Protein AF-A0A2V8QA07-F1 (afdb_monomer_lite)

Structure (mmCIF, N/CA/C/O backbone):
data_AF-A0A2V8QA07-F1
#
_entry.id   AF-A0A2V8QA07-F1
#
loop_
_atom_site.group_PDB
_atom_site.id
_atom_site.type_symbol
_atom_site.label_atom_id
_atom_site.label_alt_id
_atom_site.label_comp_id
_atom_site.label_asym_id
_atom_site.label_entity_id
_atom_site.label_seq_id
_atom_site.pdbx_PDB_ins_code
_atom_site.Cartn_x
_atom_site.Cartn_y
_atom_site.Cartn_z
_atom_site.occupancy
_atom_site.B_iso_or_equiv
_atom_site.auth_seq_id
_atom_site.auth_comp_id
_atom_site.auth_asym_id
_atom_site.auth_atom_id
_atom_site.pdbx_PDB_model_num
ATOM 1 N N . MET A 1 1 ? 29.253 -5.021 -25.239 1.00 79.81 1 MET A N 1
ATOM 2 C CA . MET A 1 1 ? 29.521 -3.608 -24.862 1.00 79.81 1 MET A CA 1
ATOM 3 C C . MET A 1 1 ? 29.525 -3.496 -23.344 1.00 79.81 1 MET A C 1
ATOM 5 O O . MET A 1 1 ? 28.748 -4.206 -22.724 1.00 79.81 1 MET A O 1
ATOM 9 N N . TRP A 1 2 ? 30.379 -2.651 -22.758 1.00 80.12 2 TRP A N 1
ATOM 10 C CA . TRP A 1 2 ? 30.469 -2.444 -21.305 1.00 80.12 2 TRP A CA 1
ATOM 11 C C . TRP A 1 2 ? 30.126 -0.999 -20.955 1.00 80.12 2 TRP A C 1
ATOM 13 O O . TRP A 1 2 ? 30.831 -0.081 -21.373 1.00 80.12 2 TRP A O 1
ATOM 23 N N . VAL A 1 3 ? 29.053 -0.810 -20.196 1.00 80.75 3 VAL A N 1
ATOM 24 C CA . VAL A 1 3 ? 28.635 0.478 -19.643 1.00 80.75 3 VAL A CA 1
ATOM 25 C C . VAL A 1 3 ? 28.860 0.419 -18.139 1.00 80.75 3 VAL A C 1
ATOM 27 O O . VAL A 1 3 ? 28.316 -0.462 -17.479 1.00 80.75 3 VAL A O 1
ATOM 30 N N . SER A 1 4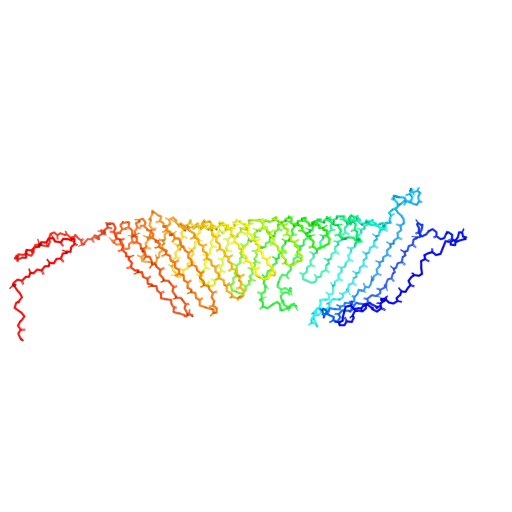 ? 29.671 1.323 -17.595 1.00 78.25 4 SER A N 1
ATOM 31 C CA . SER A 1 4 ? 29.986 1.325 -16.165 1.00 78.25 4 SER A CA 1
ATOM 32 C C . SER A 1 4 ? 29.942 2.724 -15.568 1.00 78.25 4 SER A C 1
ATOM 34 O O . SER A 1 4 ? 30.502 3.653 -16.156 1.00 78.25 4 SER A O 1
ATOM 36 N N . PHE A 1 5 ? 29.357 2.850 -14.380 1.00 80.94 5 PHE A N 1
ATOM 37 C CA . PHE A 1 5 ? 29.337 4.065 -13.573 1.00 80.94 5 PHE A CA 1
ATOM 38 C C . PHE A 1 5 ? 30.155 3.867 -12.296 1.00 80.94 5 PHE A C 1
ATOM 40 O O . PHE A 1 5 ? 30.017 2.851 -11.609 1.00 80.94 5 PHE A O 1
ATOM 47 N N . ASP A 1 6 ? 31.037 4.826 -12.004 1.00 79.75 6 ASP A N 1
ATOM 48 C CA . ASP A 1 6 ? 31.831 4.821 -10.774 1.00 79.75 6 ASP A CA 1
ATOM 49 C C . ASP A 1 6 ? 31.001 5.223 -9.539 1.00 79.75 6 ASP A C 1
ATOM 51 O O . ASP A 1 6 ? 29.825 5.573 -9.633 1.00 79.75 6 ASP A O 1
ATOM 55 N N . ALA A 1 7 ? 31.625 5.200 -8.359 1.00 81.31 7 ALA A N 1
ATOM 56 C CA . ALA A 1 7 ? 30.983 5.567 -7.093 1.00 81.31 7 ALA A CA 1
ATOM 57 C C . ALA A 1 7 ? 30.543 7.046 -7.013 1.00 81.31 7 ALA A C 1
ATOM 59 O O . ALA A 1 7 ? 29.921 7.451 -6.036 1.00 81.31 7 ALA A O 1
ATOM 60 N N . GLN A 1 8 ? 30.881 7.872 -8.007 1.00 82.38 8 GLN A N 1
ATOM 61 C CA . GLN A 1 8 ? 30.406 9.247 -8.147 1.00 82.38 8 GLN A CA 1
ATOM 62 C C . GLN A 1 8 ? 29.384 9.386 -9.290 1.00 82.38 8 GLN A C 1
ATOM 64 O O . GLN A 1 8 ? 29.082 10.507 -9.701 1.00 82.38 8 GLN A O 1
ATOM 69 N N . GLY A 1 9 ? 28.874 8.271 -9.826 1.00 78.94 9 GLY A N 1
ATOM 70 C CA . GLY A 1 9 ? 27.896 8.244 -10.913 1.00 78.94 9 GLY A CA 1
ATOM 71 C C . GLY A 1 9 ? 28.473 8.647 -12.271 1.00 78.94 9 GLY A C 1
ATOM 72 O O . GLY A 1 9 ? 27.735 9.054 -13.167 1.00 78.94 9 GLY A O 1
ATOM 73 N N . ARG A 1 10 ? 29.795 8.589 -12.459 1.00 83.00 10 ARG A N 1
ATOM 74 C CA . ARG A 1 10 ? 30.436 9.003 -13.713 1.00 83.00 10 ARG A CA 1
ATOM 75 C C . ARG A 1 10 ? 30.564 7.808 -14.650 1.00 83.00 10 ARG A C 1
ATOM 77 O O . ARG A 1 10 ? 31.194 6.811 -14.309 1.00 83.00 10 ARG A O 1
ATOM 84 N N . SER A 1 11 ? 30.016 7.938 -15.857 1.00 82.88 11 SER A N 1
ATOM 85 C CA . SER A 1 11 ? 30.114 6.905 -16.894 1.00 82.88 11 SER A CA 1
ATOM 86 C C . SER A 1 11 ? 31.538 6.772 -17.450 1.00 82.88 11 SER A C 1
ATOM 88 O O . SER A 1 11 ? 32.218 7.776 -17.685 1.00 82.88 11 SER A O 1
ATOM 90 N N . ASN A 1 12 ? 31.950 5.548 -17.784 1.00 78.44 12 ASN A N 1
ATOM 91 C CA . ASN A 1 12 ? 33.137 5.264 -18.599 1.00 78.44 12 ASN A CA 1
ATOM 92 C C . ASN A 1 12 ? 33.095 5.905 -20.001 1.00 78.44 12 ASN A C 1
ATOM 94 O O . ASN A 1 12 ? 34.140 6.045 -20.634 1.00 78.44 12 ASN A O 1
ATOM 98 N N . PHE A 1 13 ? 31.924 6.353 -20.464 1.00 79.38 13 PHE A N 1
ATOM 99 C CA . PHE A 1 13 ? 31.755 7.061 -21.735 1.00 79.38 13 PHE A CA 1
ATOM 100 C C . PHE A 1 13 ? 31.760 8.586 -21.626 1.00 79.38 13 PHE A C 1
ATOM 102 O O . PHE A 1 13 ? 31.712 9.260 -22.650 1.00 79.38 13 PHE A O 1
ATOM 109 N N . ARG A 1 14 ? 31.864 9.166 -20.423 1.00 73.69 14 ARG A N 1
ATOM 110 C CA . ARG A 1 14 ? 31.764 10.629 -20.226 1.00 73.69 14 ARG A CA 1
ATOM 111 C C . ARG A 1 14 ? 32.799 11.460 -20.995 1.00 73.69 14 ARG A C 1
ATOM 113 O O . ARG A 1 14 ? 32.602 12.652 -21.183 1.00 73.69 14 ARG A O 1
ATOM 120 N N . ASN A 1 15 ? 33.907 10.833 -21.395 1.00 74.19 15 ASN A N 1
ATOM 121 C CA . ASN A 1 15 ? 34.996 11.463 -22.141 1.00 74.19 15 ASN A CA 1
ATOM 122 C C . ASN A 1 15 ? 34.921 11.180 -23.649 1.00 74.19 15 ASN A C 1
ATOM 124 O O . ASN A 1 15 ? 35.829 11.572 -24.381 1.00 74.19 15 ASN A O 1
ATOM 128 N N . ILE A 1 16 ? 33.878 10.490 -24.129 1.00 69.56 16 ILE A N 1
ATOM 129 C CA . ILE A 1 16 ? 33.641 10.369 -25.565 1.00 69.56 16 ILE A CA 1
ATOM 130 C C . ILE A 1 16 ? 33.210 11.740 -26.073 1.00 69.56 16 ILE A C 1
ATOM 132 O O . ILE A 1 16 ? 32.081 12.184 -25.875 1.00 69.56 16 ILE A O 1
ATOM 136 N N . HIS A 1 17 ? 34.139 12.409 -26.743 1.00 58.94 17 HIS A N 1
ATOM 137 C CA . HIS A 1 17 ? 33.851 13.599 -27.515 1.00 58.94 17 HIS A CA 1
ATOM 138 C C . HIS A 1 17 ? 33.341 13.157 -28.886 1.00 58.94 17 HIS A C 1
ATOM 140 O O . HIS A 1 17 ? 34.116 12.682 -29.715 1.00 58.94 17 HIS A O 1
ATOM 146 N N . ILE A 1 18 ? 32.034 13.271 -29.114 1.00 54.66 18 ILE A N 1
ATOM 147 C CA . ILE A 1 18 ? 31.490 13.177 -30.468 1.00 54.66 18 ILE A CA 1
ATOM 148 C C . ILE A 1 18 ? 31.758 14.546 -31.097 1.00 54.66 18 ILE A C 1
ATOM 150 O O . ILE A 1 18 ? 31.169 15.526 -30.630 1.00 54.66 18 ILE A O 1
ATOM 154 N N . PRO A 1 19 ? 32.672 14.656 -32.079 1.00 44.75 19 PRO A N 1
ATOM 155 C CA . PRO A 1 19 ? 32.927 15.934 -32.719 1.00 44.75 19 PRO A CA 1
ATOM 156 C C . PRO A 1 19 ? 31.605 16.473 -33.282 1.00 44.75 19 PRO A C 1
ATOM 158 O O . PRO A 1 19 ? 30.782 15.680 -33.760 1.00 44.75 19 PRO A O 1
ATOM 161 N N . PRO A 1 20 ? 31.363 17.795 -33.214 1.00 50.25 20 PRO A N 1
ATOM 162 C CA . PRO A 1 20 ? 30.205 18.379 -33.872 1.00 50.25 20 PRO A CA 1
ATOM 163 C C . PRO A 1 20 ? 30.213 17.922 -35.335 1.00 50.25 20 PRO A C 1
ATOM 165 O O . PRO A 1 20 ? 31.299 17.820 -35.912 1.00 50.25 20 PRO A O 1
ATOM 168 N N . PRO A 1 21 ? 29.052 17.600 -35.930 1.00 50.78 21 PRO A N 1
ATOM 169 C CA . PRO A 1 21 ? 29.011 17.179 -37.319 1.00 50.78 21 PRO A CA 1
ATOM 170 C C . PRO A 1 21 ? 29.626 18.295 -38.164 1.00 50.78 21 PRO A C 1
ATOM 172 O O . PRO A 1 21 ? 29.013 19.344 -38.361 1.00 50.78 21 PRO A O 1
ATOM 175 N N . GLU A 1 22 ? 30.865 18.099 -38.620 1.00 46.50 22 GLU A N 1
ATOM 176 C CA . GLU A 1 22 ? 31.455 18.998 -39.595 1.00 46.50 22 GLU A CA 1
ATOM 177 C C . GLU A 1 22 ? 30.550 18.948 -40.828 1.00 46.50 22 GLU A C 1
ATOM 179 O O . GLU A 1 22 ? 30.173 17.851 -41.260 1.00 46.50 22 GLU A O 1
ATOM 184 N N . PRO A 1 23 ? 30.160 20.098 -41.403 1.00 44.25 23 PRO A N 1
ATOM 185 C CA . PRO A 1 23 ? 29.325 20.143 -42.590 1.00 44.25 23 PRO A CA 1
ATOM 186 C C . PRO A 1 23 ? 30.165 19.731 -43.803 1.00 44.25 23 PRO A C 1
ATOM 188 O O . PRO A 1 23 ? 30.455 20.527 -44.692 1.00 44.25 23 PRO A O 1
ATOM 191 N N . ASN A 1 24 ? 30.578 18.468 -43.857 1.00 42.19 24 ASN A N 1
ATOM 192 C CA . ASN A 1 24 ? 31.176 17.882 -45.036 1.00 42.19 24 ASN A CA 1
ATOM 193 C C . ASN A 1 24 ? 30.045 17.650 -46.046 1.00 42.19 24 ASN A C 1
ATOM 195 O O . ASN A 1 24 ? 29.445 16.580 -46.119 1.00 42.19 24 ASN A O 1
ATOM 199 N N . GLN A 1 25 ? 29.763 18.679 -46.852 1.00 46.09 25 GLN A N 1
ATOM 200 C CA . GLN A 1 25 ? 28.774 18.700 -47.943 1.00 46.09 25 GLN A CA 1
ATOM 201 C C . GLN A 1 25 ? 29.011 17.640 -49.045 1.00 46.09 25 GLN A C 1
ATOM 203 O O . GLN A 1 25 ? 28.343 17.664 -50.075 1.00 46.09 25 GLN A O 1
ATOM 208 N N . ARG A 1 26 ? 29.968 16.716 -48.877 1.00 42.59 26 ARG A N 1
ATOM 209 C CA . ARG A 1 26 ? 30.358 15.718 -49.885 1.00 42.59 26 ARG A CA 1
ATOM 210 C C . ARG A 1 26 ? 30.155 14.264 -49.477 1.00 42.59 26 ARG A C 1
ATOM 212 O O . ARG A 1 26 ? 30.351 13.391 -50.314 1.00 42.59 26 ARG A O 1
ATOM 219 N N . ILE A 1 27 ? 29.712 13.989 -48.251 1.00 43.94 27 ILE A N 1
ATOM 220 C CA . ILE A 1 27 ? 29.296 12.641 -47.856 1.00 43.94 27 ILE A CA 1
ATOM 221 C C . ILE A 1 27 ? 27.930 12.740 -47.178 1.00 43.94 27 ILE A C 1
ATOM 223 O O . ILE A 1 27 ? 27.812 12.796 -45.958 1.00 43.94 27 ILE A O 1
ATOM 227 N N . LEU A 1 28 ? 26.877 12.766 -47.995 1.00 42.91 28 LEU A N 1
ATOM 228 C CA . LEU A 1 28 ? 25.505 12.556 -47.541 1.00 42.91 28 LEU A CA 1
ATOM 229 C C . LEU A 1 28 ? 25.311 11.055 -47.274 1.00 42.91 28 LEU A C 1
ATOM 231 O O . LEU A 1 28 ? 24.580 10.384 -47.998 1.00 42.91 28 LEU A O 1
ATOM 235 N N . PHE A 1 29 ? 25.962 10.499 -46.245 1.00 42.59 29 PHE A N 1
ATOM 236 C CA . PHE A 1 29 ? 25.395 9.302 -45.623 1.00 42.59 29 PHE A CA 1
ATOM 237 C C . PHE A 1 29 ? 24.107 9.761 -44.953 1.00 42.59 29 PHE A C 1
ATOM 239 O O . PHE A 1 29 ? 24.093 10.250 -43.824 1.00 42.59 29 PHE A O 1
ATOM 246 N N . ALA A 1 30 ? 23.015 9.680 -45.705 1.00 45.69 30 ALA A N 1
ATOM 247 C CA . ALA A 1 30 ? 21.688 9.885 -45.184 1.00 45.69 30 ALA A CA 1
ATOM 248 C C . ALA A 1 30 ? 21.393 8.698 -44.258 1.00 45.69 30 ALA A C 1
ATOM 250 O O . ALA A 1 30 ? 20.813 7.695 -44.672 1.00 45.69 30 ALA A O 1
ATOM 251 N N . TYR A 1 31 ? 21.811 8.804 -42.989 1.00 50.28 31 TYR A N 1
ATOM 252 C CA . TYR A 1 31 ? 21.433 7.864 -41.926 1.00 50.28 31 TYR A CA 1
ATOM 253 C C . TYR A 1 31 ? 19.904 7.695 -41.844 1.00 50.28 31 TYR A C 1
ATOM 255 O O . TYR A 1 31 ? 19.427 6.701 -41.313 1.00 50.28 31 TYR A O 1
ATOM 263 N N . SER A 1 32 ? 19.140 8.618 -42.440 1.00 54.69 32 SER A N 1
ATOM 264 C CA . SER A 1 32 ? 17.695 8.534 -42.662 1.00 54.69 32 SER A CA 1
ATOM 265 C C . SER A 1 32 ? 17.232 7.397 -43.583 1.00 54.69 32 SER A C 1
ATOM 267 O O . SER A 1 32 ? 16.031 7.199 -43.708 1.00 54.69 32 SER A O 1
ATOM 269 N N . THR A 1 33 ? 18.145 6.659 -44.226 1.00 60.00 33 THR A N 1
ATOM 270 C CA . THR A 1 33 ? 17.843 5.456 -45.033 1.00 60.00 33 THR A CA 1
ATOM 271 C C . THR A 1 33 ? 18.530 4.191 -44.515 1.00 60.00 33 THR A C 1
ATOM 273 O O . THR A 1 33 ? 18.391 3.118 -45.101 1.00 60.00 33 THR A O 1
ATOM 276 N N . ALA A 1 34 ? 19.291 4.300 -43.423 1.00 68.62 34 ALA A N 1
ATOM 277 C CA . ALA A 1 34 ? 20.093 3.198 -42.920 1.00 68.62 34 ALA A CA 1
ATOM 278 C C . ALA A 1 34 ? 19.204 2.135 -42.261 1.00 68.62 34 ALA A C 1
ATOM 280 O O . ALA A 1 34 ? 18.466 2.419 -41.320 1.00 68.62 34 ALA A O 1
ATOM 281 N N . HIS A 1 35 ? 19.320 0.897 -42.738 1.00 84.19 35 HIS A N 1
ATOM 282 C CA . HIS A 1 35 ? 18.843 -0.276 -42.020 1.00 84.19 35 HIS A CA 1
ATOM 283 C C . HIS A 1 35 ? 19.956 -0.737 -41.077 1.00 84.19 35 HIS A C 1
ATOM 285 O O . HIS A 1 35 ? 21.028 -1.151 -41.525 1.00 84.19 35 HIS A O 1
ATOM 291 N N . VAL A 1 36 ? 19.718 -0.631 -39.775 1.00 85.50 36 VAL A N 1
ATOM 292 C CA . VAL A 1 36 ? 20.652 -1.085 -38.745 1.00 85.50 36 VAL A CA 1
ATOM 293 C C . VAL A 1 36 ? 20.115 -2.374 -38.158 1.00 85.50 36 VAL A C 1
ATOM 295 O O . VAL A 1 36 ? 19.000 -2.407 -37.642 1.00 85.50 36 VAL A O 1
ATOM 298 N N . GLU A 1 37 ? 20.932 -3.419 -38.199 1.00 89.88 37 GLU A N 1
ATOM 299 C CA . GLU A 1 37 ? 20.621 -4.705 -37.594 1.00 89.88 37 GLU A CA 1
ATOM 300 C C . GLU A 1 37 ? 21.722 -5.101 -36.608 1.00 89.88 37 GLU A C 1
ATOM 302 O O . GLU A 1 37 ? 22.910 -5.114 -36.928 1.00 89.88 37 GLU A O 1
ATOM 307 N N . LEU A 1 38 ? 21.303 -5.440 -35.395 1.00 88.19 38 LEU A N 1
ATOM 308 C CA . LEU A 1 38 ? 22.132 -5.960 -34.322 1.00 88.19 38 LEU A CA 1
ATOM 309 C C . LEU A 1 38 ? 21.624 -7.362 -33.986 1.00 88.19 38 LEU A C 1
ATOM 311 O O . LEU A 1 38 ? 20.432 -7.545 -33.745 1.00 88.19 38 LEU A O 1
ATOM 315 N N . LYS A 1 39 ? 22.514 -8.358 -33.974 1.00 89.81 39 LYS A N 1
ATOM 316 C CA . LYS A 1 39 ? 22.182 -9.761 -33.685 1.00 89.81 39 LYS A CA 1
ATOM 317 C C . LYS A 1 39 ? 23.125 -10.335 -32.638 1.00 89.81 39 LYS A C 1
ATOM 319 O O . LYS A 1 39 ? 24.317 -10.036 -32.654 1.00 89.81 39 LYS A O 1
ATOM 324 N N . ASN A 1 40 ? 22.581 -11.193 -31.772 1.00 86.38 40 ASN A N 1
ATOM 325 C CA . ASN A 1 40 ? 23.308 -11.990 -30.775 1.00 86.38 40 ASN A CA 1
ATOM 326 C C . ASN A 1 40 ? 24.319 -11.169 -29.963 1.00 86.38 40 ASN A C 1
ATOM 328 O O . ASN A 1 40 ? 25.440 -11.603 -29.708 1.00 86.38 40 ASN A O 1
ATOM 332 N N . SER A 1 41 ? 23.933 -9.946 -29.611 1.00 85.69 41 SER A N 1
ATOM 333 C CA . SER A 1 41 ? 24.807 -9.032 -28.891 1.00 85.69 41 SER A CA 1
ATOM 334 C C . SER A 1 41 ? 24.636 -9.166 -27.384 1.00 85.69 41 SER A C 1
ATOM 336 O O . SER A 1 41 ? 23.633 -9.681 -26.888 1.00 85.69 41 SER A O 1
ATOM 338 N N . GLN A 1 42 ? 25.642 -8.679 -26.667 1.00 88.56 42 GLN A N 1
ATOM 339 C CA . GLN A 1 42 ? 25.728 -8.733 -25.215 1.00 88.56 42 GLN A CA 1
ATOM 340 C C . GLN A 1 42 ? 26.093 -7.350 -24.678 1.00 88.56 42 GLN A C 1
ATOM 342 O O . GLN A 1 42 ? 27.024 -6.692 -25.172 1.00 88.56 42 GLN A O 1
ATOM 347 N N . VAL A 1 43 ? 25.358 -6.899 -23.670 1.00 87.00 43 VAL A N 1
ATOM 348 C CA . VAL A 1 43 ? 25.603 -5.632 -22.980 1.00 87.00 43 VAL A CA 1
ATOM 349 C C . VAL A 1 43 ? 25.794 -5.916 -21.504 1.00 87.00 43 VAL A C 1
ATOM 351 O O . VAL A 1 43 ? 24.935 -6.520 -20.877 1.00 87.00 43 VAL A O 1
ATOM 354 N N . HIS A 1 44 ? 26.909 -5.449 -20.957 1.00 87.69 44 HIS A N 1
ATOM 355 C CA . HIS A 1 44 ? 27.165 -5.436 -19.526 1.00 87.69 44 HIS A CA 1
ATOM 356 C C . HIS A 1 44 ? 26.896 -4.033 -19.006 1.00 87.69 44 HIS A C 1
ATOM 358 O O . HIS A 1 44 ? 27.418 -3.056 -19.553 1.00 87.69 44 HIS A O 1
ATOM 364 N N . TYR A 1 45 ? 26.093 -3.952 -17.958 1.00 87.31 45 TYR A N 1
ATOM 365 C CA . TYR A 1 45 ? 25.818 -2.737 -17.216 1.00 87.31 45 TYR A CA 1
ATOM 366 C C . TYR A 1 45 ? 26.345 -2.897 -15.792 1.00 87.31 45 TYR A C 1
ATOM 368 O O . TYR A 1 45 ? 26.121 -3.926 -15.155 1.00 87.31 45 TYR A O 1
ATOM 376 N N . GLY A 1 46 ? 27.016 -1.874 -15.279 1.00 82.62 46 GLY A N 1
ATOM 377 C CA . GLY A 1 46 ? 27.422 -1.803 -13.883 1.00 82.62 46 GLY A CA 1
ATOM 378 C C . GLY A 1 46 ? 27.296 -0.386 -13.349 1.00 82.62 46 GLY A C 1
ATOM 379 O O . GLY A 1 46 ? 27.762 0.564 -13.967 1.00 82.62 46 GLY A O 1
ATOM 380 N N . ASP A 1 47 ? 26.698 -0.246 -12.182 1.00 85.00 47 ASP A N 1
ATOM 381 C CA . ASP A 1 47 ? 26.542 0.998 -11.453 1.00 85.00 47 ASP A CA 1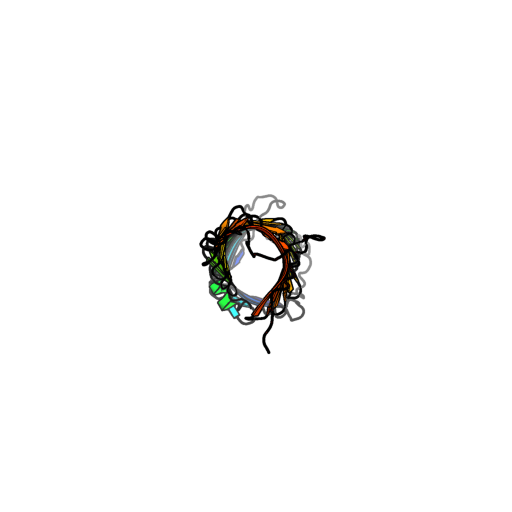
ATOM 382 C C . ASP A 1 47 ? 26.898 0.751 -9.991 1.00 85.00 47 ASP A C 1
ATOM 384 O O . ASP A 1 47 ? 26.144 0.148 -9.222 1.00 85.00 47 ASP A O 1
ATOM 388 N N . VAL A 1 48 ? 28.103 1.194 -9.635 1.00 79.69 48 VAL A N 1
ATOM 389 C CA . VAL A 1 48 ? 28.655 1.015 -8.291 1.00 79.69 48 VAL A CA 1
ATOM 390 C C . VAL A 1 48 ? 27.922 1.889 -7.277 1.00 79.69 48 VAL A C 1
ATOM 392 O O . VAL A 1 48 ? 27.791 1.487 -6.125 1.00 79.69 48 VAL A O 1
ATOM 395 N N . LEU A 1 49 ? 27.428 3.061 -7.687 1.00 82.31 49 LEU A N 1
ATOM 396 C CA . LEU A 1 49 ? 26.738 3.988 -6.792 1.00 82.31 49 LEU A CA 1
ATOM 397 C C . LEU A 1 49 ? 25.441 3.376 -6.246 1.00 82.31 49 LEU A C 1
ATOM 399 O O . LEU A 1 49 ? 25.111 3.581 -5.080 1.00 82.31 49 LEU A O 1
ATOM 403 N N . HIS A 1 50 ? 24.735 2.607 -7.074 1.00 81.62 50 HIS A N 1
ATOM 404 C CA . HIS A 1 50 ? 23.449 2.002 -6.720 1.00 81.62 50 HIS A CA 1
ATOM 405 C C . HIS A 1 50 ? 23.518 0.485 -6.485 1.00 81.62 50 HIS A C 1
ATOM 407 O O . HIS A 1 50 ? 22.474 -0.160 -6.407 1.00 81.62 50 HIS A O 1
ATOM 413 N N . SER A 1 51 ? 24.723 -0.095 -6.386 1.00 85.94 51 SER A N 1
ATOM 414 C CA . SER A 1 51 ? 24.936 -1.548 -6.245 1.00 85.94 51 SER A CA 1
ATOM 415 C C . SER A 1 51 ? 24.143 -2.370 -7.268 1.00 85.94 51 SER A C 1
ATOM 417 O O . SER A 1 51 ? 23.546 -3.402 -6.947 1.00 85.94 51 SER A O 1
ATOM 419 N N . LEU A 1 52 ? 24.115 -1.880 -8.505 1.00 86.31 52 LEU A N 1
ATOM 420 C CA . LEU A 1 52 ? 23.253 -2.376 -9.565 1.00 86.31 52 LEU A CA 1
ATOM 421 C C . LEU A 1 52 ? 24.118 -2.838 -10.728 1.00 86.31 52 LEU A C 1
ATOM 423 O O . LEU A 1 52 ? 24.995 -2.123 -11.200 1.00 86.31 52 LEU A O 1
ATOM 427 N N . SER A 1 53 ? 23.904 -4.052 -11.210 1.00 89.38 53 SER A N 1
ATOM 428 C CA . SER A 1 53 ? 24.578 -4.533 -12.415 1.00 89.38 53 SER A CA 1
ATOM 429 C C . SER A 1 53 ? 23.652 -5.422 -13.218 1.00 89.38 53 SER A C 1
ATOM 431 O O . SER A 1 53 ? 22.604 -5.841 -12.740 1.00 89.38 53 SER A O 1
ATOM 433 N N . GLY A 1 54 ? 23.996 -5.681 -14.467 1.00 90.56 54 GLY A N 1
ATOM 434 C CA . GLY A 1 54 ? 23.175 -6.523 -15.308 1.00 90.56 54 GLY A CA 1
ATOM 435 C C . GLY A 1 54 ? 23.872 -6.918 -16.586 1.00 90.56 54 GLY A C 1
ATOM 436 O O . GLY A 1 54 ? 24.876 -6.337 -17.004 1.00 90.56 54 GLY A O 1
ATOM 437 N N . GLU A 1 55 ? 23.306 -7.930 -17.211 1.00 92.88 55 GLU A N 1
ATOM 438 C CA . GLU A 1 55 ? 23.778 -8.484 -18.455 1.00 92.88 55 GLU A CA 1
ATOM 439 C C . GLU A 1 55 ? 22.588 -8.682 -19.389 1.00 92.88 55 GLU A C 1
ATOM 441 O O . GLU A 1 55 ? 21.773 -9.579 -19.187 1.00 92.88 55 GLU A O 1
ATOM 446 N N . GLY A 1 56 ? 22.492 -7.830 -20.408 1.00 91.44 56 GLY A N 1
ATOM 447 C CA . GLY A 1 56 ? 21.553 -7.993 -21.510 1.00 91.44 56 GLY A CA 1
ATOM 448 C C . GLY A 1 56 ? 22.115 -9.006 -22.495 1.00 91.44 56 GLY A C 1
ATOM 449 O O . GLY A 1 56 ? 23.155 -8.751 -23.113 1.00 91.44 56 GLY A O 1
ATOM 450 N N . ARG A 1 57 ? 21.450 -10.152 -22.632 1.00 93.31 57 ARG A N 1
ATOM 451 C CA . ARG A 1 57 ? 21.879 -11.254 -23.501 1.00 93.31 57 ARG A CA 1
ATOM 452 C C . ARG A 1 57 ? 20.967 -11.414 -24.705 1.00 93.31 57 ARG A C 1
ATOM 454 O O . ARG A 1 57 ? 19.829 -10.939 -24.731 1.00 93.31 57 ARG A O 1
ATOM 461 N N . ASN A 1 58 ? 21.506 -12.099 -25.717 1.00 92.56 58 ASN A N 1
ATOM 462 C CA . ASN A 1 58 ? 20.804 -12.443 -26.952 1.00 92.56 58 ASN A CA 1
ATOM 463 C C . ASN A 1 58 ? 20.117 -11.233 -27.597 1.00 92.56 58 ASN A C 1
ATOM 465 O O . ASN A 1 58 ? 19.036 -11.353 -28.172 1.00 92.56 58 ASN A O 1
ATOM 469 N N . LEU A 1 59 ? 20.750 -10.063 -27.483 1.00 91.94 59 LEU A N 1
ATOM 470 C CA . LEU A 1 59 ? 20.170 -8.810 -27.930 1.00 91.94 59 LEU A CA 1
ATOM 471 C C . LEU A 1 59 ? 20.017 -8.841 -29.444 1.00 91.94 59 LEU A C 1
ATOM 473 O O . LEU A 1 59 ? 20.972 -9.128 -30.181 1.00 91.94 59 LEU A O 1
ATOM 477 N N . ARG A 1 60 ? 18.809 -8.519 -29.891 1.00 94.56 60 ARG A N 1
ATOM 478 C CA . ARG A 1 60 ? 18.475 -8.287 -31.288 1.00 94.56 60 ARG A CA 1
ATOM 479 C C . ARG A 1 60 ? 17.789 -6.944 -31.392 1.00 94.56 60 ARG A C 1
ATOM 481 O O . ARG A 1 60 ? 16.874 -6.659 -30.627 1.00 94.56 60 ARG A O 1
ATOM 488 N N . ALA A 1 61 ? 18.240 -6.124 -32.324 1.00 93.00 61 ALA A N 1
ATOM 489 C CA . ALA A 1 61 ? 17.601 -4.854 -32.607 1.00 93.00 61 ALA A CA 1
ATOM 490 C C . ALA A 1 61 ? 17.612 -4.603 -34.109 1.00 93.00 61 ALA A C 1
ATOM 492 O O . ALA A 1 61 ? 18.640 -4.784 -34.758 1.00 93.00 61 ALA A O 1
ATOM 493 N N . THR A 1 62 ? 16.484 -4.165 -34.649 1.00 94.25 62 THR A N 1
ATOM 494 C CA . THR A 1 62 ? 16.388 -3.663 -36.018 1.00 94.25 62 THR A CA 1
ATOM 495 C C . THR A 1 62 ? 15.851 -2.248 -35.974 1.00 94.25 62 THR A C 1
ATOM 497 O O . THR A 1 62 ? 14.803 -2.011 -35.371 1.00 94.25 62 THR A O 1
ATOM 500 N N . ILE A 1 63 ? 16.551 -1.325 -36.622 1.00 90.81 63 ILE A N 1
ATOM 501 C CA . ILE A 1 63 ? 16.122 0.060 -36.796 1.00 90.81 63 ILE A CA 1
ATOM 502 C C . ILE A 1 63 ? 16.080 0.322 -38.291 1.00 90.81 63 ILE A C 1
ATOM 504 O O . ILE A 1 63 ? 17.078 0.127 -38.983 1.00 90.81 63 ILE A O 1
ATOM 508 N N . GLN A 1 64 ? 14.928 0.750 -38.789 1.00 90.81 64 GLN A N 1
ATOM 509 C CA . GLN A 1 64 ? 14.762 1.062 -40.203 1.00 90.81 64 GLN A CA 1
ATOM 510 C C . GLN A 1 64 ? 13.795 2.227 -40.404 1.00 90.81 64 GLN A C 1
ATOM 512 O O . GLN A 1 64 ? 12.871 2.377 -39.600 1.00 90.81 64 GLN A O 1
ATOM 517 N N . PRO A 1 65 ? 13.955 3.025 -41.469 1.00 87.81 65 PRO A N 1
ATOM 518 C CA . PRO A 1 65 ? 13.010 4.085 -41.797 1.00 87.81 65 PRO A CA 1
ATOM 519 C C . PRO A 1 65 ? 11.608 3.509 -42.008 1.00 87.81 65 PRO A C 1
ATOM 521 O O . PRO A 1 65 ? 11.454 2.459 -42.629 1.00 87.81 65 PRO A O 1
ATOM 524 N N . ASP A 1 66 ? 10.595 4.194 -41.485 1.00 83.12 66 ASP A N 1
ATOM 525 C CA . ASP A 1 66 ? 9.192 3.792 -41.628 1.00 83.12 66 ASP A CA 1
ATOM 526 C C . ASP A 1 66 ? 8.668 4.072 -43.048 1.00 83.12 66 ASP A C 1
ATOM 528 O O . ASP A 1 66 ? 8.117 3.194 -43.704 1.00 83.12 66 ASP A O 1
ATOM 532 N N . ASP A 1 67 ? 8.941 5.278 -43.559 1.00 81.62 67 ASP A N 1
ATOM 533 C CA . ASP A 1 67 ? 8.762 5.655 -44.963 1.00 81.62 67 ASP A CA 1
ATOM 534 C C . ASP A 1 67 ? 10.018 6.401 -45.452 1.00 81.62 67 ASP A C 1
ATOM 536 O O . ASP A 1 67 ? 10.252 7.546 -45.044 1.00 81.62 67 ASP A O 1
ATOM 540 N N . PRO A 1 68 ? 10.835 5.786 -46.327 1.00 71.38 68 PRO A N 1
ATOM 541 C CA . PRO A 1 68 ? 12.035 6.411 -46.884 1.00 71.38 68 PRO A CA 1
ATOM 542 C C . PRO A 1 68 ? 11.761 7.689 -47.692 1.00 71.38 68 PRO A C 1
ATOM 544 O O . PRO A 1 68 ? 12.682 8.478 -47.900 1.00 71.38 68 PRO A O 1
ATOM 547 N N . ASN A 1 69 ? 10.521 7.897 -48.153 1.00 76.94 69 ASN A N 1
ATOM 548 C CA . ASN A 1 69 ? 10.127 9.028 -48.995 1.00 76.94 69 ASN A CA 1
ATOM 549 C C . ASN A 1 69 ? 9.438 10.158 -48.215 1.00 76.94 69 ASN A C 1
ATOM 551 O O . ASN A 1 69 ? 9.150 11.210 -48.793 1.00 76.94 69 ASN A O 1
ATOM 555 N N . ALA A 1 70 ? 9.165 9.969 -46.920 1.00 74.50 70 ALA A N 1
ATOM 556 C CA . ALA A 1 70 ? 8.544 10.996 -46.093 1.00 74.50 70 ALA A CA 1
ATOM 557 C C . ALA A 1 70 ? 9.457 12.235 -45.954 1.00 74.50 70 ALA A C 1
ATOM 559 O O . ALA A 1 70 ? 10.684 12.115 -46.009 1.00 74.50 70 ALA A O 1
ATOM 560 N N . PRO A 1 71 ? 8.904 13.448 -45.768 1.00 73.19 71 PRO A N 1
ATOM 561 C CA . PRO A 1 71 ? 9.711 14.639 -45.531 1.00 73.19 71 PRO A CA 1
ATOM 562 C C . PRO A 1 71 ? 10.468 14.538 -44.202 1.00 73.19 71 PRO A C 1
ATOM 564 O O . PRO A 1 71 ? 9.953 14.006 -43.214 1.00 73.19 71 PRO A O 1
ATOM 567 N N . SER A 1 72 ? 11.674 15.111 -44.163 1.00 70.75 72 SER A N 1
ATOM 568 C CA . SER A 1 72 ? 12.622 14.970 -43.047 1.00 70.75 72 SER A CA 1
ATOM 569 C C . SER A 1 72 ? 12.082 15.404 -41.684 1.00 70.75 72 SER A C 1
ATOM 571 O O . SER A 1 72 ? 12.460 14.838 -40.661 1.00 70.75 72 SER A O 1
ATOM 573 N N . SER A 1 73 ? 11.155 16.362 -41.664 1.00 68.75 73 SER A N 1
ATOM 574 C CA . SER A 1 73 ? 10.458 16.831 -40.461 1.00 68.75 73 SER A CA 1
ATOM 575 C C . SER A 1 73 ? 9.508 15.797 -39.843 1.00 68.75 73 SER A C 1
ATOM 577 O O . SER A 1 73 ? 9.124 15.944 -38.685 1.00 68.75 73 SER A O 1
ATOM 579 N N . SER A 1 74 ? 9.132 14.759 -40.592 1.00 72.00 74 SER A N 1
ATOM 580 C CA . SER A 1 74 ? 8.194 13.704 -40.182 1.00 72.00 74 SER A CA 1
ATOM 581 C C . SER A 1 74 ? 8.829 12.315 -40.093 1.00 72.00 74 SER A C 1
ATOM 583 O O . SER A 1 74 ? 8.134 11.348 -39.784 1.00 72.00 74 SER A O 1
ATOM 585 N N . TRP A 1 75 ? 10.138 12.199 -40.344 1.00 82.94 75 TRP A N 1
ATOM 586 C CA . TRP A 1 75 ? 10.823 10.911 -40.327 1.00 82.94 75 TRP A CA 1
ATOM 587 C C . TRP A 1 75 ? 10.700 10.220 -38.974 1.00 82.94 75 TRP A C 1
ATOM 589 O O . TRP A 1 75 ? 11.042 10.774 -37.927 1.00 82.94 75 TRP A O 1
ATOM 599 N N . MET A 1 76 ? 10.258 8.969 -39.028 1.00 87.75 76 MET A N 1
ATOM 600 C CA . MET A 1 76 ? 10.284 8.029 -37.922 1.00 87.75 76 MET A CA 1
ATOM 601 C C . MET A 1 76 ? 10.968 6.751 -38.386 1.00 87.75 76 MET A C 1
ATOM 603 O O . MET A 1 76 ? 10.914 6.388 -39.560 1.00 87.75 76 MET A O 1
ATOM 607 N N . ASN A 1 77 ? 11.610 6.071 -37.449 1.00 90.19 77 ASN A N 1
ATOM 608 C CA . ASN A 1 77 ? 12.216 4.773 -37.671 1.00 90.19 77 ASN A CA 1
ATOM 609 C C . ASN A 1 77 ? 11.427 3.738 -36.892 1.00 90.19 77 ASN A C 1
ATOM 611 O O . ASN A 1 77 ? 11.203 3.918 -35.695 1.00 90.19 77 ASN A O 1
ATOM 615 N N . THR A 1 78 ? 11.041 2.654 -37.551 1.00 93.50 78 THR A N 1
ATOM 616 C CA . THR A 1 78 ? 10.552 1.472 -36.853 1.00 93.50 78 THR A CA 1
ATOM 617 C C . THR A 1 78 ? 11.710 0.836 -36.105 1.00 93.50 78 THR A C 1
ATOM 619 O O . THR A 1 78 ? 12.779 0.607 -36.674 1.00 93.50 78 THR A O 1
ATOM 622 N N . VAL A 1 79 ? 11.474 0.544 -34.832 1.00 94.00 79 VAL A N 1
ATOM 623 C CA . VAL A 1 79 ? 12.397 -0.159 -33.951 1.00 94.00 79 VAL A CA 1
ATOM 624 C C . VAL A 1 79 ? 11.727 -1.441 -33.493 1.00 94.00 79 VAL A C 1
ATOM 626 O O . VAL A 1 79 ? 10.612 -1.415 -32.971 1.00 94.00 79 VAL A O 1
ATOM 629 N N . VAL A 1 80 ? 12.424 -2.556 -33.675 1.00 96.31 80 VAL A N 1
ATOM 630 C CA . VAL A 1 80 ? 12.107 -3.826 -33.018 1.00 96.31 80 VAL A CA 1
ATOM 631 C C . VAL A 1 80 ? 13.309 -4.190 -32.173 1.00 96.31 80 VAL A C 1
ATOM 633 O O . VAL A 1 80 ? 14.437 -4.153 -32.660 1.00 96.31 80 VAL A O 1
ATOM 636 N N . PHE A 1 81 ? 13.070 -4.510 -30.912 1.00 95.50 81 PHE A N 1
ATOM 637 C CA . PHE A 1 81 ? 14.090 -4.864 -29.944 1.00 95.50 81 PHE A CA 1
ATOM 638 C C . PHE A 1 81 ? 13.658 -6.117 -29.191 1.00 95.50 81 PHE A C 1
ATOM 640 O O . PHE A 1 81 ? 12.504 -6.241 -28.789 1.00 95.50 81 PHE A O 1
ATOM 647 N N . SER A 1 82 ? 14.596 -7.029 -28.972 1.00 96.81 82 SER A N 1
ATOM 648 C CA . SER A 1 82 ? 14.404 -8.154 -28.069 1.00 96.81 82 SER A CA 1
ATOM 649 C C . SER A 1 82 ? 15.696 -8.480 -27.330 1.00 96.81 82 SER A C 1
ATOM 651 O O . SER A 1 82 ? 16.771 -8.482 -27.933 1.00 96.81 82 SER A O 1
ATOM 653 N N . SER A 1 83 ? 15.584 -8.842 -26.062 1.00 96.44 83 SER A N 1
ATOM 654 C CA . SER A 1 83 ? 16.647 -9.426 -25.249 1.00 96.44 83 SER A CA 1
ATOM 655 C C . SER A 1 83 ? 16.070 -10.625 -24.523 1.00 96.44 83 SER A C 1
ATOM 657 O O . SER A 1 83 ? 14.940 -10.549 -24.051 1.00 96.44 83 SER A O 1
ATOM 659 N N . THR A 1 84 ? 16.828 -11.713 -24.420 1.00 96.75 84 THR A N 1
ATOM 660 C CA . THR A 1 84 ? 16.368 -12.908 -23.701 1.00 96.75 84 THR A CA 1
ATOM 661 C C . THR A 1 84 ? 17.453 -13.486 -22.821 1.00 96.75 84 THR A C 1
ATOM 663 O O . THR A 1 84 ? 18.642 -13.347 -23.133 1.00 96.75 84 THR A O 1
ATOM 666 N N . ASN A 1 85 ? 17.039 -14.181 -21.761 1.00 94.56 85 ASN A N 1
ATOM 667 C CA . ASN A 1 85 ? 17.939 -14.800 -20.788 1.00 94.56 85 ASN A CA 1
ATOM 668 C C . ASN A 1 85 ? 18.924 -13.774 -20.198 1.00 94.56 85 ASN A C 1
ATOM 670 O O . ASN A 1 85 ? 20.133 -14.005 -20.127 1.00 94.56 85 ASN A O 1
ATOM 674 N N . SER A 1 86 ? 18.411 -12.588 -19.872 1.00 95.44 86 SER A N 1
ATOM 675 C CA . SER A 1 86 ? 19.197 -11.517 -19.264 1.00 95.44 86 SER A CA 1
ATOM 676 C C . SER A 1 86 ? 19.210 -11.652 -17.746 1.00 95.44 86 SER A C 1
ATOM 678 O O . SER A 1 86 ? 18.314 -12.250 -17.149 1.00 95.44 86 SER A O 1
ATOM 680 N N . THR A 1 87 ? 20.223 -11.062 -17.121 1.00 94.31 87 THR A N 1
ATOM 681 C CA . THR A 1 87 ? 20.370 -11.048 -15.664 1.00 94.31 87 THR A CA 1
ATOM 682 C C . THR A 1 87 ? 20.420 -9.615 -15.165 1.00 94.31 87 THR A C 1
ATOM 684 O O . THR A 1 87 ? 21.058 -8.754 -15.768 1.00 94.31 87 THR A O 1
ATOM 687 N N . PHE A 1 88 ? 19.794 -9.371 -14.025 1.00 92.75 88 PHE A N 1
ATOM 688 C CA . PHE A 1 88 ? 19.896 -8.133 -13.269 1.00 92.75 88 PHE A CA 1
ATOM 689 C C . PHE A 1 88 ? 20.322 -8.463 -11.844 1.00 92.75 88 PHE A C 1
ATOM 691 O O . PHE A 1 88 ? 19.798 -9.392 -11.251 1.00 92.75 88 PHE A O 1
ATOM 698 N N . VAL A 1 89 ? 21.273 -7.730 -11.286 1.00 89.94 89 VAL A N 1
ATOM 699 C CA . VAL A 1 89 ? 21.783 -7.930 -9.932 1.00 89.94 89 VAL A CA 1
ATOM 700 C C . VAL A 1 89 ? 21.552 -6.654 -9.146 1.00 89.94 89 VAL A C 1
ATOM 702 O O . VAL A 1 89 ? 22.072 -5.599 -9.512 1.00 89.94 89 VAL A O 1
ATOM 705 N N . TYR A 1 90 ? 20.812 -6.770 -8.050 1.00 86.19 90 TYR A N 1
ATOM 706 C CA . TYR A 1 90 ? 20.572 -5.686 -7.105 1.00 86.19 90 TYR A CA 1
ATOM 707 C C . TYR A 1 90 ? 21.072 -6.099 -5.730 1.00 86.19 90 TYR A C 1
ATOM 709 O O . TYR A 1 90 ? 20.696 -7.160 -5.235 1.00 86.19 90 TYR A O 1
ATOM 717 N N . ASP A 1 91 ? 21.951 -5.293 -5.138 1.00 85.31 91 ASP A N 1
ATOM 718 C CA . ASP A 1 91 ? 22.532 -5.563 -3.816 1.00 85.31 91 ASP A CA 1
ATOM 719 C C . ASP A 1 91 ? 23.164 -6.971 -3.712 1.00 85.31 91 ASP A C 1
ATOM 721 O O . ASP A 1 91 ? 22.994 -7.714 -2.747 1.00 85.31 91 ASP A O 1
ATOM 725 N N . GLY A 1 92 ? 23.847 -7.385 -4.788 1.00 85.38 92 GLY A N 1
ATOM 726 C CA . GLY A 1 92 ? 24.477 -8.705 -4.909 1.00 85.38 92 GLY A CA 1
ATOM 727 C C . GLY A 1 92 ? 23.523 -9.858 -5.241 1.00 85.38 92 GLY A C 1
ATOM 728 O O . GLY A 1 92 ? 23.956 -11.010 -5.279 1.00 85.38 92 GLY A O 1
ATOM 729 N N . ARG A 1 93 ? 22.242 -9.579 -5.507 1.00 88.62 93 ARG A N 1
ATOM 730 C CA . ARG A 1 93 ? 21.203 -10.602 -5.682 1.00 88.62 93 ARG A CA 1
ATOM 731 C C . ARG A 1 93 ? 20.723 -10.664 -7.121 1.00 88.62 93 ARG A C 1
ATOM 733 O O . ARG A 1 93 ? 20.158 -9.682 -7.606 1.00 88.62 93 ARG A O 1
ATOM 740 N N . PRO A 1 94 ? 20.952 -11.787 -7.816 1.00 91.94 94 PRO A N 1
ATOM 741 C CA . PRO A 1 94 ? 20.573 -11.914 -9.209 1.00 91.94 94 PRO A CA 1
ATOM 742 C C . PRO A 1 94 ? 19.083 -12.240 -9.365 1.00 91.94 94 PRO A C 1
ATOM 744 O O . PRO A 1 94 ? 18.556 -13.151 -8.733 1.00 91.94 94 PRO A O 1
ATOM 747 N N . ILE A 1 95 ? 18.441 -11.538 -10.288 1.00 93.44 95 ILE A N 1
ATOM 748 C CA . ILE A 1 95 ? 17.209 -11.912 -10.972 1.00 93.44 95 ILE A CA 1
ATOM 749 C C . ILE A 1 95 ? 17.639 -12.368 -12.366 1.00 93.44 95 ILE A C 1
ATOM 751 O O . ILE A 1 95 ? 18.175 -11.580 -13.147 1.00 93.44 95 ILE A O 1
ATOM 755 N N . ASN A 1 96 ? 17.458 -13.653 -12.650 1.00 94.94 96 ASN A N 1
ATOM 756 C CA . ASN A 1 96 ? 17.797 -14.257 -13.938 1.00 94.94 96 ASN A CA 1
ATOM 757 C C . ASN A 1 96 ? 16.554 -14.380 -14.819 1.00 94.94 96 ASN A C 1
ATOM 759 O O . ASN A 1 96 ? 15.453 -14.053 -14.378 1.00 94.94 96 ASN A O 1
ATOM 763 N N . ASP A 1 97 ? 16.749 -14.871 -16.043 1.00 95.69 97 ASP A N 1
ATOM 764 C CA . ASP A 1 97 ? 15.669 -15.188 -16.979 1.00 95.69 97 ASP A CA 1
ATOM 765 C C . ASP A 1 97 ? 14.775 -13.972 -17.273 1.00 95.69 97 ASP A C 1
ATOM 767 O O . ASP A 1 97 ? 13.547 -14.051 -17.290 1.00 95.69 97 ASP A O 1
ATOM 771 N N . ILE A 1 98 ? 15.420 -12.815 -17.464 1.00 96.56 98 ILE A N 1
ATOM 772 C CA . ILE A 1 98 ? 14.748 -11.576 -17.846 1.00 96.56 98 ILE A CA 1
ATOM 773 C C . ILE A 1 98 ? 14.689 -11.492 -19.368 1.00 96.56 98 ILE A C 1
ATOM 775 O O . ILE A 1 98 ? 15.724 -11.449 -20.046 1.00 96.56 98 ILE A O 1
ATOM 779 N N . ASP A 1 99 ? 13.469 -11.384 -19.876 1.00 97.81 99 ASP A N 1
ATOM 780 C CA . ASP A 1 99 ? 13.183 -11.181 -21.285 1.00 97.81 99 ASP A CA 1
ATOM 781 C C . ASP A 1 99 ? 12.538 -9.808 -21.486 1.00 97.81 99 ASP A C 1
ATOM 783 O O . ASP A 1 99 ? 11.687 -9.366 -20.710 1.00 97.81 99 ASP A O 1
ATOM 787 N N . ILE A 1 100 ? 12.959 -9.115 -22.538 1.00 97.00 100 ILE A N 1
ATOM 788 C CA . ILE A 1 100 ? 12.403 -7.827 -22.942 1.00 97.00 100 ILE A CA 1
ATOM 789 C C . ILE A 1 100 ? 12.092 -7.916 -24.423 1.00 97.00 100 ILE A C 1
ATOM 791 O O . ILE A 1 100 ? 12.973 -8.230 -25.219 1.00 97.00 100 ILE A O 1
ATOM 795 N N . GLU A 1 101 ? 10.872 -7.576 -24.797 1.00 98.00 101 GLU A N 1
ATOM 796 C CA . GLU A 1 101 ? 10.439 -7.416 -26.178 1.00 98.00 101 GLU A CA 1
ATOM 797 C C . GLU A 1 101 ? 9.869 -6.013 -26.322 1.00 98.00 101 GLU A C 1
ATOM 799 O O . GLU A 1 101 ? 9.121 -5.552 -25.466 1.00 98.00 101 GLU A O 1
ATOM 804 N N . ALA A 1 102 ? 10.259 -5.291 -27.366 1.00 97.44 102 ALA A N 1
ATOM 805 C CA . ALA A 1 102 ? 9.748 -3.955 -27.614 1.00 97.44 102 ALA A CA 1
ATOM 806 C C . ALA A 1 102 ? 9.604 -3.691 -29.108 1.00 97.44 102 ALA A C 1
ATOM 808 O O . ALA A 1 102 ? 10.469 -4.025 -29.923 1.00 97.44 102 ALA A O 1
ATOM 809 N N . ARG A 1 103 ? 8.516 -3.017 -29.458 1.00 97.88 103 ARG A N 1
ATOM 810 C CA . ARG A 1 103 ? 8.230 -2.538 -30.800 1.00 97.88 103 ARG A CA 1
ATOM 811 C C . ARG A 1 103 ? 7.748 -1.100 -30.730 1.00 97.88 103 ARG A C 1
ATOM 813 O O . ARG A 1 103 ? 6.877 -0.744 -29.936 1.00 97.88 103 ARG A O 1
ATOM 820 N N . GLY A 1 104 ? 8.286 -0.262 -31.602 1.00 96.00 104 GLY A N 1
ATOM 821 C CA . GLY A 1 104 ? 7.909 1.139 -31.619 1.00 96.00 104 GLY A CA 1
ATOM 822 C C . GLY A 1 104 ? 8.385 1.896 -32.840 1.00 96.00 104 GLY A C 1
ATOM 823 O O . GLY A 1 104 ? 8.983 1.339 -33.761 1.00 96.00 104 GLY A O 1
ATOM 824 N N . ARG A 1 105 ? 8.109 3.196 -32.826 1.00 94.19 105 ARG A N 1
ATOM 825 C CA . ARG A 1 105 ? 8.574 4.155 -33.825 1.00 94.19 105 ARG A CA 1
ATOM 826 C C . ARG A 1 105 ? 9.298 5.279 -33.109 1.00 94.19 105 ARG A C 1
ATOM 828 O O . ARG A 1 105 ? 8.753 5.852 -32.173 1.00 94.19 105 ARG A O 1
ATOM 835 N N . VAL A 1 106 ? 10.505 5.623 -33.535 1.00 91.56 106 VAL A N 1
ATOM 836 C CA . VAL A 1 106 ? 11.308 6.662 -32.875 1.00 91.56 106 VAL A CA 1
ATOM 837 C C . VAL A 1 106 ? 11.818 7.690 -33.868 1.00 91.56 106 VAL A C 1
ATOM 839 O O . VAL A 1 106 ? 12.115 7.380 -35.022 1.00 91.56 106 VAL A O 1
ATOM 842 N N . ASN A 1 107 ? 11.962 8.924 -33.410 1.00 88.06 107 ASN A N 1
ATOM 843 C CA . ASN A 1 107 ? 12.697 9.961 -34.114 1.00 88.06 107 ASN A CA 1
ATOM 844 C C . ASN A 1 107 ? 13.616 10.712 -33.140 1.00 88.06 107 ASN A C 1
ATOM 846 O O . ASN A 1 107 ? 13.870 10.269 -32.019 1.00 88.06 107 ASN A O 1
ATOM 850 N N . GLN A 1 108 ? 14.138 11.857 -33.573 1.00 83.75 108 GLN A N 1
ATOM 851 C CA . GLN A 1 108 ? 15.108 12.627 -32.798 1.00 83.75 108 GLN A CA 1
ATOM 852 C C . GLN A 1 108 ? 14.613 13.077 -31.414 1.00 83.75 108 GLN A C 1
ATOM 854 O O . GLN A 1 108 ? 15.456 13.340 -30.558 1.00 83.75 108 GLN A O 1
ATOM 859 N N . ILE A 1 109 ? 13.299 13.196 -31.206 1.00 86.94 109 ILE A N 1
ATOM 860 C CA . ILE A 1 109 ? 12.701 13.750 -29.979 1.00 86.94 109 ILE A CA 1
ATOM 861 C C . ILE A 1 109 ? 11.594 12.873 -29.389 1.00 86.94 109 ILE A C 1
ATOM 863 O O . ILE A 1 109 ? 11.370 12.908 -28.189 1.00 86.94 109 ILE A O 1
ATOM 867 N N . ARG A 1 110 ? 10.922 12.051 -30.194 1.00 91.06 110 ARG A N 1
ATOM 868 C CA . ARG A 1 110 ? 9.720 11.307 -29.813 1.00 91.06 110 ARG A CA 1
ATOM 869 C C . ARG A 1 110 ? 9.922 9.810 -29.998 1.00 91.06 110 ARG A C 1
ATOM 871 O O . ARG A 1 110 ? 10.536 9.382 -30.975 1.00 91.06 110 ARG A O 1
ATOM 878 N N . ALA A 1 111 ? 9.343 9.028 -29.096 1.00 92.94 111 ALA A N 1
ATOM 879 C CA . ALA A 1 111 ? 9.199 7.586 -29.232 1.00 92.94 111 ALA A CA 1
ATOM 880 C C . ALA A 1 111 ? 7.731 7.185 -29.041 1.00 92.94 111 ALA A C 1
ATOM 882 O O . ALA A 1 111 ? 7.089 7.568 -28.069 1.00 92.94 111 ALA A O 1
ATOM 883 N N . GLU A 1 112 ? 7.198 6.411 -29.975 1.00 95.88 112 GLU A N 1
ATOM 884 C CA . GLU A 1 112 ? 5.899 5.754 -29.888 1.00 95.88 112 GLU A CA 1
ATOM 885 C C . GLU A 1 112 ? 6.144 4.288 -29.560 1.00 95.88 112 GLU A C 1
ATOM 887 O O . GLU A 1 112 ? 6.728 3.556 -30.359 1.00 95.88 112 GLU A O 1
ATOM 892 N N . ILE A 1 113 ? 5.720 3.873 -28.374 1.00 96.81 113 ILE A N 1
ATOM 893 C CA . ILE A 1 113 ? 5.811 2.498 -27.898 1.00 96.81 113 ILE A CA 1
ATOM 894 C C . ILE A 1 113 ? 4.514 1.818 -28.314 1.00 96.81 113 ILE A C 1
ATOM 896 O O . ILE A 1 113 ? 3.456 2.081 -27.740 1.00 96.81 113 ILE A O 1
ATOM 900 N N . GLN A 1 114 ? 4.597 0.987 -29.349 1.00 97.62 114 GLN A N 1
ATOM 901 C CA . GLN A 1 114 ? 3.460 0.188 -29.800 1.00 97.62 114 GLN A CA 1
ATOM 902 C C . GLN A 1 114 ? 3.219 -0.961 -28.828 1.00 97.62 114 GLN A C 1
ATOM 904 O O . GLN A 1 114 ? 2.076 -1.243 -28.493 1.00 97.62 114 GLN A O 1
ATOM 909 N N . ASP A 1 115 ? 4.308 -1.582 -28.381 1.00 97.75 115 ASP A N 1
ATOM 910 C CA . ASP A 1 115 ? 4.304 -2.647 -27.394 1.00 97.75 115 ASP A CA 1
ATOM 911 C C . ASP A 1 115 ? 5.679 -2.718 -26.721 1.00 97.75 115 ASP A C 1
ATOM 913 O O . ASP A 1 115 ? 6.711 -2.557 -27.379 1.00 97.75 115 ASP A O 1
ATOM 917 N N . LEU A 1 116 ? 5.700 -2.927 -25.413 1.00 98.06 116 LEU A N 1
ATOM 918 C CA . LEU A 1 116 ? 6.896 -3.291 -24.669 1.00 98.06 116 LEU A CA 1
ATOM 919 C C . LEU A 1 116 ? 6.481 -4.268 -23.579 1.00 98.06 116 LEU A C 1
ATOM 921 O O . LEU A 1 116 ? 5.754 -3.906 -22.654 1.00 98.06 116 LEU A O 1
ATOM 925 N N . THR A 1 117 ? 6.983 -5.490 -23.680 1.00 98.44 117 THR A N 1
ATOM 926 C CA . THR A 1 117 ? 6.803 -6.542 -22.693 1.00 98.44 117 THR A CA 1
ATOM 927 C C . THR A 1 117 ? 8.116 -6.786 -21.961 1.00 98.44 117 THR A C 1
ATOM 929 O O . THR A 1 117 ? 9.152 -7.034 -22.574 1.00 98.44 117 THR A O 1
ATOM 932 N N . LEU A 1 118 ? 8.067 -6.759 -20.635 1.00 97.81 118 LEU A N 1
ATOM 933 C CA . LEU A 1 118 ? 9.130 -7.220 -19.751 1.00 97.81 118 LEU A CA 1
ATOM 934 C C . LEU A 1 118 ? 8.629 -8.456 -19.012 1.00 97.81 118 LEU A C 1
ATOM 936 O O . LEU A 1 118 ? 7.591 -8.395 -18.355 1.00 97.81 118 LEU A O 1
ATOM 940 N N . ARG A 1 119 ? 9.368 -9.561 -19.092 1.00 98.19 119 ARG A N 1
ATOM 941 C CA . ARG A 1 119 ? 9.111 -10.793 -18.338 1.00 98.19 119 ARG A CA 1
ATOM 942 C C . ARG A 1 119 ? 10.304 -11.084 -17.444 1.00 98.19 119 ARG A C 1
ATOM 944 O O . ARG A 1 119 ? 11.450 -10.955 -17.857 1.00 98.19 119 ARG A O 1
ATOM 951 N N . SER A 1 120 ? 10.023 -11.462 -16.211 1.00 96.75 120 SER A N 1
ATOM 952 C CA . SER A 1 120 ? 11.003 -11.887 -15.219 1.00 96.75 120 SER A CA 1
ATOM 953 C C . SER A 1 120 ? 10.334 -12.875 -14.262 1.00 96.75 120 SER A C 1
ATOM 955 O O . SER A 1 120 ? 9.101 -12.914 -14.209 1.00 96.75 120 SER A O 1
ATOM 957 N N . PRO A 1 121 ? 11.097 -13.619 -13.446 1.00 94.56 121 PRO A N 1
ATOM 958 C CA . PRO A 1 121 ? 10.521 -14.508 -12.439 1.00 94.56 121 PRO A CA 1
ATOM 959 C C . PRO A 1 121 ? 9.547 -13.799 -11.483 1.00 94.56 121 PRO A C 1
ATOM 961 O O . PRO A 1 121 ? 8.537 -14.369 -11.085 1.00 94.56 121 PRO A O 1
ATOM 964 N N . ILE A 1 122 ? 9.811 -12.528 -11.161 1.00 94.50 122 ILE A N 1
ATOM 965 C CA . ILE A 1 122 ? 9.024 -11.769 -10.180 1.00 94.50 122 ILE A CA 1
ATOM 966 C C . ILE A 1 122 ? 7.880 -10.960 -10.792 1.00 94.50 122 ILE A C 1
ATOM 968 O O . ILE A 1 122 ? 6.990 -10.529 -10.060 1.00 94.50 122 ILE A O 1
ATOM 972 N N . ALA A 1 123 ? 7.911 -10.689 -12.098 1.00 96.50 123 ALA A N 1
ATOM 973 C CA . ALA A 1 123 ? 6.947 -9.797 -12.727 1.00 96.50 123 ALA A CA 1
ATOM 974 C C . ALA A 1 123 ? 6.851 -9.962 -14.246 1.00 96.50 123 ALA A C 1
ATOM 976 O O . ALA A 1 123 ? 7.858 -10.156 -14.931 1.00 96.50 123 ALA A O 1
ATOM 977 N N . GLU A 1 124 ? 5.645 -9.742 -14.765 1.00 98.25 124 GLU A N 1
ATOM 978 C CA . GLU A 1 124 ? 5.362 -9.519 -16.180 1.00 98.25 124 GLU A CA 1
ATOM 979 C C . GLU A 1 124 ? 4.706 -8.148 -16.347 1.00 98.25 124 GLU A C 1
ATOM 981 O O . GLU A 1 124 ? 3.723 -7.839 -15.678 1.00 98.25 124 GLU A O 1
ATOM 986 N N . THR A 1 125 ? 5.256 -7.302 -17.214 1.00 98.31 125 THR A N 1
ATOM 987 C CA . THR A 1 125 ? 4.774 -5.935 -17.438 1.00 98.31 125 THR A CA 1
ATOM 988 C C . THR A 1 125 ? 4.642 -5.646 -18.922 1.00 98.31 125 THR A C 1
ATOM 990 O O . THR A 1 125 ? 5.565 -5.896 -19.687 1.00 98.31 125 THR A O 1
ATOM 993 N N . HIS A 1 126 ? 3.509 -5.069 -19.301 1.00 98.50 126 HIS A N 1
ATOM 994 C CA . HIS A 1 126 ? 3.170 -4.612 -20.642 1.00 98.50 126 HIS A CA 1
ATOM 995 C C . HIS A 1 126 ? 2.991 -3.098 -20.630 1.00 98.50 126 HIS A C 1
ATOM 997 O O . HIS A 1 126 ? 2.267 -2.556 -19.788 1.00 98.50 126 HIS A O 1
ATOM 1003 N N . LEU A 1 127 ? 3.648 -2.417 -21.562 1.00 98.00 127 LEU A N 1
ATOM 1004 C CA . LEU A 1 127 ? 3.650 -0.967 -21.707 1.00 98.00 127 LEU A CA 1
ATOM 1005 C C . LEU A 1 127 ? 3.287 -0.587 -23.143 1.00 98.00 127 LEU A C 1
ATOM 1007 O O . LEU A 1 127 ? 3.823 -1.134 -24.101 1.00 98.00 127 LEU A O 1
ATOM 1011 N N . GLN A 1 128 ? 2.430 0.417 -23.292 1.00 98.44 128 GLN A N 1
ATOM 1012 C CA . GLN A 1 128 ? 2.117 1.032 -24.584 1.00 98.44 128 GLN A CA 1
ATOM 1013 C C . GLN A 1 128 ? 1.914 2.532 -24.396 1.00 98.44 128 GLN A C 1
ATOM 1015 O O . GLN A 1 128 ? 1.351 2.960 -23.388 1.00 98.44 128 GLN A O 1
ATOM 1020 N N . GLY A 1 129 ? 2.326 3.359 -25.351 1.00 97.75 129 GLY A N 1
ATOM 1021 C CA . GLY A 1 129 ? 2.134 4.802 -25.233 1.00 97.75 129 GLY A CA 1
ATOM 1022 C C . GLY A 1 129 ? 3.158 5.630 -25.987 1.00 97.75 129 GLY A C 1
ATOM 1023 O O . GLY A 1 129 ? 3.693 5.215 -27.011 1.00 97.75 129 GLY A O 1
ATOM 1024 N N . VAL A 1 130 ? 3.406 6.842 -25.503 1.00 97.56 130 VAL A N 1
ATOM 1025 C CA . VAL A 1 130 ? 4.247 7.825 -26.189 1.00 97.56 130 VAL A CA 1
ATOM 1026 C C . VAL A 1 130 ? 5.188 8.491 -25.194 1.00 97.56 130 VAL A C 1
ATOM 1028 O O . VAL A 1 130 ? 4.752 9.003 -24.166 1.00 97.56 130 VAL A O 1
ATOM 1031 N N . MET A 1 131 ? 6.471 8.548 -25.537 1.00 95.44 131 MET A N 1
ATOM 1032 C CA . MET A 1 131 ? 7.410 9.533 -25.009 1.00 95.44 131 MET A CA 1
ATOM 1033 C C . MET A 1 131 ? 7.437 10.704 -25.991 1.00 95.44 131 MET A C 1
ATOM 1035 O O . MET A 1 131 ? 8.012 10.602 -27.075 1.00 95.44 131 MET A O 1
ATOM 1039 N N . GLY A 1 132 ? 6.738 11.787 -25.657 1.00 92.12 132 GLY A N 1
ATOM 1040 C CA . GLY A 1 132 ? 6.585 12.952 -26.532 1.00 92.12 132 GLY A CA 1
ATOM 1041 C C . GLY A 1 132 ? 7.885 13.734 -26.701 1.00 92.12 132 GLY A C 1
ATOM 1042 O O . GLY A 1 132 ? 8.133 14.271 -27.779 1.00 92.12 132 GLY A O 1
ATOM 1043 N N . ASP A 1 133 ? 8.702 13.743 -25.650 1.00 89.88 133 ASP A N 1
ATOM 1044 C CA . ASP A 1 133 ? 10.057 14.277 -25.649 1.00 89.88 133 ASP A CA 1
ATOM 1045 C C . ASP A 1 133 ? 10.934 13.403 -24.747 1.00 89.88 133 ASP A C 1
ATOM 1047 O O . ASP A 1 133 ? 10.892 13.534 -23.527 1.00 89.88 133 ASP A O 1
ATOM 1051 N N . TRP A 1 134 ? 11.706 12.476 -25.317 1.00 83.88 134 TRP A N 1
ATOM 1052 C CA . TRP A 1 134 ? 12.564 11.590 -24.519 1.00 83.88 134 TRP A CA 1
ATOM 1053 C C . TRP A 1 134 ? 13.801 12.300 -23.950 1.00 83.88 134 TRP A C 1
ATOM 1055 O O . TRP A 1 134 ? 14.458 11.749 -23.072 1.00 83.88 134 TRP A O 1
ATOM 1065 N N . ARG A 1 135 ? 14.116 13.524 -24.400 1.00 82.19 135 ARG A N 1
ATOM 1066 C CA . ARG A 1 135 ? 15.219 14.329 -23.845 1.00 82.19 135 ARG A CA 1
ATOM 1067 C C . ARG A 1 135 ? 14.799 15.028 -22.559 1.00 82.19 135 ARG A C 1
ATOM 1069 O O . ARG A 1 135 ? 15.597 15.119 -21.636 1.00 82.19 135 ARG A O 1
ATOM 1076 N N . ASN A 1 136 ? 13.546 15.476 -22.513 1.00 87.38 136 ASN A N 1
ATOM 1077 C CA . ASN A 1 136 ? 12.916 16.046 -21.320 1.00 87.38 136 ASN A CA 1
ATOM 1078 C C . ASN A 1 136 ? 12.121 15.002 -20.512 1.00 87.38 136 ASN A C 1
ATOM 1080 O O . ASN A 1 136 ? 11.507 15.335 -19.509 1.00 87.38 136 ASN A O 1
ATOM 1084 N N . LEU A 1 137 ? 12.133 13.730 -20.933 1.00 90.81 137 LEU A N 1
ATOM 1085 C CA . LEU A 1 137 ? 11.371 12.636 -20.321 1.00 90.81 137 LEU A CA 1
ATOM 1086 C C . LEU A 1 137 ? 9.884 12.977 -20.138 1.00 90.81 137 LEU A C 1
ATOM 1088 O O . LEU A 1 137 ? 9.309 12.753 -19.078 1.00 90.81 137 LEU A O 1
ATOM 1092 N N . ARG A 1 138 ? 9.242 13.491 -21.190 1.00 96.62 138 ARG A N 1
ATOM 1093 C CA . ARG A 1 138 ? 7.793 13.701 -21.221 1.00 96.62 138 ARG A CA 1
ATOM 1094 C C . ARG A 1 138 ? 7.090 12.475 -21.786 1.00 96.62 138 ARG A C 1
ATOM 1096 O O . ARG A 1 138 ? 7.304 12.135 -22.952 1.00 96.62 138 ARG A O 1
ATOM 1103 N N . TYR A 1 139 ? 6.219 11.838 -21.009 1.00 96.81 139 TYR A N 1
ATOM 1104 C CA . TYR A 1 139 ? 5.617 10.553 -21.372 1.00 96.81 139 TYR A CA 1
ATOM 1105 C C . TYR A 1 139 ? 4.141 10.410 -20.989 1.00 96.81 139 TYR A C 1
ATOM 1107 O O . TYR A 1 139 ? 3.585 11.119 -20.150 1.00 96.81 139 TYR A O 1
ATOM 1115 N N . THR A 1 140 ? 3.482 9.468 -21.656 1.00 98.19 140 THR A N 1
ATOM 1116 C CA . THR A 1 140 ? 2.132 8.981 -21.364 1.00 98.19 140 THR A CA 1
ATOM 1117 C C . THR A 1 140 ? 2.082 7.508 -21.734 1.00 98.19 140 THR A C 1
ATOM 1119 O O . THR A 1 140 ? 2.188 7.165 -22.911 1.00 98.19 140 THR A O 1
ATOM 1122 N N . LEU A 1 141 ? 1.960 6.645 -20.731 1.00 98.31 141 LEU A N 1
ATOM 1123 C CA . LEU A 1 141 ? 2.080 5.197 -20.851 1.00 98.31 141 LEU A CA 1
ATOM 1124 C C . LEU A 1 141 ? 0.863 4.526 -20.223 1.00 98.31 141 LEU A C 1
ATOM 1126 O O . LEU A 1 141 ? 0.523 4.803 -19.077 1.00 98.31 141 LEU A O 1
ATOM 1130 N N . ASN A 1 142 ? 0.234 3.611 -20.947 1.00 98.56 142 ASN A N 1
ATOM 1131 C CA . ASN A 1 142 ? -0.654 2.624 -20.354 1.00 98.56 142 ASN A CA 1
ATOM 1132 C C . ASN A 1 142 ? 0.193 1.442 -19.896 1.00 98.56 142 ASN A C 1
ATOM 1134 O O . ASN A 1 142 ? 1.053 0.966 -20.639 1.00 98.56 142 ASN A O 1
ATOM 1138 N N . VAL A 1 143 ? -0.076 0.970 -18.687 1.00 98.38 143 VAL A N 1
ATOM 1139 C CA . VAL A 1 143 ? 0.697 -0.064 -18.011 1.00 98.38 143 VAL A CA 1
ATOM 1140 C C . VAL A 1 143 ? -0.251 -1.158 -17.554 1.00 98.38 143 VAL A C 1
ATOM 1142 O O . VAL A 1 143 ? -1.275 -0.883 -16.927 1.00 98.38 143 VAL A O 1
ATOM 1145 N N . THR A 1 144 ? 0.103 -2.402 -17.845 1.00 98.56 144 THR A N 1
ATOM 1146 C CA . THR A 1 144 ? -0.490 -3.588 -17.224 1.00 98.56 144 THR A CA 1
ATOM 1147 C C . THR A 1 144 ? 0.641 -4.413 -16.646 1.00 98.56 144 THR A C 1
ATOM 1149 O O . THR A 1 144 ? 1.573 -4.748 -17.365 1.00 98.56 144 THR A O 1
ATOM 1152 N N . SER A 1 145 ? 0.602 -4.709 -15.354 1.00 98.19 145 SER A N 1
ATOM 1153 C CA . SER A 1 145 ? 1.682 -5.421 -14.678 1.00 98.19 145 SER A CA 1
ATOM 1154 C C . SER A 1 145 ? 1.124 -6.444 -13.705 1.00 98.19 145 SER A C 1
ATOM 1156 O O . SER A 1 145 ? 0.178 -6.157 -12.975 1.00 98.19 145 SER A O 1
ATOM 1158 N N . THR A 1 146 ? 1.726 -7.623 -13.678 1.00 98.06 146 THR A N 1
ATOM 1159 C CA . THR A 1 146 ? 1.492 -8.657 -12.674 1.00 98.06 146 THR A CA 1
ATOM 1160 C C . THR A 1 146 ? 2.801 -8.896 -11.944 1.00 98.06 146 THR A C 1
ATOM 1162 O O . THR A 1 146 ? 3.828 -9.118 -12.579 1.00 98.06 146 THR A O 1
ATOM 1165 N N . VAL A 1 147 ? 2.765 -8.855 -10.615 1.00 96.81 147 VAL A N 1
ATOM 1166 C CA . VAL A 1 147 ? 3.936 -9.012 -9.749 1.00 96.81 147 VAL A CA 1
ATOM 1167 C C . VAL A 1 147 ? 3.676 -10.132 -8.750 1.00 96.81 147 VAL A C 1
ATOM 1169 O O . VAL A 1 147 ? 2.686 -10.094 -8.015 1.00 96.81 147 VAL A O 1
ATOM 1172 N N . ASP A 1 148 ? 4.580 -11.105 -8.692 1.00 96.44 148 ASP A N 1
ATOM 1173 C CA . ASP A 1 148 ? 4.646 -12.093 -7.619 1.00 96.44 148 ASP A CA 1
ATOM 1174 C C . ASP A 1 148 ? 5.426 -11.487 -6.447 1.00 96.44 148 ASP A C 1
ATOM 1176 O O . ASP A 1 148 ? 6.657 -11.426 -6.431 1.00 96.44 148 ASP A O 1
ATOM 1180 N N . LEU A 1 149 ? 4.684 -11.006 -5.451 1.00 93.94 149 LEU A N 1
ATOM 1181 C CA . LEU A 1 149 ? 5.252 -10.358 -4.273 1.00 93.94 149 LEU A CA 1
ATOM 1182 C C . LEU A 1 149 ? 5.977 -11.357 -3.372 1.00 93.94 149 LEU A C 1
ATOM 1184 O O . LEU A 1 149 ? 6.867 -10.956 -2.628 1.00 93.94 149 LEU A O 1
ATOM 1188 N N . THR A 1 150 ? 5.624 -12.642 -3.458 1.00 94.12 150 THR A N 1
ATOM 1189 C CA . THR A 1 150 ? 6.316 -13.710 -2.732 1.00 94.12 150 THR A CA 1
ATOM 1190 C C . THR A 1 150 ? 7.725 -13.871 -3.275 1.00 94.12 150 THR A C 1
ATOM 1192 O O . THR A 1 150 ? 8.690 -13.760 -2.526 1.00 94.12 150 THR A O 1
ATOM 1195 N N . GLN A 1 151 ? 7.851 -14.047 -4.591 1.00 92.88 151 GLN A N 1
ATOM 1196 C CA . GLN A 1 151 ? 9.159 -14.180 -5.227 1.00 92.88 151 GLN A CA 1
ATOM 1197 C C . GLN A 1 151 ? 9.973 -12.890 -5.128 1.00 92.88 151 GLN A C 1
ATOM 1199 O O . GLN A 1 151 ? 11.168 -12.943 -4.840 1.00 92.88 151 GLN A O 1
ATOM 1204 N N . ALA A 1 152 ? 9.337 -11.727 -5.305 1.00 91.25 152 ALA A N 1
ATOM 1205 C CA . ALA A 1 152 ? 10.004 -10.443 -5.116 1.00 91.25 152 ALA A CA 1
ATOM 1206 C C . ALA A 1 152 ? 10.554 -10.304 -3.688 1.00 91.25 152 ALA A C 1
ATOM 1208 O O . ALA A 1 152 ? 11.707 -9.916 -3.520 1.00 91.25 152 ALA A O 1
ATOM 1209 N N . SER A 1 153 ? 9.773 -10.670 -2.667 1.00 90.62 153 SER A N 1
ATOM 1210 C CA . SER A 1 153 ? 10.216 -10.653 -1.271 1.00 90.62 153 SER A CA 1
ATOM 1211 C C . SER A 1 153 ? 11.360 -11.633 -1.013 1.00 90.62 153 SER A C 1
ATOM 1213 O O . SER A 1 153 ? 12.302 -11.277 -0.311 1.00 90.62 153 SER A O 1
ATOM 1215 N N . ASP A 1 154 ? 11.299 -12.846 -1.561 1.00 88.81 154 ASP A N 1
ATOM 1216 C CA . ASP A 1 154 ? 12.317 -13.877 -1.333 1.00 88.81 154 ASP A CA 1
ATOM 1217 C C . ASP A 1 154 ? 13.654 -13.508 -2.005 1.00 88.81 154 ASP A C 1
ATOM 1219 O O . ASP A 1 154 ? 14.721 -13.681 -1.411 1.00 88.81 154 ASP A O 1
ATOM 1223 N N . ILE A 1 155 ? 13.612 -12.931 -3.212 1.00 86.62 155 ILE A N 1
ATOM 1224 C CA . ILE A 1 155 ? 14.816 -12.518 -3.948 1.00 86.62 155 ILE A CA 1
ATOM 1225 C C . ILE A 1 155 ? 15.381 -11.205 -3.391 1.00 86.62 155 ILE A C 1
ATOM 1227 O O . ILE A 1 155 ? 16.581 -11.099 -3.127 1.00 86.62 155 ILE A O 1
ATOM 1231 N N . LEU A 1 156 ? 14.535 -10.197 -3.168 1.00 85.00 156 LEU A N 1
ATOM 1232 C CA . LEU A 1 156 ? 14.982 -8.867 -2.746 1.00 85.00 156 LEU A CA 1
ATOM 1233 C C . LEU A 1 156 ? 15.188 -8.751 -1.225 1.00 85.00 156 LEU A C 1
ATOM 1235 O O . LEU A 1 156 ? 15.821 -7.795 -0.794 1.00 85.00 156 LEU A O 1
ATOM 1239 N N . GLN A 1 157 ? 14.731 -9.722 -0.411 1.00 82.44 157 GLN A N 1
ATOM 1240 C CA . GLN A 1 157 ? 14.596 -9.634 1.063 1.00 82.44 157 GLN A CA 1
ATOM 1241 C C . GLN A 1 157 ? 14.182 -8.233 1.494 1.00 82.44 157 GLN A C 1
ATOM 1243 O O . GLN A 1 157 ? 14.898 -7.525 2.205 1.00 82.44 157 GLN A O 1
ATOM 1248 N N . THR A 1 158 ? 13.010 -7.825 1.021 1.00 71.06 158 THR A N 1
ATOM 1249 C CA . THR A 1 158 ? 12.341 -6.647 1.555 1.00 71.06 158 THR A CA 1
ATOM 1250 C C . THR A 1 158 ? 12.273 -6.797 3.078 1.00 71.06 158 THR A C 1
ATOM 1252 O O . THR A 1 158 ? 11.957 -7.879 3.570 1.00 71.06 158 THR A O 1
ATOM 1255 N N . GLY A 1 159 ? 12.614 -5.751 3.843 1.00 76.75 159 GLY A N 1
ATOM 1256 C CA . GLY A 1 159 ? 12.678 -5.838 5.315 1.00 76.75 159 GLY A CA 1
ATOM 1257 C C . GLY A 1 159 ? 11.394 -6.384 5.964 1.00 76.75 159 GLY A C 1
ATOM 1258 O O . GLY A 1 159 ? 11.449 -6.982 7.033 1.00 76.75 159 GLY A O 1
ATOM 1259 N N . THR A 1 160 ? 10.270 -6.241 5.261 1.00 83.88 160 THR A N 1
ATOM 1260 C CA . THR A 1 160 ? 8.980 -6.890 5.505 1.00 83.88 160 THR A CA 1
ATOM 1261 C C . THR A 1 160 ? 8.780 -8.025 4.503 1.00 83.88 160 THR A C 1
ATOM 1263 O O . THR A 1 160 ? 8.882 -7.801 3.294 1.00 83.88 160 THR A O 1
ATOM 1266 N N . THR A 1 161 ? 8.440 -9.229 4.976 1.00 88.50 161 THR A N 1
ATOM 1267 C CA . THR A 1 161 ? 8.124 -10.346 4.070 1.00 88.50 161 THR A CA 1
ATOM 1268 C C . THR A 1 161 ? 6.760 -10.126 3.426 1.00 88.50 161 THR A C 1
ATOM 1270 O O . THR A 1 161 ? 5.750 -10.072 4.129 1.00 88.50 161 THR A O 1
ATOM 1273 N N . LEU A 1 162 ? 6.720 -10.051 2.095 1.00 93.00 162 LEU A N 1
ATOM 1274 C CA . LEU A 1 162 ? 5.482 -9.950 1.323 1.00 93.00 162 LEU A CA 1
ATOM 1275 C C . LEU A 1 162 ? 5.089 -11.319 0.759 1.00 93.00 162 LEU A C 1
ATOM 1277 O O . LEU A 1 162 ? 5.936 -12.121 0.372 1.00 93.00 162 LEU A O 1
ATOM 1281 N N . ARG A 1 163 ? 3.786 -11.606 0.720 1.00 94.62 163 ARG A N 1
ATOM 1282 C CA . ARG A 1 163 ? 3.227 -12.841 0.149 1.00 94.62 163 ARG A CA 1
ATOM 1283 C C . ARG A 1 163 ? 2.018 -12.530 -0.719 1.00 94.62 163 ARG A C 1
ATOM 1285 O O . ARG A 1 163 ? 1.199 -11.687 -0.353 1.00 94.62 163 ARG A O 1
ATOM 1292 N N . GLY A 1 164 ? 1.872 -13.279 -1.807 1.00 95.25 164 GLY A N 1
ATOM 1293 C CA . GLY A 1 164 ? 0.768 -13.168 -2.759 1.00 95.25 164 GLY A CA 1
ATOM 1294 C C . GLY A 1 164 ? 1.191 -12.608 -4.113 1.00 95.25 164 GLY A C 1
ATOM 1295 O O . GLY A 1 164 ? 2.376 -12.563 -4.437 1.00 95.25 164 GLY A O 1
ATOM 1296 N N . ALA A 1 165 ? 0.205 -12.176 -4.895 1.00 96.19 165 ALA A N 1
ATOM 1297 C CA . ALA A 1 165 ? 0.409 -11.559 -6.201 1.00 96.19 165 ALA A CA 1
ATOM 1298 C C . ALA A 1 165 ? -0.437 -10.290 -6.336 1.00 96.19 165 ALA A C 1
ATOM 1300 O O . ALA A 1 165 ? -1.550 -10.212 -5.805 1.00 96.19 165 ALA A O 1
ATOM 1301 N N . GLY A 1 166 ? 0.094 -9.296 -7.041 1.00 96.94 166 GLY A N 1
ATOM 1302 C CA . GLY A 1 166 ? -0.574 -8.031 -7.326 1.00 96.94 166 GLY A CA 1
ATOM 1303 C C . GLY A 1 166 ? -0.680 -7.793 -8.825 1.00 96.94 166 GLY A C 1
ATOM 1304 O O . GLY A 1 166 ? 0.269 -8.032 -9.561 1.00 96.94 166 GLY A O 1
ATOM 1305 N N . ASN A 1 167 ? -1.831 -7.301 -9.272 1.00 98.12 167 ASN A N 1
ATOM 1306 C CA . ASN A 1 167 ? -2.068 -6.900 -10.653 1.00 98.12 167 ASN A CA 1
ATOM 1307 C C . ASN A 1 167 ? -2.344 -5.403 -10.696 1.00 98.12 167 ASN A C 1
ATOM 1309 O O . ASN A 1 167 ? -3.286 -4.946 -10.053 1.00 98.12 167 ASN A O 1
ATOM 1313 N N . PHE A 1 168 ? -1.562 -4.655 -11.460 1.00 98.31 168 PHE A N 1
ATOM 1314 C CA . PHE A 1 168 ? -1.745 -3.236 -11.715 1.00 98.31 168 PHE A CA 1
ATOM 1315 C C . PHE A 1 168 ? -2.224 -3.009 -13.148 1.00 98.31 168 PHE A C 1
ATOM 1317 O O . PHE A 1 168 ? -1.684 -3.588 -14.088 1.00 98.31 168 PHE A O 1
ATOM 1324 N N . VAL A 1 169 ? -3.214 -2.136 -13.316 1.00 98.69 169 VAL A N 1
ATOM 1325 C CA . VAL A 1 169 ? -3.645 -1.618 -14.618 1.00 98.69 169 VAL A CA 1
ATOM 1326 C C . VAL A 1 169 ? -3.874 -0.123 -14.478 1.00 98.69 169 VAL A C 1
ATOM 1328 O O . VAL A 1 169 ? -4.657 0.295 -13.624 1.00 98.69 169 VAL A O 1
ATOM 1331 N N . GLY A 1 170 ? -3.232 0.688 -15.311 1.00 98.38 170 GLY A N 1
ATOM 1332 C CA . GLY A 1 170 ? -3.401 2.134 -15.234 1.00 98.38 170 GLY A CA 1
ATOM 1333 C C . GLY A 1 170 ? -2.691 2.913 -16.327 1.00 98.38 170 GLY A C 1
ATOM 1334 O O . GLY A 1 170 ? -2.046 2.353 -17.210 1.00 98.38 170 GLY A O 1
ATOM 1335 N N . THR A 1 171 ? -2.825 4.231 -16.249 1.00 98.56 171 THR A N 1
ATOM 1336 C CA . THR A 1 171 ? -2.081 5.199 -17.054 1.00 98.56 171 THR A CA 1
ATOM 1337 C C . THR A 1 171 ? -1.093 5.940 -16.163 1.00 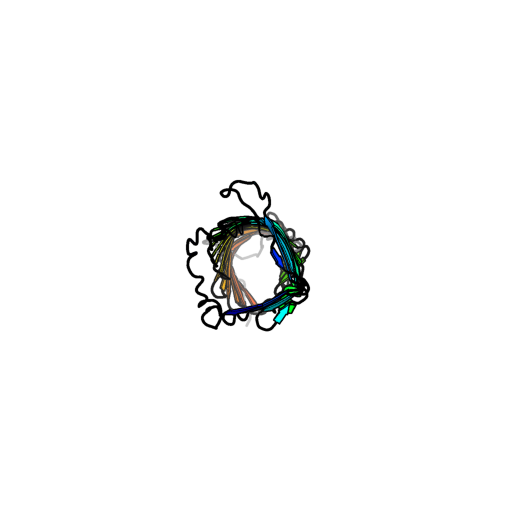98.56 171 THR A C 1
ATOM 1339 O O . THR A 1 171 ? -1.448 6.369 -15.065 1.00 98.56 171 THR A O 1
ATOM 1342 N N . VAL A 1 172 ? 0.131 6.115 -16.652 1.00 97.81 172 VAL A N 1
ATOM 1343 C CA . VAL A 1 172 ? 1.172 6.936 -16.037 1.00 97.81 172 VAL A CA 1
ATOM 1344 C C . VAL A 1 172 ? 1.552 8.038 -17.017 1.00 97.81 172 VAL A C 1
ATOM 1346 O O . VAL A 1 172 ? 1.932 7.764 -18.157 1.00 97.81 172 VAL A O 1
ATOM 1349 N N . THR A 1 173 ? 1.450 9.288 -16.592 1.00 98.19 173 THR A N 1
ATOM 1350 C CA . THR A 1 173 ? 1.920 10.453 -17.349 1.00 98.19 173 THR A CA 1
ATOM 1351 C C . THR A 1 173 ? 3.000 11.168 -16.560 1.00 98.19 173 THR A C 1
ATOM 1353 O O . THR A 1 173 ? 3.005 11.104 -15.335 1.00 98.19 173 THR A O 1
ATOM 1356 N N . GLY A 1 174 ? 3.919 11.848 -17.232 1.00 97.00 174 GLY A N 1
ATOM 1357 C CA . GLY A 1 174 ? 4.953 12.593 -16.525 1.00 97.00 174 GLY A CA 1
ATOM 1358 C C . GLY A 1 174 ? 5.807 13.473 -17.417 1.00 97.00 174 GLY A C 1
ATOM 1359 O O . GLY A 1 174 ? 5.713 13.412 -18.647 1.00 97.00 174 GLY A O 1
ATOM 1360 N N . ASP A 1 175 ? 6.599 14.307 -16.757 1.00 96.31 175 ASP A N 1
ATOM 1361 C CA . ASP A 1 175 ? 7.593 15.216 -17.324 1.00 96.31 175 ASP A CA 1
ATOM 1362 C C . ASP A 1 175 ? 8.764 15.288 -16.333 1.00 96.31 175 ASP A C 1
ATOM 1364 O O . ASP A 1 175 ? 8.608 15.779 -15.212 1.00 96.31 175 ASP A O 1
ATOM 1368 N N . GLY A 1 176 ? 9.903 14.694 -16.695 1.00 93.12 176 GLY A N 1
ATOM 1369 C CA . GLY A 1 176 ? 11.036 14.541 -15.784 1.00 93.12 176 GLY A CA 1
ATOM 1370 C C . GLY A 1 176 ? 10.697 13.697 -14.549 1.00 93.12 176 GLY A C 1
ATOM 1371 O O . GLY A 1 176 ? 10.350 12.519 -14.655 1.00 93.12 176 GLY A O 1
ATOM 1372 N N . ASP A 1 177 ? 10.843 14.300 -13.373 1.00 92.81 177 ASP A N 1
ATOM 1373 C CA . ASP A 1 177 ? 10.574 13.712 -12.056 1.00 92.81 177 ASP A CA 1
ATOM 1374 C C . ASP A 1 177 ? 9.125 13.884 -11.579 1.00 92.81 177 ASP A C 1
ATOM 1376 O O . ASP A 1 177 ? 8.733 13.250 -10.593 1.00 92.81 177 ASP A O 1
ATOM 1380 N N . HIS A 1 178 ? 8.329 14.691 -12.283 1.00 97.12 178 HIS A N 1
ATOM 1381 C CA . HIS A 1 178 ? 6.909 14.868 -12.024 1.00 97.12 178 HIS A CA 1
ATOM 1382 C C . HIS A 1 178 ? 6.108 13.780 -12.732 1.00 97.12 178 HIS A C 1
ATOM 1384 O O . HIS A 1 178 ? 6.280 13.533 -13.929 1.00 97.12 178 HIS A O 1
ATOM 1390 N N . TYR A 1 179 ? 5.175 13.164 -12.014 1.00 97.06 179 TYR A N 1
ATOM 1391 C CA . TYR A 1 179 ? 4.335 12.107 -12.560 1.00 97.06 179 TYR A CA 1
ATOM 1392 C C . TYR A 1 179 ? 2.895 12.184 -12.055 1.00 97.06 179 TYR A C 1
ATOM 1394 O O . TYR A 1 179 ? 2.608 12.706 -10.979 1.00 97.06 179 TYR A O 1
ATOM 1402 N N . GLN A 1 180 ? 1.976 11.627 -12.837 1.00 98.25 180 GLN A N 1
ATOM 1403 C CA . GLN A 1 180 ? 0.600 11.347 -12.457 1.00 98.25 180 GLN A CA 1
ATOM 1404 C C . GLN A 1 180 ? 0.280 9.892 -12.767 1.00 98.25 180 GLN A C 1
ATOM 1406 O O . GLN A 1 180 ? 0.714 9.345 -13.781 1.00 98.25 180 GLN A O 1
ATOM 1411 N N . VAL A 1 181 ? -0.502 9.271 -11.895 1.00 98.19 181 VAL A N 1
ATOM 1412 C CA . VAL A 1 181 ? -0.935 7.882 -12.028 1.00 98.19 181 VAL A CA 1
ATOM 1413 C C . VAL A 1 181 ? -2.443 7.833 -11.847 1.00 98.19 181 VAL A C 1
ATOM 1415 O O . VAL A 1 181 ? -2.982 8.409 -10.903 1.00 98.19 181 VAL A O 1
ATOM 1418 N N . ASP A 1 182 ? -3.116 7.125 -12.743 1.00 98.56 182 ASP A N 1
ATOM 1419 C CA . ASP A 1 182 ? -4.541 6.806 -12.669 1.00 98.56 182 ASP A CA 1
ATOM 1420 C C . ASP A 1 182 ? -4.689 5.305 -12.913 1.00 98.56 182 ASP A C 1
ATOM 1422 O O . ASP A 1 182 ? -4.393 4.820 -14.008 1.00 98.56 182 ASP A O 1
ATOM 1426 N N . GLY A 1 183 ? -5.040 4.537 -11.883 1.00 98.31 183 GLY A N 1
ATOM 1427 C CA . GLY A 1 183 ? -4.960 3.088 -11.992 1.00 98.31 183 GLY A CA 1
ATOM 1428 C C . GLY A 1 183 ? -5.658 2.300 -10.900 1.00 98.31 183 GLY A C 1
ATOM 1429 O O . GLY A 1 183 ? -6.199 2.823 -9.924 1.00 98.31 183 GLY A O 1
ATOM 1430 N N . THR A 1 184 ? -5.652 0.988 -11.107 1.00 98.50 184 THR A N 1
ATOM 1431 C CA . THR A 1 184 ? -6.247 -0.006 -10.222 1.00 98.50 184 THR A CA 1
ATOM 1432 C C . THR A 1 184 ? -5.229 -1.089 -9.885 1.00 98.50 184 THR A C 1
ATOM 1434 O O . THR A 1 184 ? -4.542 -1.590 -10.771 1.00 98.50 184 THR A O 1
ATOM 1437 N N . ILE A 1 185 ? -5.175 -1.483 -8.614 1.00 97.75 185 ILE A N 1
ATOM 1438 C CA . ILE A 1 185 ? -4.423 -2.634 -8.114 1.00 97.75 185 ILE A CA 1
ATOM 1439 C C . ILE A 1 185 ? -5.416 -3.689 -7.630 1.00 97.75 185 ILE A C 1
ATOM 1441 O O . ILE A 1 185 ? -6.333 -3.377 -6.871 1.00 97.75 185 ILE A O 1
ATOM 1445 N N . LYS A 1 186 ? -5.23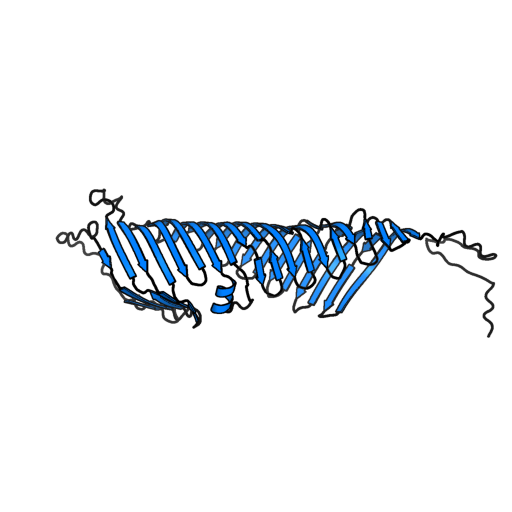4 -4.946 -8.032 1.00 98.25 186 LYS A N 1
ATOM 1446 C CA . LYS A 1 186 ? -6.022 -6.092 -7.560 1.00 98.25 186 LYS A CA 1
ATOM 1447 C C . LYS A 1 186 ? -5.121 -7.184 -7.008 1.00 98.25 186 LYS A C 1
ATOM 1449 O O . LYS A 1 186 ? -4.076 -7.470 -7.584 1.00 98.25 186 LYS A O 1
ATOM 1454 N N . SER A 1 187 ? -5.553 -7.825 -5.932 1.00 97.88 187 SER A N 1
ATOM 1455 C CA . SER A 1 187 ? -4.881 -8.988 -5.358 1.00 97.88 187 SER A CA 1
ATOM 1456 C C . SER A 1 187 ? -5.903 -9.926 -4.723 1.00 97.88 187 SER A C 1
ATOM 1458 O O . SER A 1 187 ? -6.744 -9.491 -3.937 1.00 97.88 187 SER A O 1
ATOM 1460 N N . ASP A 1 188 ? -5.832 -11.216 -5.040 1.00 97.19 188 ASP A N 1
ATOM 1461 C CA . ASP A 1 188 ? -6.728 -12.218 -4.450 1.00 97.19 188 ASP A CA 1
ATOM 1462 C C . ASP A 1 188 ? -6.390 -12.476 -2.980 1.00 97.19 188 ASP A C 1
ATOM 1464 O O . ASP A 1 188 ? -7.279 -12.631 -2.138 1.00 97.19 188 ASP A O 1
ATOM 1468 N N . ALA A 1 189 ? -5.098 -12.472 -2.661 1.00 95.62 189 ALA A N 1
ATOM 1469 C CA . ALA A 1 189 ? -4.582 -12.552 -1.310 1.00 95.62 189 ALA A CA 1
ATOM 1470 C C . ALA A 1 189 ? -3.231 -11.839 -1.235 1.00 95.62 189 ALA A C 1
ATOM 1472 O O . ALA A 1 189 ? -2.342 -12.097 -2.046 1.00 95.62 189 ALA A O 1
ATOM 1473 N N . LEU A 1 190 ? -3.085 -10.988 -0.226 1.00 95.56 190 LEU A N 1
ATOM 1474 C CA . LEU A 1 190 ? -1.853 -10.281 0.100 1.00 95.56 190 LEU A CA 1
ATOM 1475 C C . LEU A 1 190 ? -1.562 -10.486 1.583 1.00 95.56 190 LEU A C 1
ATOM 1477 O O . LEU A 1 190 ? -2.477 -10.393 2.401 1.00 95.56 190 LEU A O 1
ATOM 1481 N N . ALA A 1 191 ? -0.310 -10.730 1.952 1.00 94.81 191 ALA A N 1
ATOM 1482 C CA . ALA A 1 191 ? 0.102 -10.681 3.349 1.00 94.81 191 ALA A CA 1
ATOM 1483 C C . ALA A 1 191 ? 1.445 -9.970 3.521 1.00 94.81 191 ALA A C 1
ATOM 1485 O O . ALA A 1 191 ? 2.320 -10.081 2.664 1.00 94.81 191 ALA A O 1
ATOM 1486 N N . ALA A 1 192 ? 1.574 -9.248 4.632 1.00 92.44 192 ALA A N 1
ATOM 1487 C CA . ALA A 1 192 ? 2.760 -8.503 5.036 1.00 92.44 192 ALA A CA 1
ATOM 1488 C C . ALA A 1 192 ? 2.778 -8.383 6.567 1.00 92.44 192 ALA A C 1
ATOM 1490 O O . ALA A 1 192 ? 1.782 -7.950 7.141 1.00 92.44 192 ALA A O 1
ATOM 1491 N N . ASP A 1 193 ? 3.868 -8.783 7.229 1.00 85.62 193 ASP A N 1
ATOM 1492 C CA . ASP A 1 193 ? 4.093 -8.602 8.678 1.00 85.62 193 ASP A CA 1
ATOM 1493 C C . ASP A 1 193 ? 2.876 -8.909 9.578 1.00 85.62 193 ASP A C 1
ATOM 1495 O O . ASP A 1 193 ? 2.446 -8.107 10.404 1.00 85.62 193 ASP A O 1
ATOM 1499 N N . GLY A 1 194 ? 2.274 -10.090 9.403 1.00 86.19 194 GLY A N 1
ATOM 1500 C CA . GLY A 1 194 ? 1.129 -10.531 10.214 1.00 86.19 194 GLY A CA 1
ATOM 1501 C C . GLY A 1 194 ? -0.215 -9.893 9.841 1.00 86.19 194 GLY A C 1
ATOM 1502 O O . GLY A 1 194 ? -1.244 -10.278 10.399 1.00 86.19 194 GLY A O 1
ATOM 1503 N N . VAL A 1 195 ? -0.232 -8.983 8.865 1.00 94.12 195 VAL A N 1
ATOM 1504 C CA . VAL A 1 195 ? -1.443 -8.484 8.211 1.00 94.12 195 VAL A CA 1
ATOM 1505 C C . VAL A 1 195 ? -1.727 -9.327 6.974 1.00 94.12 195 VAL A C 1
ATOM 1507 O O . VAL A 1 195 ? -0.835 -9.604 6.175 1.00 94.12 195 VAL A O 1
ATOM 1510 N N . ARG A 1 196 ? -2.986 -9.719 6.781 1.00 96.38 196 ARG A N 1
ATOM 1511 C CA . ARG A 1 196 ? -3.461 -10.403 5.575 1.00 96.38 196 ARG A CA 1
ATOM 1512 C C . ARG A 1 196 ? -4.713 -9.726 5.041 1.00 96.38 196 ARG A C 1
ATOM 1514 O O . ARG A 1 196 ? -5.640 -9.437 5.792 1.00 96.38 196 ARG A O 1
ATOM 1521 N N . LEU A 1 197 ? -4.745 -9.523 3.734 1.00 97.06 197 LEU A N 1
ATOM 1522 C CA . LEU A 1 197 ? -5.862 -8.992 2.968 1.00 97.06 197 LEU A CA 1
ATOM 1523 C C . LEU A 1 197 ? -6.346 -10.053 1.980 1.00 97.06 197 LEU A C 1
ATOM 1525 O O . LEU A 1 197 ? -5.538 -10.736 1.354 1.00 97.06 197 LEU A O 1
ATOM 1529 N N . GLN A 1 198 ? -7.661 -10.177 1.826 1.00 98.00 198 GLN A N 1
ATOM 1530 C CA . GLN A 1 198 ? -8.294 -11.058 0.843 1.00 98.00 198 GLN A CA 1
ATOM 1531 C C . GLN A 1 198 ? -9.155 -10.246 -0.120 1.00 98.00 198 GLN A C 1
ATOM 1533 O O . GLN A 1 198 ? -9.934 -9.391 0.315 1.00 98.00 198 GLN A O 1
ATOM 1538 N N . ALA A 1 199 ? -9.052 -10.569 -1.411 1.00 97.75 199 ALA A N 1
ATOM 1539 C CA . ALA A 1 199 ? -9.760 -9.918 -2.508 1.00 97.75 199 ALA A CA 1
ATOM 1540 C C . ALA A 1 199 ? -9.635 -8.386 -2.438 1.00 97.75 199 ALA A C 1
ATOM 1542 O O . ALA A 1 199 ? -10.631 -7.659 -2.399 1.00 97.75 199 ALA A O 1
ATOM 1543 N N . LEU A 1 200 ? -8.390 -7.915 -2.359 1.00 98.31 200 LEU A N 1
ATOM 1544 C CA . LEU A 1 200 ? -8.041 -6.504 -2.362 1.00 98.31 200 LEU A CA 1
ATOM 1545 C C . LEU A 1 200 ? -8.269 -5.918 -3.758 1.00 98.31 200 LEU A C 1
ATOM 1547 O O . LEU A 1 200 ? -7.794 -6.449 -4.762 1.00 98.31 200 LEU A O 1
ATOM 1551 N N . ASN A 1 201 ? -8.947 -4.780 -3.810 1.00 98.31 201 ASN A N 1
ATOM 1552 C CA . ASN A 1 201 ? -9.075 -3.955 -5.000 1.00 98.31 201 ASN A CA 1
ATOM 1553 C C . ASN A 1 201 ? -8.918 -2.486 -4.597 1.00 98.31 201 ASN A C 1
ATOM 1555 O O . ASN A 1 201 ? -9.685 -1.972 -3.782 1.00 98.31 201 ASN A O 1
ATOM 1559 N N . VAL A 1 202 ? -7.907 -1.827 -5.148 1.00 98.19 202 VAL A N 1
ATOM 1560 C CA . VAL A 1 202 ? -7.580 -0.425 -4.904 1.00 98.19 202 VAL A CA 1
ATOM 1561 C C . VAL A 1 202 ? -7.707 0.325 -6.214 1.00 98.19 202 VAL A C 1
ATOM 1563 O O . VAL A 1 202 ? -7.047 -0.039 -7.174 1.00 98.19 202 VAL A O 1
ATOM 1566 N N . SER A 1 203 ? -8.496 1.389 -6.253 1.00 98.31 203 SER A N 1
ATOM 1567 C CA . SER A 1 203 ? -8.531 2.349 -7.358 1.00 98.31 203 SER A CA 1
ATOM 1568 C C . SER A 1 203 ? -8.034 3.693 -6.850 1.00 98.31 203 SER A C 1
ATOM 1570 O O . SER A 1 203 ? -8.591 4.204 -5.873 1.00 98.31 203 SER A O 1
ATOM 1572 N N . ALA A 1 204 ? -7.022 4.270 -7.484 1.00 98.06 204 ALA A N 1
ATOM 1573 C CA . ALA A 1 204 ? -6.441 5.530 -7.044 1.00 98.06 204 ALA A CA 1
ATOM 1574 C C . ALA A 1 204 ? -6.011 6.398 -8.224 1.00 98.06 204 ALA A C 1
ATOM 1576 O O . ALA A 1 204 ? -5.593 5.900 -9.270 1.00 98.06 204 ALA A O 1
ATOM 1577 N N . LYS A 1 205 ? -6.084 7.709 -8.004 1.00 98.50 205 LYS A N 1
ATOM 1578 C CA . LYS A 1 205 ? -5.558 8.733 -8.893 1.00 98.50 205 LYS A CA 1
ATOM 1579 C C . LYS A 1 205 ? -4.738 9.719 -8.083 1.00 98.50 205 LYS A C 1
ATOM 1581 O O . LYS A 1 205 ? -5.189 10.180 -7.036 1.00 98.50 205 LYS A O 1
ATOM 1586 N N . GLY A 1 206 ? -3.556 10.054 -8.566 1.00 98.00 206 GLY A N 1
ATOM 1587 C CA . GLY A 1 206 ? -2.665 10.952 -7.854 1.00 98.00 206 GLY A CA 1
ATOM 1588 C C . GLY A 1 206 ? -1.498 11.418 -8.690 1.00 98.00 206 GLY A C 1
ATOM 1589 O O . GLY A 1 206 ? -1.400 11.122 -9.882 1.00 98.00 206 GLY A O 1
ATOM 1590 N N . SER A 1 207 ? -0.619 12.155 -8.037 1.00 98.25 207 SER A N 1
ATOM 1591 C CA . SER A 1 207 ? 0.599 12.694 -8.615 1.00 98.25 207 SER A CA 1
ATOM 1592 C C . SER A 1 207 ? 1.734 12.679 -7.608 1.00 98.25 207 SER A C 1
ATOM 1594 O O . SER A 1 207 ? 1.506 12.613 -6.401 1.00 98.25 207 SER A O 1
ATOM 1596 N N . GLY A 1 208 ? 2.957 12.788 -8.101 1.00 97.69 208 GLY A N 1
ATOM 1597 C CA . GLY A 1 208 ? 4.131 12.936 -7.264 1.00 97.69 208 GLY A CA 1
ATOM 1598 C C . GLY A 1 208 ? 5.282 13.608 -7.992 1.00 97.69 208 GLY A C 1
ATOM 1599 O O . GLY A 1 208 ? 5.230 13.836 -9.200 1.00 97.69 208 GLY A O 1
ATOM 1600 N N . GLU A 1 209 ? 6.307 13.922 -7.214 1.00 97.19 209 GLU A N 1
ATOM 1601 C CA . GLU A 1 209 ? 7.570 14.500 -7.661 1.00 97.19 209 GLU A CA 1
ATOM 1602 C C . GLU A 1 209 ? 8.690 13.828 -6.863 1.00 97.19 209 GLU A C 1
ATOM 1604 O O . GLU A 1 209 ? 8.732 13.890 -5.627 1.00 97.19 209 GLU A O 1
ATOM 1609 N N . GLY A 1 210 ? 9.562 13.096 -7.557 1.00 94.06 210 GLY A N 1
ATOM 1610 C CA . GLY A 1 210 ? 10.598 12.290 -6.913 1.00 94.06 210 GLY A CA 1
ATOM 1611 C C . GLY A 1 210 ? 10.018 11.313 -5.879 1.00 94.06 210 GLY A C 1
ATOM 1612 O O . GLY A 1 210 ? 9.332 10.353 -6.226 1.00 94.06 210 GLY A O 1
ATOM 1613 N N . LYS A 1 211 ? 10.313 11.541 -4.591 1.00 94.38 211 LYS A N 1
ATOM 1614 C CA . LYS A 1 211 ? 9.842 10.694 -3.474 1.00 94.38 211 LYS A CA 1
ATOM 1615 C C . LYS A 1 211 ? 8.522 11.155 -2.858 1.00 94.38 211 LYS A C 1
ATOM 1617 O O . LYS A 1 211 ? 7.977 10.419 -2.034 1.00 94.38 211 LYS A O 1
ATOM 1622 N N . SER A 1 212 ? 8.057 12.355 -3.190 1.00 97.56 212 SER A N 1
ATOM 1623 C CA . SER A 1 212 ? 6.835 12.933 -2.639 1.00 97.56 212 SER A CA 1
ATOM 1624 C C . SER A 1 212 ? 5.632 12.564 -3.493 1.00 97.56 212 SER A C 1
ATOM 1626 O O . SER A 1 212 ? 5.736 12.471 -4.715 1.00 97.56 212 SER A O 1
ATOM 1628 N N . TYR A 1 213 ? 4.492 12.339 -2.848 1.00 97.81 213 TYR A N 1
ATOM 1629 C CA . TYR A 1 213 ? 3.278 11.882 -3.513 1.00 97.81 213 TYR A CA 1
ATOM 1630 C C . TYR A 1 213 ? 2.005 12.384 -2.829 1.00 97.81 213 TYR A C 1
ATOM 1632 O O . TYR A 1 213 ? 1.984 12.621 -1.620 1.00 97.81 213 TYR A O 1
ATOM 1640 N N . ASP A 1 214 ? 0.935 12.494 -3.615 1.00 98.31 214 ASP A N 1
ATOM 1641 C CA . ASP A 1 214 ? -0.435 12.786 -3.196 1.00 98.31 214 ASP A CA 1
ATOM 1642 C C . ASP A 1 214 ? -1.408 11.990 -4.078 1.00 98.31 214 ASP A C 1
ATOM 1644 O O . ASP A 1 214 ? -1.440 12.137 -5.301 1.00 98.31 214 ASP A O 1
ATOM 1648 N N . PHE A 1 215 ? -2.180 11.110 -3.453 1.00 98.12 215 PHE A N 1
ATOM 1649 C CA . PHE A 1 215 ? -3.103 10.191 -4.097 1.00 98.12 215 PHE A CA 1
ATOM 1650 C C . PHE A 1 215 ? -4.459 10.239 -3.425 1.00 98.12 215 PHE A C 1
ATOM 1652 O O . PHE A 1 215 ? -4.551 10.184 -2.208 1.00 98.12 215 PHE A O 1
ATOM 1659 N N . ASN A 1 216 ? -5.529 10.216 -4.207 1.00 98.31 216 ASN A N 1
ATOM 1660 C CA . ASN A 1 216 ? -6.878 9.999 -3.708 1.00 98.31 216 ASN A CA 1
ATOM 1661 C C . ASN A 1 216 ? -7.435 8.705 -4.294 1.00 98.31 216 ASN A C 1
ATOM 1663 O O . ASN A 1 216 ? -7.291 8.432 -5.489 1.00 98.31 216 ASN A O 1
ATOM 1667 N N . GLY A 1 217 ? -8.073 7.893 -3.461 1.00 97.94 217 GLY A N 1
ATOM 1668 C CA . GLY A 1 217 ? -8.551 6.603 -3.913 1.00 97.94 217 GLY A CA 1
ATOM 1669 C C . GLY A 1 217 ? -9.517 5.907 -2.978 1.00 97.94 217 GLY A C 1
ATOM 1670 O O . GLY A 1 217 ? -9.952 6.414 -1.942 1.00 97.94 217 GLY A O 1
ATOM 1671 N N . ARG A 1 218 ? -9.853 4.692 -3.394 1.00 98.44 218 ARG A N 1
ATOM 1672 C CA . ARG A 1 218 ? -10.730 3.764 -2.700 1.00 98.44 218 ARG A CA 1
ATOM 1673 C C . ARG A 1 218 ? -10.074 2.394 -2.688 1.00 98.44 218 ARG A C 1
ATOM 1675 O O . ARG A 1 218 ? -9.737 1.870 -3.742 1.00 98.44 218 ARG A O 1
ATOM 1682 N N . ALA A 1 219 ? -9.961 1.803 -1.508 1.00 98.12 219 ALA A N 1
ATOM 1683 C CA . ALA A 1 219 ? -9.552 0.421 -1.320 1.00 98.12 219 ALA A CA 1
ATOM 1684 C C . ALA A 1 219 ? -10.727 -0.384 -0.766 1.00 98.12 219 ALA A C 1
ATOM 1686 O O . ALA A 1 219 ? -11.409 0.059 0.158 1.00 98.12 219 ALA A O 1
ATOM 1687 N N . VAL A 1 220 ? -10.973 -1.563 -1.326 1.00 98.38 220 VAL A N 1
ATOM 1688 C CA . VAL A 1 220 ? -11.932 -2.535 -0.803 1.00 98.38 220 VAL A CA 1
ATOM 1689 C C . VAL A 1 220 ? -11.252 -3.880 -0.616 1.00 98.38 220 VAL A C 1
ATOM 1691 O O . VAL A 1 220 ? -10.426 -4.275 -1.434 1.00 98.38 220 VAL A O 1
ATOM 1694 N N . ALA A 1 221 ? -11.604 -4.583 0.453 1.00 98.38 221 ALA A N 1
ATOM 1695 C CA . ALA A 1 221 ? -11.156 -5.946 0.706 1.00 98.38 221 ALA A CA 1
ATOM 1696 C C . ALA A 1 221 ? -12.298 -6.751 1.328 1.00 98.38 221 ALA A C 1
ATOM 1698 O O . ALA A 1 221 ? -13.070 -6.233 2.137 1.00 98.38 221 ALA A O 1
ATOM 1699 N N . GLN A 1 222 ? -12.408 -8.032 0.982 1.00 98.25 222 GLN A N 1
ATOM 1700 C CA . GLN A 1 222 ? -13.387 -8.917 1.622 1.00 98.25 222 GLN A CA 1
ATOM 1701 C C . GLN A 1 222 ? -13.033 -9.176 3.085 1.00 98.25 222 GLN A C 1
ATOM 1703 O O . GLN A 1 222 ? -13.924 -9.283 3.928 1.00 98.25 222 GLN A O 1
ATOM 1708 N N . LEU A 1 223 ? -11.737 -9.258 3.377 1.00 97.81 223 LEU A N 1
ATOM 1709 C CA . LEU A 1 223 ? -11.214 -9.574 4.693 1.00 97.81 223 LEU A CA 1
ATOM 1710 C C . LEU A 1 223 ? -9.886 -8.851 4.910 1.00 97.81 223 LEU A C 1
ATOM 1712 O O . LEU A 1 223 ? -9.018 -8.888 4.039 1.00 97.81 223 LEU A O 1
ATOM 1716 N N . LEU A 1 224 ? -9.726 -8.255 6.086 1.00 97.69 224 LEU A N 1
ATOM 1717 C CA . LEU A 1 224 ? -8.449 -7.816 6.640 1.00 97.69 224 LEU A CA 1
ATOM 1718 C C . LEU A 1 224 ? -8.268 -8.529 7.976 1.00 97.69 224 LEU A C 1
ATOM 1720 O O . LEU A 1 224 ? -9.158 -8.468 8.817 1.00 97.69 224 LEU A O 1
ATOM 1724 N N . THR A 1 225 ? -7.139 -9.194 8.182 1.00 96.62 225 THR A N 1
ATOM 1725 C CA . THR A 1 225 ? -6.772 -9.792 9.474 1.00 96.62 225 THR A CA 1
ATOM 1726 C C . THR A 1 225 ? -5.409 -9.294 9.916 1.00 96.62 225 THR A C 1
ATOM 1728 O O . THR A 1 225 ? -4.504 -9.240 9.090 1.00 96.62 225 THR A O 1
ATOM 1731 N N . ALA A 1 226 ? -5.260 -8.967 11.195 1.00 93.38 226 ALA A N 1
ATOM 1732 C CA . ALA A 1 226 ? -4.005 -8.569 11.821 1.00 93.38 226 ALA A CA 1
ATOM 1733 C C . ALA A 1 226 ? -3.966 -9.125 13.253 1.00 93.38 226 ALA A C 1
ATOM 1735 O O . ALA A 1 226 ? -4.625 -8.596 14.147 1.00 93.38 226 ALA A O 1
ATOM 1736 N N . GLY A 1 227 ? -3.243 -10.228 13.468 1.00 89.25 227 GLY A N 1
ATOM 1737 C CA . GLY A 1 227 ? -3.318 -10.973 14.733 1.00 89.25 227 GLY A CA 1
ATOM 1738 C C . GLY A 1 227 ? -4.754 -11.418 15.045 1.00 89.25 227 GLY A C 1
ATOM 1739 O O . GLY A 1 227 ? -5.416 -12.010 14.194 1.00 89.25 227 GLY A O 1
ATOM 1740 N N . ASP A 1 228 ? -5.245 -11.086 16.241 1.00 88.31 228 ASP A N 1
ATOM 1741 C CA . ASP A 1 228 ? -6.616 -11.392 16.688 1.00 88.31 228 ASP A CA 1
ATOM 1742 C C . ASP A 1 228 ? -7.683 -10.439 16.124 1.00 88.31 228 ASP A C 1
ATOM 1744 O O . ASP A 1 228 ? -8.875 -10.613 16.387 1.00 88.31 228 ASP A O 1
ATOM 1748 N N . PHE A 1 229 ? -7.273 -9.412 15.378 1.00 93.25 229 PHE A N 1
ATOM 1749 C CA . PHE A 1 229 ? -8.169 -8.429 14.787 1.00 93.25 229 PHE A CA 1
ATOM 1750 C C . PHE A 1 229 ? -8.587 -8.847 13.378 1.00 93.25 229 PHE A C 1
ATOM 1752 O O . PHE A 1 229 ? -7.754 -9.186 12.536 1.00 93.25 229 PHE A O 1
ATOM 1759 N N . GLN A 1 230 ? -9.884 -8.772 13.096 1.00 97.25 230 GLN A N 1
ATOM 1760 C CA . GLN A 1 230 ? -10.463 -9.097 11.801 1.00 97.25 230 GLN A CA 1
ATOM 1761 C C . GLN A 1 230 ? -11.506 -8.054 11.394 1.00 97.25 230 GLN A C 1
ATOM 1763 O O . GLN A 1 230 ? -12.465 -7.813 12.118 1.00 97.25 230 GLN A O 1
ATOM 1768 N N . LEU A 1 231 ? -11.393 -7.518 10.181 1.00 97.75 231 LEU A N 1
ATOM 1769 C CA . LEU A 1 231 ? -12.424 -6.706 9.545 1.00 97.75 231 LEU A CA 1
ATOM 1770 C C . LEU A 1 231 ? -12.993 -7.410 8.314 1.00 97.75 231 LEU A C 1
ATOM 1772 O O . LEU A 1 231 ? -12.252 -7.870 7.447 1.00 97.75 231 LEU A O 1
ATOM 1776 N N . ASN A 1 232 ? -14.318 -7.436 8.209 1.00 98.06 232 ASN A N 1
ATOM 1777 C CA . ASN A 1 232 ? -15.051 -8.010 7.085 1.00 98.06 232 ASN A CA 1
ATOM 1778 C C . ASN A 1 232 ? -15.608 -6.913 6.179 1.00 98.06 232 ASN A C 1
ATOM 1780 O O . ASN A 1 232 ? -16.171 -5.935 6.675 1.00 98.06 232 ASN A O 1
ATOM 1784 N N . ALA A 1 233 ? -15.524 -7.128 4.863 1.00 97.88 233 ALA A N 1
ATOM 1785 C CA . ALA A 1 233 ? -15.976 -6.198 3.826 1.00 97.88 233 ALA A CA 1
ATOM 1786 C C . ALA A 1 233 ? -15.494 -4.764 4.106 1.00 97.88 233 ALA A C 1
ATOM 1788 O O . ALA A 1 233 ? -16.285 -3.843 4.319 1.00 97.88 233 ALA A O 1
ATOM 1789 N N . VAL A 1 234 ? -14.172 -4.616 4.172 1.00 97.75 234 VAL A N 1
ATOM 1790 C CA . VAL A 1 234 ? -13.503 -3.346 4.435 1.00 97.75 234 VAL A CA 1
ATOM 1791 C C . VAL A 1 234 ? -13.617 -2.456 3.213 1.00 97.75 234 VAL A C 1
ATOM 1793 O O . VAL A 1 234 ? -13.374 -2.889 2.087 1.00 97.75 234 VAL A O 1
ATOM 1796 N N . GLN A 1 235 ? -13.929 -1.193 3.453 1.00 98.31 235 GLN A N 1
ATOM 1797 C CA . GLN A 1 235 ? -13.819 -0.124 2.483 1.00 98.31 235 GLN A CA 1
ATOM 1798 C C . GLN A 1 235 ? -13.082 1.044 3.131 1.00 98.31 235 GLN A C 1
ATOM 1800 O O . GLN A 1 235 ? -13.486 1.538 4.179 1.00 98.31 235 GLN A O 1
ATOM 1805 N N . ILE A 1 236 ? -12.034 1.515 2.472 1.00 97.69 236 ILE A N 1
ATOM 1806 C CA . ILE A 1 236 ? -11.292 2.719 2.832 1.00 97.69 236 ILE A CA 1
ATOM 1807 C C . ILE A 1 236 ? -11.416 3.680 1.655 1.00 97.69 236 ILE A C 1
ATOM 1809 O O . ILE A 1 236 ? -11.345 3.274 0.495 1.00 97.69 236 ILE A O 1
ATOM 1813 N N . THR A 1 237 ? -11.672 4.953 1.916 1.00 98.31 237 THR A N 1
ATOM 1814 C CA . THR A 1 237 ? -11.740 5.988 0.875 1.00 98.31 237 THR A CA 1
ATOM 1815 C C . THR A 1 237 ? -11.098 7.252 1.402 1.00 98.31 237 THR A C 1
ATOM 1817 O O . THR A 1 237 ? -11.375 7.625 2.536 1.00 98.31 237 THR A O 1
ATOM 1820 N N . GLY A 1 238 ? -10.245 7.903 0.618 1.00 98.06 238 GLY A N 1
ATOM 1821 C CA . GLY A 1 238 ? -9.595 9.137 1.043 1.00 98.06 238 GLY A CA 1
ATOM 1822 C C . GLY A 1 238 ? -8.279 9.423 0.337 1.00 98.06 238 GLY A C 1
ATOM 1823 O O . GLY A 1 238 ? -7.867 8.696 -0.568 1.00 98.06 238 GLY A O 1
ATOM 1824 N N . GLY A 1 239 ? -7.633 10.491 0.798 1.00 98.00 239 GLY A N 1
ATOM 1825 C CA . GLY A 1 239 ? -6.332 10.938 0.322 1.00 98.00 239 GLY A CA 1
ATOM 1826 C C . GLY A 1 239 ? -5.188 10.330 1.129 1.00 98.00 239 GLY A C 1
ATOM 1827 O O . GLY A 1 239 ? -5.289 10.224 2.349 1.00 98.00 239 GLY A O 1
ATOM 1828 N N . VAL A 1 240 ? -4.100 9.958 0.465 1.00 97.81 240 VAL A N 1
ATOM 1829 C CA . VAL A 1 240 ? -2.808 9.592 1.047 1.00 97.81 240 VAL A CA 1
ATOM 1830 C C . VAL A 1 240 ? -1.761 10.523 0.455 1.00 97.81 240 VAL A C 1
ATOM 1832 O O . VAL A 1 240 ? -1.633 10.614 -0.759 1.00 97.81 240 VAL A O 1
ATOM 1835 N N . MET A 1 241 ? -0.982 11.178 1.304 1.00 98.25 241 MET A N 1
ATOM 1836 C CA . MET A 1 241 ? 0.142 12.011 0.887 1.00 98.25 241 MET A CA 1
ATOM 1837 C C . MET A 1 241 ? 1.355 11.755 1.763 1.00 98.25 241 MET A C 1
ATOM 1839 O O . MET A 1 241 ? 1.203 11.432 2.941 1.00 98.25 241 MET A O 1
ATOM 1843 N N . GLY A 1 242 ? 2.552 11.901 1.215 1.00 97.50 242 GLY A N 1
ATOM 1844 C CA . GLY A 1 242 ? 3.758 11.529 1.938 1.00 97.50 242 GLY A CA 1
ATOM 1845 C C . GLY A 1 242 ? 5.040 11.731 1.152 1.00 97.50 242 GLY A C 1
ATOM 1846 O O . GLY A 1 242 ? 5.025 12.229 0.027 1.00 97.50 242 GLY A O 1
ATOM 1847 N N . THR A 1 243 ? 6.144 11.319 1.770 1.00 96.19 243 THR A N 1
ATOM 1848 C CA . THR A 1 243 ? 7.473 11.281 1.158 1.00 96.19 243 THR A CA 1
ATOM 1849 C C . THR A 1 243 ? 8.170 9.995 1.582 1.00 96.19 243 THR A C 1
ATOM 1851 O O . THR A 1 243 ? 8.411 9.773 2.767 1.00 96.19 243 THR A O 1
ATOM 1854 N N . GLY A 1 244 ? 8.529 9.142 0.622 1.00 92.56 244 GLY A N 1
ATOM 1855 C CA . GLY A 1 244 ? 9.108 7.831 0.933 1.00 92.56 244 GLY A CA 1
ATOM 1856 C C . GLY A 1 244 ? 8.162 6.975 1.787 1.00 92.56 244 GLY A C 1
ATOM 1857 O O . GLY A 1 244 ? 7.017 6.751 1.400 1.00 92.56 244 GLY A O 1
ATOM 1858 N N . SER A 1 245 ? 8.642 6.490 2.937 1.00 90.31 245 SER A N 1
ATOM 1859 C CA . SER A 1 245 ? 7.850 5.679 3.876 1.00 90.31 245 SER A CA 1
ATOM 1860 C C . SER A 1 245 ? 6.933 6.493 4.788 1.00 90.31 245 SER A C 1
ATOM 1862 O O . SER A 1 245 ? 6.010 5.926 5.368 1.00 90.31 245 SER A O 1
ATOM 1864 N N . ASP A 1 246 ? 7.185 7.794 4.935 1.00 95.75 246 ASP A N 1
ATOM 1865 C CA . ASP A 1 246 ? 6.358 8.661 5.766 1.00 95.75 246 ASP A CA 1
ATOM 1866 C C . ASP A 1 246 ? 5.093 9.026 5.005 1.00 95.75 246 ASP A C 1
ATOM 1868 O O . ASP A 1 246 ? 5.155 9.493 3.863 1.00 95.75 246 ASP A O 1
ATOM 1872 N N . PHE A 1 247 ? 3.941 8.844 5.642 1.00 97.62 247 PHE A N 1
ATOM 1873 C CA . PHE A 1 247 ? 2.654 9.085 5.007 1.00 97.62 247 PHE A CA 1
ATOM 1874 C C . PHE A 1 247 ? 1.636 9.666 5.976 1.00 97.62 247 PHE A C 1
ATOM 1876 O O . PHE A 1 247 ? 1.682 9.458 7.187 1.00 97.62 247 PHE A O 1
ATOM 1883 N N . ARG A 1 248 ? 0.645 10.340 5.401 1.00 98.25 248 ARG A N 1
ATOM 1884 C CA . ARG A 1 248 ? -0.586 10.762 6.048 1.00 98.25 248 ARG A CA 1
ATOM 1885 C C . ARG A 1 248 ? -1.763 10.384 5.166 1.00 98.25 248 ARG A C 1
ATOM 1887 O O . ARG A 1 248 ? -1.886 10.862 4.042 1.00 98.25 248 ARG A O 1
ATOM 1894 N N . TRP A 1 249 ? -2.648 9.568 5.710 1.00 98.31 249 TRP A N 1
ATOM 1895 C CA . TRP A 1 249 ? -3.954 9.254 5.160 1.00 98.31 249 TRP A CA 1
ATOM 1896 C C . TRP A 1 249 ? -5.044 10.063 5.868 1.00 98.31 249 TRP A C 1
ATOM 1898 O O . TRP A 1 249 ? -5.014 10.218 7.092 1.00 98.31 249 TRP A O 1
ATOM 1908 N N . VAL A 1 250 ? -6.018 10.557 5.104 1.00 98.19 250 VAL A N 1
ATOM 1909 C CA . VAL A 1 250 ? -7.228 11.221 5.601 1.00 98.19 250 VAL A CA 1
ATOM 1910 C C . VAL A 1 250 ? -8.428 10.727 4.803 1.00 98.19 250 VAL A C 1
ATOM 1912 O O . VAL A 1 250 ? -8.435 10.820 3.574 1.00 98.19 250 VAL A O 1
ATOM 1915 N N . GLY A 1 251 ? -9.460 10.234 5.484 1.00 98.12 251 GLY A N 1
ATOM 1916 C CA . GLY A 1 251 ? -10.623 9.689 4.803 1.00 98.12 251 GLY A CA 1
ATOM 1917 C C . GLY A 1 251 ? -11.661 9.033 5.702 1.00 98.12 251 GLY A C 1
ATOM 1918 O O . GLY A 1 251 ? -11.861 9.402 6.854 1.00 98.12 251 GLY A O 1
ATOM 1919 N N . GLU A 1 252 ? -12.352 8.049 5.146 1.00 98.25 252 GLU A N 1
ATOM 1920 C CA . GLU A 1 252 ? -13.379 7.262 5.816 1.00 98.25 252 GLU A CA 1
ATOM 1921 C C . GLU A 1 252 ? -13.017 5.775 5.749 1.00 98.25 252 GLU A C 1
ATOM 1923 O O . GLU A 1 252 ? -12.560 5.280 4.713 1.00 98.25 252 GLU A O 1
ATOM 1928 N N . LEU A 1 253 ? -13.253 5.060 6.849 1.00 98.12 253 LEU A N 1
ATOM 1929 C CA . LEU A 1 253 ? -13.170 3.603 6.917 1.00 98.12 253 LEU A CA 1
ATOM 1930 C C . LEU A 1 253 ? -14.552 3.038 7.237 1.00 98.12 253 LEU A C 1
ATOM 1932 O O . LEU A 1 253 ? -15.218 3.482 8.171 1.00 98.12 253 LEU A O 1
ATOM 1936 N N . ARG A 1 254 ? -14.967 2.017 6.491 1.00 98.38 254 ARG A N 1
ATOM 1937 C CA . ARG A 1 254 ? -16.161 1.216 6.761 1.00 98.38 254 ARG A CA 1
ATOM 1938 C C . ARG A 1 254 ? -15.798 -0.257 6.808 1.00 98.38 254 ARG A C 1
ATOM 1940 O O . ARG A 1 254 ? -14.977 -0.717 6.020 1.00 98.38 254 ARG A O 1
ATOM 1947 N N . ALA A 1 255 ? -16.457 -1.002 7.682 1.00 98.31 255 ALA A N 1
ATOM 1948 C CA . ALA A 1 255 ? -16.426 -2.456 7.675 1.00 98.31 255 ALA A CA 1
ATOM 1949 C C . ALA A 1 255 ? -17.808 -3.004 8.042 1.00 98.31 255 ALA A C 1
ATOM 1951 O O . ALA A 1 255 ? -18.495 -2.474 8.918 1.00 98.31 255 ALA A O 1
ATOM 1952 N N . ALA A 1 256 ? -18.224 -4.089 7.391 1.00 97.88 256 ALA A N 1
ATOM 1953 C CA . ALA A 1 256 ? -19.482 -4.755 7.724 1.00 97.88 256 ALA A CA 1
ATOM 1954 C C . ALA A 1 256 ? -19.450 -5.330 9.145 1.00 97.88 256 ALA A C 1
ATOM 1956 O O . ALA A 1 256 ? -20.453 -5.286 9.860 1.00 97.88 256 ALA A O 1
ATOM 1957 N N . ALA A 1 257 ? -18.291 -5.841 9.557 1.00 97.44 257 ALA A N 1
ATOM 1958 C CA . ALA A 1 257 ? -18.044 -6.241 10.927 1.00 97.44 257 ALA A CA 1
ATOM 1959 C C . ALA A 1 257 ? -16.562 -6.139 11.272 1.00 97.44 257 ALA A C 1
ATOM 1961 O O . ALA A 1 257 ? -15.702 -6.369 10.424 1.00 97.44 257 ALA A O 1
ATOM 1962 N N . GLU A 1 258 ? -16.301 -5.857 12.534 1.00 97.06 258 GLU A N 1
ATOM 1963 C CA . GLU A 1 258 ? -15.018 -6.001 13.195 1.00 97.06 258 GLU A CA 1
ATOM 1964 C C . GLU A 1 258 ? -15.142 -7.133 14.220 1.00 97.06 258 GLU A C 1
ATOM 1966 O O . GLU A 1 258 ? -16.195 -7.297 14.839 1.00 97.06 258 GLU A O 1
ATOM 1971 N N . LYS A 1 259 ? -14.110 -7.967 14.339 1.00 96.75 259 LYS A N 1
ATOM 1972 C CA . LYS A 1 259 ? -14.002 -9.011 15.354 1.00 96.75 259 LYS A CA 1
ATOM 1973 C C . LYS A 1 259 ? -12.634 -8.920 16.006 1.00 96.75 259 LYS A C 1
ATOM 1975 O O . LYS A 1 259 ? -11.626 -9.006 15.308 1.00 96.75 259 LYS A O 1
ATOM 1980 N N . SER A 1 260 ? -12.615 -8.841 17.327 1.00 93.44 260 SER A N 1
ATOM 1981 C CA . SER A 1 260 ? -11.388 -8.912 18.116 1.00 93.44 260 SER A CA 1
ATOM 1982 C C . SER A 1 260 ? -11.687 -9.353 19.540 1.00 93.44 260 SER A C 1
ATOM 1984 O O . SER A 1 260 ? -12.752 -9.058 20.085 1.00 93.44 260 SER A O 1
ATOM 1986 N N . TYR A 1 261 ? -10.761 -10.103 20.142 1.00 88.75 261 TYR A N 1
ATOM 1987 C CA . TYR A 1 261 ? -10.796 -10.477 21.564 1.00 88.75 261 TYR A CA 1
ATOM 1988 C C . TYR A 1 261 ? -12.143 -11.062 22.045 1.00 88.75 261 TYR A C 1
ATOM 1990 O O . TYR A 1 261 ? -12.634 -10.742 23.126 1.00 88.75 261 TYR A O 1
ATOM 1998 N N . GLY A 1 262 ? -12.784 -11.903 21.222 1.00 91.31 262 GLY A N 1
ATOM 1999 C CA . GLY A 1 262 ? -14.085 -12.512 21.541 1.00 91.31 262 GLY A CA 1
ATOM 2000 C C . GLY A 1 262 ? -15.285 -11.561 21.445 1.00 91.31 262 GLY A C 1
ATOM 2001 O O . GLY A 1 262 ? -16.391 -11.920 21.854 1.00 91.31 262 GLY A O 1
ATOM 2002 N N . THR A 1 263 ? -15.084 -10.365 20.897 1.00 94.00 263 THR A N 1
ATOM 2003 C CA . THR A 1 263 ? -16.125 -9.378 20.612 1.00 94.00 263 THR A CA 1
ATOM 2004 C C . THR A 1 263 ? -16.344 -9.224 19.109 1.00 94.00 263 THR A C 1
ATOM 2006 O O . THR A 1 263 ? -15.499 -9.578 18.287 1.00 94.00 263 THR A O 1
ATOM 2009 N N . THR A 1 264 ? -17.529 -8.763 18.723 1.00 97.19 264 THR A N 1
ATOM 2010 C CA . THR A 1 264 ? -17.870 -8.444 17.336 1.00 97.19 264 THR A CA 1
ATOM 2011 C C . THR A 1 264 ? -18.658 -7.150 17.286 1.00 97.19 264 THR A C 1
ATOM 2013 O O . THR A 1 264 ? -19.749 -7.087 17.853 1.00 97.19 264 THR A O 1
ATOM 2016 N N . ILE A 1 265 ? -18.149 -6.153 16.568 1.00 96.62 265 ILE A N 1
ATOM 2017 C CA . ILE A 1 265 ? -18.851 -4.907 16.256 1.00 96.62 265 ILE A CA 1
ATOM 2018 C C . ILE A 1 265 ? -19.407 -5.009 14.836 1.00 96.62 265 ILE A C 1
ATOM 2020 O O . ILE A 1 265 ? -18.685 -5.372 13.914 1.00 96.62 265 ILE A O 1
ATOM 2024 N N . THR A 1 266 ? -20.684 -4.697 14.621 1.00 97.88 266 THR A N 1
ATOM 2025 C CA . THR A 1 266 ? -21.284 -4.691 13.271 1.00 97.88 266 THR A CA 1
ATOM 2026 C C . THR A 1 266 ? -21.464 -3.272 12.746 1.00 97.88 266 THR A C 1
ATOM 2028 O O . THR A 1 266 ? -21.687 -2.345 13.523 1.00 97.88 266 THR A O 1
ATOM 2031 N N . GLY A 1 267 ? -21.392 -3.095 11.425 1.00 96.94 267 GLY A N 1
ATOM 2032 C CA . GLY A 1 267 ? -21.605 -1.802 10.767 1.00 96.94 267 GLY A CA 1
ATOM 2033 C C . GLY A 1 267 ? -20.631 -0.720 11.232 1.00 96.94 267 GLY A C 1
ATOM 2034 O O . GLY A 1 267 ? -21.057 0.396 11.513 1.00 96.94 267 GLY A O 1
ATOM 2035 N N . LEU A 1 268 ? -19.350 -1.069 11.358 1.00 97.62 268 LEU A N 1
ATOM 2036 C CA . LEU A 1 268 ? -18.294 -0.167 11.803 1.00 97.62 268 LEU A CA 1
ATOM 2037 C C . LEU A 1 268 ? -18.074 0.944 10.768 1.00 97.62 268 LEU A C 1
ATOM 2039 O O . LEU A 1 268 ? -17.835 0.666 9.591 1.00 97.62 268 LEU A O 1
ATOM 2043 N N . ILE A 1 269 ? -18.106 2.197 11.216 1.00 98.06 269 ILE A N 1
ATOM 2044 C CA . ILE A 1 269 ? -17.785 3.375 10.407 1.00 98.06 269 ILE A CA 1
ATOM 2045 C C . ILE A 1 269 ? -16.901 4.321 11.224 1.00 98.06 269 ILE A C 1
ATOM 2047 O O . ILE A 1 269 ? -17.297 4.757 12.308 1.00 98.06 269 ILE A O 1
ATOM 2051 N N . LEU A 1 270 ? -15.745 4.683 10.668 1.00 97.75 270 LEU A N 1
ATOM 2052 C CA . LEU A 1 270 ? -14.880 5.767 11.132 1.00 97.75 270 LEU A CA 1
ATOM 2053 C C . LEU A 1 270 ? -14.942 6.901 10.109 1.00 97.75 270 LEU A C 1
ATOM 2055 O O . LEU A 1 270 ? -14.553 6.706 8.956 1.00 97.75 270 LEU A O 1
ATOM 2059 N N . ARG A 1 271 ? -15.433 8.072 10.520 1.00 97.19 271 ARG A N 1
ATOM 2060 C CA . ARG A 1 271 ? -15.525 9.257 9.652 1.00 97.19 271 ARG A CA 1
ATOM 2061 C C . ARG A 1 271 ? -14.411 10.236 9.957 1.00 97.19 271 ARG A C 1
ATOM 2063 O O . ARG A 1 271 ? -14.000 10.351 11.111 1.00 97.19 271 ARG A O 1
ATOM 2070 N N . ASP A 1 272 ? -13.959 10.931 8.915 1.00 96.50 272 ASP A N 1
ATOM 2071 C CA . ASP A 1 272 ? -12.859 11.900 8.974 1.00 96.50 272 ASP A CA 1
ATOM 2072 C C . ASP A 1 272 ? -11.631 11.338 9.700 1.00 96.50 272 ASP A C 1
ATOM 2074 O O . ASP A 1 272 ? -10.925 12.032 10.437 1.00 96.50 272 ASP A O 1
ATOM 2078 N N . ALA A 1 273 ? -11.419 10.038 9.508 1.00 97.88 273 ALA A N 1
ATOM 2079 C CA . ALA A 1 273 ? -10.343 9.298 10.105 1.00 97.88 273 ALA A CA 1
ATOM 2080 C C . ALA A 1 273 ? -9.021 9.725 9.471 1.00 97.88 273 ALA A C 1
ATOM 2082 O O . ALA A 1 273 ? -8.933 10.045 8.284 1.00 97.88 273 ALA A O 1
ATOM 2083 N N . ARG A 1 274 ? -7.983 9.751 10.294 1.00 98.06 274 ARG A N 1
ATOM 2084 C CA . ARG A 1 274 ? -6.632 10.133 9.905 1.00 98.06 274 ARG A CA 1
ATOM 2085 C C . ARG A 1 274 ? -5.679 9.074 10.408 1.00 98.06 274 ARG A C 1
ATOM 2087 O O . ARG A 1 274 ? -5.829 8.638 11.546 1.00 98.06 274 ARG A O 1
ATOM 2094 N N . ALA A 1 275 ? -4.709 8.697 9.594 1.00 98.12 275 ALA A N 1
ATOM 2095 C CA . ALA A 1 275 ? -3.592 7.860 10.006 1.00 98.12 275 ALA A CA 1
ATOM 2096 C C . ALA A 1 275 ? -2.305 8.490 9.483 1.00 98.12 275 ALA A C 1
ATOM 2098 O O . ALA A 1 275 ? -2.234 8.848 8.314 1.00 98.12 275 ALA A O 1
ATOM 2099 N N . GLU A 1 276 ? -1.305 8.659 10.332 1.00 98.19 276 GLU A N 1
ATOM 2100 C CA . GLU A 1 276 ? -0.035 9.281 9.979 1.00 98.19 276 GLU A CA 1
ATOM 2101 C C . GLU A 1 276 ? 1.102 8.437 10.537 1.00 98.19 276 GLU A C 1
ATOM 2103 O O . GLU A 1 276 ? 1.126 8.151 11.734 1.00 98.19 276 GLU A O 1
ATOM 2108 N N . TYR A 1 277 ? 2.023 8.041 9.663 1.00 97.06 277 TYR A N 1
ATOM 2109 C CA . TYR A 1 277 ? 3.266 7.382 10.027 1.00 97.06 277 TYR A CA 1
ATOM 2110 C C . TYR A 1 277 ? 4.426 8.323 9.731 1.00 97.06 277 TYR A C 1
ATOM 2112 O O . TYR A 1 277 ? 4.593 8.766 8.592 1.00 97.06 277 TYR A O 1
ATOM 2120 N N . ARG A 1 278 ? 5.201 8.642 10.765 1.00 96.75 278 ARG A N 1
ATOM 2121 C CA . ARG A 1 278 ? 6.385 9.496 10.670 1.00 96.75 278 ARG A CA 1
ATOM 2122 C C . ARG A 1 278 ? 7.411 9.043 11.695 1.00 96.75 278 ARG A C 1
ATOM 2124 O O . ARG A 1 278 ? 7.050 8.823 12.850 1.00 96.75 278 ARG A O 1
ATOM 2131 N N . ASP A 1 279 ? 8.666 8.913 11.275 1.00 93.31 279 ASP A N 1
ATOM 2132 C CA . ASP A 1 279 ? 9.801 8.612 12.161 1.00 93.31 279 ASP A CA 1
ATOM 2133 C C . ASP A 1 279 ? 9.578 7.376 13.064 1.00 93.31 279 ASP A C 1
ATOM 2135 O O . ASP A 1 279 ? 9.937 7.364 14.240 1.00 93.31 279 ASP A O 1
ATOM 2139 N N . GLY A 1 280 ? 8.937 6.323 12.541 1.00 91.50 280 GLY A N 1
ATOM 2140 C CA . GLY A 1 280 ? 8.658 5.099 13.310 1.00 91.50 280 GLY A CA 1
ATOM 2141 C C . GLY A 1 280 ? 7.430 5.163 14.226 1.00 91.50 280 GLY A C 1
ATOM 2142 O O . GLY A 1 280 ? 7.128 4.191 14.920 1.00 91.50 280 GLY A O 1
ATOM 2143 N N . VAL A 1 281 ? 6.704 6.282 14.232 1.00 96.38 281 VAL A N 1
ATOM 2144 C CA . VAL A 1 281 ? 5.509 6.494 15.053 1.00 96.38 281 VAL A CA 1
ATOM 2145 C C . VAL A 1 281 ? 4.269 6.480 14.170 1.00 96.38 281 VAL A C 1
ATOM 2147 O O . VAL A 1 281 ? 4.140 7.297 13.260 1.00 96.38 281 VAL A O 1
ATOM 2150 N N . LEU A 1 282 ? 3.319 5.595 14.481 1.00 96.81 282 LEU A N 1
ATOM 2151 C CA . LEU A 1 282 ? 1.992 5.593 13.869 1.00 96.81 282 LEU A CA 1
ATOM 2152 C C . LEU A 1 282 ? 1.007 6.310 14.793 1.00 96.81 282 LEU A C 1
ATOM 2154 O O . LEU A 1 282 ? 0.800 5.910 15.937 1.00 96.81 282 LEU A O 1
ATOM 2158 N N . THR A 1 283 ? 0.346 7.342 14.291 1.00 98.19 283 THR A N 1
ATOM 2159 C CA . THR A 1 283 ? -0.804 7.962 14.951 1.00 98.19 283 THR A CA 1
ATOM 2160 C C . THR A 1 283 ? -2.053 7.736 14.120 1.00 98.19 283 THR A C 1
ATOM 2162 O O . THR A 1 283 ? -2.011 7.787 12.896 1.00 98.19 283 THR A O 1
ATOM 2165 N N . ALA A 1 284 ? -3.178 7.475 14.774 1.00 97.94 284 ALA A N 1
ATOM 2166 C CA . ALA A 1 284 ? -4.473 7.403 14.124 1.00 97.94 284 ALA A CA 1
ATOM 2167 C C . ALA A 1 284 ? -5.510 8.175 14.934 1.00 97.94 284 ALA A C 1
ATOM 2169 O O . ALA A 1 284 ? -5.425 8.268 16.156 1.00 97.94 284 ALA A O 1
ATOM 2170 N N . SER A 1 285 ? -6.497 8.757 14.271 1.00 98.12 285 SER A N 1
ATOM 2171 C CA . SER A 1 285 ? -7.601 9.425 14.952 1.00 98.12 285 SER A CA 1
ATOM 2172 C C . SER A 1 285 ? -8.878 9.336 14.142 1.00 98.12 285 SER A C 1
ATOM 2174 O O . SER A 1 285 ? -8.830 9.257 12.920 1.00 98.12 285 SER A O 1
ATOM 2176 N N . ALA A 1 286 ? -10.015 9.358 14.824 1.00 98.12 286 ALA A N 1
ATOM 2177 C CA . ALA A 1 286 ? -11.327 9.480 14.215 1.00 98.12 286 ALA A CA 1
ATOM 2178 C C . ALA A 1 286 ? -12.194 10.366 15.121 1.00 98.12 286 ALA A C 1
ATOM 2180 O O . ALA A 1 286 ? -12.483 9.972 16.256 1.00 98.12 286 ALA A O 1
ATOM 2181 N N . PRO A 1 287 ? -12.624 11.553 14.653 1.00 97.50 287 PRO A N 1
ATOM 2182 C CA . PRO A 1 287 ? -13.555 12.396 15.400 1.00 97.50 287 PRO A CA 1
ATOM 2183 C C . PRO A 1 287 ? -14.873 11.679 15.688 1.00 97.50 287 PRO A C 1
ATOM 2185 O O . PRO A 1 287 ? -15.485 11.913 16.726 1.00 97.50 287 PRO A O 1
ATOM 2188 N N . GLN A 1 288 ? -15.292 10.796 14.776 1.00 96.69 288 GLN A N 1
ATOM 2189 C CA . GLN A 1 288 ? -16.530 10.040 14.880 1.00 96.69 288 GLN A CA 1
ATOM 2190 C C . GLN A 1 288 ? -16.299 8.562 14.573 1.00 96.69 288 GLN A C 1
ATOM 2192 O O . GLN A 1 288 ? -15.860 8.183 13.485 1.00 96.69 288 GLN A O 1
ATOM 2197 N N . PHE A 1 289 ? -16.678 7.736 15.538 1.00 96.38 289 PHE A N 1
ATOM 2198 C CA . PHE A 1 289 ? -16.788 6.291 15.446 1.00 96.38 289 PHE A CA 1
ATOM 2199 C C . PHE A 1 289 ? -18.257 5.912 15.621 1.00 96.38 289 PHE A C 1
ATOM 2201 O O . PHE A 1 289 ? -18.928 6.396 16.538 1.00 96.38 289 PHE A O 1
ATOM 2208 N N . SER A 1 290 ? -18.754 5.004 14.789 1.00 97.06 290 SER A N 1
ATOM 2209 C CA . SER A 1 290 ? -20.071 4.403 14.989 1.00 97.06 290 SER A CA 1
ATOM 2210 C C . SER A 1 290 ? -20.082 2.919 14.649 1.00 97.06 290 SER A C 1
ATOM 2212 O O . SER A 1 290 ? -19.337 2.462 13.785 1.00 97.06 290 SER A O 1
ATOM 2214 N N . GLY A 1 291 ? -20.946 2.184 15.341 1.00 97.19 291 GLY A N 1
ATOM 2215 C CA . GLY A 1 291 ? -21.286 0.795 15.064 1.00 97.19 291 GLY A CA 1
ATOM 2216 C C . GLY A 1 291 ? -22.768 0.554 15.341 1.00 97.19 291 GLY A C 1
ATOM 2217 O O . GLY A 1 291 ? -23.390 1.270 16.124 1.00 97.19 291 GLY A O 1
ATOM 2218 N N . ASN A 1 292 ? -23.348 -0.459 14.710 1.00 96.69 292 ASN A N 1
ATOM 2219 C CA . ASN A 1 292 ? -24.763 -0.802 14.863 1.00 96.69 292 ASN A CA 1
ATOM 2220 C C . ASN A 1 292 ? -25.020 -1.628 16.129 1.00 96.69 292 ASN A C 1
ATOM 2222 O O . ASN A 1 292 ? -26.017 -1.430 16.826 1.00 96.69 292 ASN A O 1
ATOM 2226 N N . SER A 1 293 ? -24.117 -2.561 16.426 1.00 95.88 293 SER A N 1
ATOM 2227 C CA . SER A 1 293 ? -24.197 -3.442 17.589 1.00 95.88 293 SER A CA 1
ATOM 2228 C C . SER A 1 293 ? -22.811 -3.912 18.011 1.00 95.88 293 SER A C 1
ATOM 2230 O O . SER A 1 293 ? -21.898 -3.947 17.187 1.00 95.88 293 SER A O 1
ATOM 2232 N N . LEU A 1 294 ? -22.691 -4.368 19.255 1.00 96.44 294 LEU A N 1
ATOM 2233 C CA . LEU A 1 294 ? -21.545 -5.140 19.742 1.00 96.44 294 LEU A CA 1
ATOM 2234 C C . LEU A 1 294 ? -22.064 -6.414 20.388 1.00 96.44 294 LEU A C 1
ATOM 2236 O O . LEU A 1 294 ? -23.063 -6.386 21.098 1.00 96.44 294 LEU A O 1
ATOM 2240 N N . ALA A 1 295 ? -21.402 -7.533 20.150 1.00 95.88 295 ALA A N 1
ATOM 2241 C CA . ALA A 1 295 ? -21.689 -8.785 20.830 1.00 95.88 295 ALA A CA 1
ATOM 2242 C C . ALA A 1 295 ? -20.401 -9.354 21.419 1.00 95.88 295 ALA A C 1
ATOM 2244 O O . ALA A 1 295 ? -19.369 -9.351 20.756 1.00 95.88 295 ALA A O 1
ATOM 2245 N N . SER A 1 296 ? -20.480 -9.855 22.644 1.00 95.31 296 SER A N 1
ATOM 2246 C CA . SER A 1 296 ? -19.471 -10.690 23.290 1.00 95.31 296 SER A CA 1
ATOM 2247 C C . SER A 1 296 ? -20.117 -11.998 23.762 1.00 95.31 296 SER A C 1
ATOM 2249 O O . SER A 1 296 ? -21.313 -12.228 23.553 1.00 95.31 296 SER A O 1
ATOM 2251 N N . SER A 1 297 ? -19.339 -12.864 24.413 1.00 93.88 297 SER A N 1
ATOM 2252 C CA . SER A 1 297 ? -19.854 -14.094 25.029 1.00 93.88 297 SER A CA 1
ATOM 2253 C C . SER A 1 297 ? -20.864 -13.838 26.154 1.00 93.88 297 SER A C 1
ATOM 2255 O O . SER A 1 297 ? -21.707 -14.692 26.414 1.00 93.88 297 SER A O 1
ATOM 2257 N N . THR A 1 298 ? -20.800 -12.677 26.809 1.00 93.69 298 THR A N 1
ATOM 2258 C CA . THR A 1 298 ? -21.608 -12.359 27.996 1.00 93.69 298 THR A CA 1
ATOM 2259 C C . THR A 1 298 ? -22.597 -11.224 27.773 1.00 93.69 298 THR A C 1
ATOM 2261 O O . THR A 1 298 ? -23.626 -11.188 28.439 1.00 93.69 298 THR A O 1
ATOM 2264 N N . ALA A 1 299 ? -22.330 -10.313 26.834 1.00 94.06 299 ALA A N 1
ATOM 2265 C CA . ALA A 1 299 ? -23.125 -9.108 26.654 1.00 94.06 299 ALA A CA 1
ATOM 2266 C C . ALA A 1 299 ? -23.421 -8.808 25.181 1.00 94.06 299 ALA A C 1
ATOM 2268 O O . ALA A 1 299 ? -22.641 -9.101 24.277 1.00 94.06 299 ALA A O 1
ATOM 2269 N N . LYS A 1 300 ? -24.563 -8.166 24.940 1.00 95.94 300 LYS A N 1
ATOM 2270 C CA . LYS A 1 300 ? -24.974 -7.647 23.637 1.00 95.94 300 LYS A CA 1
ATOM 2271 C C . LYS A 1 300 ? -25.359 -6.185 23.776 1.00 95.94 300 LYS A C 1
ATOM 2273 O O . LYS A 1 300 ? -26.240 -5.847 24.559 1.00 95.94 300 LYS A O 1
ATOM 2278 N N . VAL A 1 301 ? -24.728 -5.332 22.986 1.00 95.81 301 VAL A N 1
ATOM 2279 C CA . VAL A 1 301 ? -25.109 -3.937 22.805 1.00 95.81 301 VAL A CA 1
ATOM 2280 C C . VAL A 1 301 ? -25.985 -3.822 21.566 1.00 95.81 301 VAL A C 1
ATOM 2282 O O . VAL A 1 301 ? -25.580 -4.196 20.464 1.00 95.81 301 VAL A O 1
ATOM 2285 N N . GLN A 1 302 ? -27.184 -3.296 21.757 1.00 93.00 302 GLN A N 1
ATOM 2286 C CA . GLN A 1 302 ? -28.182 -3.017 20.735 1.00 93.00 302 GLN A CA 1
ATOM 2287 C C . GLN A 1 302 ? -28.420 -1.507 20.644 1.00 93.00 302 GLN A C 1
ATOM 2289 O O . GLN A 1 302 ? -28.061 -0.754 21.551 1.00 93.00 302 GLN A O 1
ATOM 2294 N N . ASN A 1 303 ? -29.069 -1.071 19.564 1.00 91.62 303 ASN A N 1
ATOM 2295 C CA . ASN A 1 303 ? -29.428 0.330 19.320 1.00 91.62 303 ASN A CA 1
ATOM 2296 C C . ASN A 1 303 ? -28.217 1.273 19.196 1.00 91.62 303 ASN A C 1
ATOM 2298 O O . ASN A 1 303 ? -28.288 2.436 19.590 1.00 91.62 303 ASN A O 1
ATOM 2302 N N . GLY A 1 304 ? -27.123 0.777 18.617 1.00 93.06 304 GLY A N 1
ATOM 2303 C CA . GLY A 1 304 ? -25.979 1.589 18.232 1.00 93.06 304 GLY A CA 1
ATOM 2304 C C . GLY A 1 304 ? -24.907 1.761 19.307 1.00 93.06 304 GLY A C 1
ATOM 2305 O O . GLY A 1 304 ? -25.143 1.685 20.517 1.00 93.06 304 GLY A O 1
ATOM 2306 N N . ILE A 1 305 ? -23.703 2.014 18.808 1.00 96.12 305 ILE A N 1
ATOM 2307 C CA . ILE A 1 305 ? -22.503 2.384 19.548 1.00 96.12 305 ILE A CA 1
ATOM 2308 C C . ILE A 1 305 ? -21.945 3.618 18.871 1.00 96.12 305 ILE A C 1
ATOM 2310 O O . ILE A 1 305 ? -21.849 3.669 17.645 1.00 96.12 305 ILE A O 1
ATOM 2314 N N . GLN A 1 306 ? -21.582 4.613 19.662 1.00 97.19 306 GLN A N 1
ATOM 2315 C CA . GLN A 1 306 ? -20.980 5.842 19.167 1.00 97.19 306 GLN A CA 1
ATOM 2316 C C . GLN A 1 306 ? -19.787 6.182 20.040 1.00 97.19 306 GLN A C 1
ATOM 2318 O O . GLN A 1 306 ? -19.875 6.078 21.259 1.00 97.19 306 GLN A O 1
ATOM 2323 N N . ALA A 1 307 ? -18.689 6.612 19.439 1.00 96.88 307 ALA A N 1
ATOM 2324 C CA . ALA A 1 307 ? -17.569 7.169 20.175 1.00 96.88 307 ALA A CA 1
ATOM 2325 C C . ALA A 1 307 ? -17.050 8.417 19.466 1.00 96.88 307 ALA A C 1
ATOM 2327 O O . ALA A 1 307 ? -17.099 8.506 18.240 1.00 96.88 307 ALA A O 1
ATOM 2328 N N . ASN A 1 308 ? -16.585 9.386 20.249 1.00 97.50 308 ASN A N 1
ATOM 2329 C CA . ASN A 1 308 ? -16.053 10.642 19.734 1.00 97.50 308 ASN A CA 1
ATOM 2330 C C . ASN A 1 308 ? -14.605 10.833 20.165 1.00 97.50 308 ASN A C 1
ATOM 2332 O O . ASN A 1 308 ? -14.224 10.450 21.278 1.00 97.50 308 ASN A O 1
ATOM 2336 N N . ASP A 1 309 ? -13.842 11.472 19.280 1.00 97.25 309 ASP A N 1
ATOM 2337 C CA . ASP A 1 309 ? -12.426 11.786 19.457 1.00 97.25 309 ASP A CA 1
ATOM 2338 C C . ASP A 1 309 ? -11.582 10.561 19.827 1.00 97.25 309 ASP A C 1
ATOM 2340 O O . ASP A 1 309 ? -10.804 10.593 20.782 1.00 97.25 309 ASP A O 1
ATOM 2344 N N . LEU A 1 310 ? -11.722 9.477 19.057 1.00 97.69 310 LEU A N 1
ATOM 2345 C CA . LEU A 1 310 ? -10.778 8.367 19.126 1.00 97.69 310 LEU A CA 1
ATOM 2346 C C . LEU A 1 310 ? -9.408 8.877 18.676 1.00 97.69 310 LEU A C 1
ATOM 2348 O O . LEU A 1 310 ? -9.274 9.423 17.579 1.00 97.69 310 LEU A O 1
ATOM 2352 N N . ARG A 1 311 ? -8.386 8.678 19.501 1.00 98.12 311 ARG A N 1
ATOM 2353 C CA . ARG A 1 311 ? -6.986 8.956 19.170 1.00 98.12 311 ARG A CA 1
ATOM 2354 C C . ARG A 1 311 ? -6.155 7.754 19.565 1.00 98.12 311 ARG A C 1
ATOM 2356 O O . ARG A 1 311 ? -6.370 7.190 20.627 1.00 98.12 311 ARG A O 1
ATOM 2363 N N . VAL A 1 312 ? -5.212 7.372 18.723 1.00 97.75 312 VAL A N 1
ATOM 2364 C CA . VAL A 1 312 ? -4.323 6.228 18.901 1.00 97.75 312 VAL A CA 1
ATOM 2365 C C . VAL A 1 312 ? -2.912 6.682 18.557 1.00 97.75 312 VAL A C 1
ATOM 2367 O O . VAL A 1 312 ? -2.698 7.362 17.557 1.00 97.75 312 VAL A O 1
ATOM 2370 N N . LYS A 1 313 ? -1.943 6.303 19.382 1.00 98.00 313 LYS A N 1
ATOM 2371 C CA . LYS A 1 313 ? -0.514 6.455 19.127 1.00 98.00 313 LYS A CA 1
ATOM 2372 C C . LYS A 1 313 ? 0.161 5.113 19.379 1.00 98.00 313 LYS A C 1
ATOM 2374 O O . LYS A 1 313 ? 0.030 4.562 20.472 1.00 98.00 313 LYS A O 1
ATOM 2379 N N . ILE A 1 314 ? 0.889 4.626 18.384 1.00 95.75 314 ILE A N 1
ATOM 2380 C CA . ILE A 1 314 ? 1.687 3.408 18.433 1.00 95.75 314 ILE A CA 1
ATOM 2381 C C . ILE A 1 314 ? 3.147 3.797 18.221 1.00 95.75 314 ILE A C 1
ATOM 2383 O O . ILE A 1 314 ? 3.499 4.415 17.218 1.00 95.75 314 ILE A O 1
ATOM 2387 N N . GLU A 1 315 ? 3.985 3.459 19.191 1.00 95.62 315 GLU A N 1
ATOM 2388 C CA . GLU A 1 315 ? 5.410 3.784 19.198 1.00 95.62 315 GLU A CA 1
ATOM 2389 C C . GLU A 1 315 ? 6.151 2.707 19.994 1.00 95.62 315 GLU A C 1
ATOM 2391 O O . GLU A 1 315 ? 5.755 2.386 21.116 1.00 95.62 315 GLU A O 1
ATOM 2396 N N . ASN A 1 316 ? 7.216 2.135 19.423 1.00 92.06 316 ASN A N 1
ATOM 2397 C CA . ASN A 1 316 ? 8.047 1.115 20.079 1.00 92.06 316 ASN A CA 1
ATOM 2398 C C . ASN A 1 316 ? 7.242 -0.076 20.641 1.00 92.06 316 ASN A C 1
ATOM 2400 O O . ASN A 1 316 ? 7.488 -0.535 21.755 1.00 92.06 316 ASN A O 1
ATOM 2404 N N . GLY A 1 317 ? 6.230 -0.538 19.899 1.00 88.00 317 GLY A N 1
ATOM 2405 C CA . GLY A 1 317 ? 5.354 -1.640 20.315 1.00 88.00 317 GLY A CA 1
ATOM 2406 C C . GLY A 1 317 ? 4.344 -1.290 21.418 1.00 88.00 317 GLY A C 1
ATOM 2407 O O . GLY A 1 317 ? 3.566 -2.151 21.824 1.00 88.00 317 GLY A O 1
ATOM 2408 N N . LYS A 1 318 ? 4.312 -0.038 21.891 1.00 94.25 318 LYS A N 1
ATOM 2409 C CA . LYS A 1 318 ? 3.339 0.442 22.879 1.00 94.25 318 LYS A CA 1
ATOM 2410 C C . LYS A 1 318 ? 2.189 1.139 22.183 1.00 94.25 318 LYS A C 1
ATOM 2412 O O . LYS A 1 318 ? 2.412 1.973 21.309 1.00 94.25 318 LYS A O 1
ATOM 2417 N N . THR A 1 319 ? 0.969 0.846 22.617 1.00 95.31 319 THR A N 1
ATOM 2418 C CA . THR A 1 319 ? -0.244 1.498 22.114 1.00 95.31 319 THR A CA 1
ATOM 2419 C C . THR A 1 319 ? -0.858 2.352 23.211 1.00 95.31 319 THR A C 1
ATOM 2421 O O . THR A 1 319 ? -1.196 1.848 24.278 1.00 95.31 319 THR A O 1
ATOM 2424 N N . ASN A 1 320 ? -1.037 3.641 22.946 1.00 97.38 320 ASN A N 1
ATOM 2425 C CA . ASN A 1 320 ? -1.838 4.534 23.774 1.00 97.38 320 ASN A CA 1
ATOM 2426 C C . ASN A 1 320 ? -3.049 4.970 22.961 1.00 97.38 320 ASN A C 1
ATOM 2428 O O . ASN A 1 320 ? -2.880 5.534 21.881 1.00 97.38 320 ASN A O 1
ATOM 2432 N N . ALA A 1 321 ? -4.251 4.737 23.468 1.00 97.38 321 ALA A N 1
ATOM 2433 C CA . ALA A 1 321 ? -5.469 5.221 22.848 1.00 97.38 321 ALA A CA 1
ATOM 2434 C C . ALA A 1 321 ? -6.332 5.984 23.848 1.00 97.38 321 ALA A C 1
ATOM 2436 O O . ALA A 1 321 ? -6.385 5.641 25.026 1.00 97.38 321 ALA A O 1
ATOM 2437 N N . THR A 1 322 ? -7.005 7.023 23.373 1.00 97.94 322 THR A N 1
ATOM 2438 C CA . THR A 1 322 ? -7.954 7.802 24.163 1.00 97.94 322 THR A CA 1
ATOM 2439 C C . THR A 1 322 ? -9.262 7.958 23.409 1.00 97.94 322 THR A C 1
ATOM 2441 O O . THR A 1 322 ? -9.287 8.009 22.178 1.00 97.94 322 THR A O 1
ATOM 2444 N N . ILE A 1 323 ? -10.363 7.996 24.156 1.00 97.94 323 ILE A N 1
ATOM 2445 C CA . ILE A 1 323 ? -11.705 8.251 23.633 1.00 97.94 323 ILE A CA 1
ATOM 2446 C C . ILE A 1 323 ? -12.367 9.263 24.564 1.00 97.94 323 ILE A C 1
ATOM 2448 O O . ILE A 1 323 ? -12.514 9.011 25.764 1.00 97.94 323 ILE A O 1
ATOM 2452 N N . ALA A 1 324 ? -12.784 10.410 24.026 1.00 97.81 324 ALA A N 1
ATOM 2453 C CA . ALA A 1 324 ? -13.391 11.458 24.844 1.00 97.81 324 ALA A CA 1
ATOM 2454 C C . ALA A 1 324 ? -14.740 11.007 25.411 1.00 97.81 324 ALA A C 1
ATOM 2456 O O . ALA A 1 324 ? -15.010 11.173 26.602 1.00 97.81 324 ALA A O 1
ATOM 2457 N N . THR A 1 325 ? -15.584 10.417 24.561 1.00 97.44 325 THR A N 1
ATOM 2458 C CA . THR A 1 325 ? -16.887 9.876 24.964 1.00 97.44 325 THR A CA 1
ATOM 2459 C C . THR A 1 325 ? -17.219 8.615 24.180 1.00 97.44 325 THR A C 1
ATOM 2461 O O . THR A 1 325 ? -16.983 8.569 22.977 1.00 97.44 325 THR A O 1
ATOM 2464 N N . ALA A 1 326 ? -17.809 7.622 24.844 1.00 96.69 326 ALA A N 1
ATOM 2465 C CA . ALA A 1 326 ? -18.409 6.452 24.214 1.00 96.69 326 ALA A CA 1
ATOM 2466 C C . ALA A 1 326 ? -19.838 6.264 24.73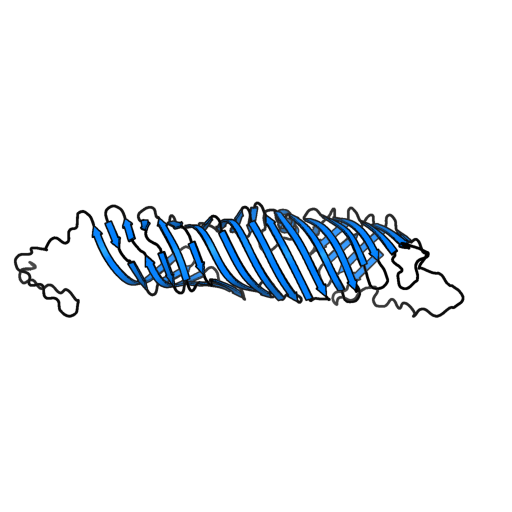2 1.00 96.69 326 ALA A C 1
ATOM 2468 O O . ALA A 1 326 ? -20.095 6.403 25.927 1.00 96.69 326 ALA A O 1
ATOM 2469 N N . LYS A 1 327 ? -20.771 5.961 23.834 1.00 96.81 327 LYS A N 1
ATOM 2470 C CA . LYS A 1 327 ? -22.192 5.771 24.115 1.00 96.81 327 LYS A CA 1
ATOM 2471 C C . LYS A 1 327 ? -22.665 4.431 23.576 1.00 96.81 327 LYS A C 1
ATOM 2473 O O . LYS A 1 327 ? -22.303 4.049 22.464 1.00 96.81 327 LYS A O 1
ATOM 2478 N N . ALA A 1 328 ? -23.517 3.763 24.342 1.00 95.88 328 ALA A N 1
ATOM 2479 C CA . ALA A 1 328 ? -24.182 2.524 23.963 1.00 95.88 328 ALA A CA 1
ATOM 2480 C C . ALA A 1 328 ? -25.691 2.637 24.214 1.00 95.88 328 ALA A C 1
ATOM 2482 O O . ALA A 1 328 ? -26.112 3.142 25.258 1.00 95.88 328 ALA A O 1
ATOM 2483 N N . GLY A 1 329 ? -26.495 2.162 23.258 1.00 93.88 329 GLY A N 1
ATOM 2484 C CA . GLY A 1 329 ? -27.955 2.246 23.311 1.00 93.88 329 GLY A CA 1
ATOM 2485 C C . GLY A 1 329 ? -28.575 1.370 24.401 1.00 93.88 329 GLY A C 1
ATOM 2486 O O . GLY A 1 329 ? -29.097 1.880 25.385 1.00 93.88 329 GLY A O 1
ATOM 2487 N N . LYS A 1 330 ? -28.530 0.048 24.242 1.00 94.38 330 LYS A N 1
ATOM 2488 C CA . LYS A 1 330 ? -29.007 -0.925 25.236 1.00 94.38 330 LYS A CA 1
ATOM 2489 C C . LYS A 1 330 ? -27.971 -2.022 25.404 1.00 94.38 330 LYS A C 1
ATOM 2491 O O . LYS A 1 330 ? -27.635 -2.677 24.426 1.00 94.38 330 LYS A O 1
ATOM 2496 N N . ILE A 1 331 ? -27.499 -2.254 26.621 1.00 94.56 331 ILE A N 1
ATOM 2497 C CA . ILE A 1 331 ? -26.593 -3.353 26.961 1.00 94.56 331 ILE A CA 1
ATOM 2498 C C . ILE A 1 331 ? -27.407 -4.446 27.642 1.00 94.56 331 ILE A C 1
ATOM 2500 O O . ILE A 1 331 ? -28.011 -4.206 28.680 1.00 94.56 331 ILE A O 1
ATOM 2504 N N . GLN A 1 332 ? -27.424 -5.643 27.074 1.00 94.56 332 GLN A N 1
ATOM 2505 C CA . GLN A 1 332 ? -28.087 -6.810 27.640 1.00 94.56 332 GLN A CA 1
ATOM 2506 C C . GLN A 1 332 ? -27.052 -7.875 27.999 1.00 94.56 332 GLN A C 1
ATOM 2508 O O . GLN A 1 332 ? -26.239 -8.241 27.155 1.00 94.56 332 GLN A O 1
ATOM 2513 N N . SER A 1 333 ? -27.094 -8.380 29.229 1.00 93.56 333 SER A N 1
ATOM 2514 C CA . SER A 1 333 ? -26.226 -9.446 29.738 1.00 93.56 333 SER A CA 1
ATOM 2515 C C . SER A 1 333 ? -27.064 -10.393 30.593 1.00 93.56 333 SER A C 1
ATOM 2517 O O . SER A 1 333 ? -27.547 -10.000 31.655 1.00 93.56 333 SER A O 1
ATOM 2519 N N . GLY A 1 334 ? -27.302 -11.613 30.102 1.00 90.06 334 GLY A N 1
ATOM 2520 C CA . GLY A 1 334 ? -28.298 -12.517 30.689 1.00 90.06 334 GLY A CA 1
ATOM 2521 C C . GLY A 1 334 ? -29.671 -11.841 30.813 1.00 90.06 334 GLY A C 1
ATOM 2522 O O . GLY A 1 334 ? -30.191 -11.299 29.832 1.00 90.06 334 GLY A O 1
ATOM 2523 N N . ASP A 1 335 ? -30.206 -11.827 32.033 1.00 89.06 335 ASP A N 1
ATOM 2524 C CA . ASP A 1 335 ? -31.496 -11.215 32.387 1.00 89.06 335 ASP A CA 1
ATOM 2525 C C . ASP A 1 335 ? -31.392 -9.732 32.795 1.00 89.06 335 ASP A C 1
ATOM 2527 O O . ASP A 1 335 ? -32.396 -9.100 33.137 1.00 89.06 335 ASP A O 1
ATOM 2531 N N . MET A 1 336 ? -30.184 -9.158 32.763 1.00 88.56 336 MET A N 1
ATOM 2532 C CA . MET A 1 336 ? -29.947 -7.741 33.025 1.00 88.56 336 MET A CA 1
ATOM 2533 C C . MET A 1 336 ? -29.951 -6.944 31.720 1.00 88.56 336 MET A C 1
ATOM 2535 O O . MET A 1 336 ? -29.293 -7.306 30.741 1.00 88.56 336 MET A O 1
ATOM 2539 N N . ALA A 1 337 ? -30.644 -5.811 31.722 1.00 91.62 337 ALA A N 1
ATOM 2540 C CA . ALA A 1 337 ? -30.624 -4.820 30.662 1.00 91.62 337 ALA A CA 1
ATOM 2541 C C . ALA A 1 337 ? -30.301 -3.437 31.235 1.00 91.62 337 ALA A C 1
ATOM 2543 O O . ALA A 1 337 ? -30.892 -3.007 32.219 1.00 91.62 337 ALA A O 1
ATOM 2544 N N . VAL A 1 338 ? -29.389 -2.720 30.591 1.00 90.94 338 VAL A N 1
ATOM 2545 C CA . VAL A 1 338 ? -29.056 -1.332 30.902 1.00 90.94 338 VAL A CA 1
ATOM 2546 C C . VAL A 1 338 ? -29.319 -0.490 29.663 1.00 90.94 338 VAL A C 1
ATOM 2548 O O . VAL A 1 338 ? -28.766 -0.767 28.599 1.00 90.94 338 VAL A O 1
ATOM 2551 N N . ASN A 1 339 ? -30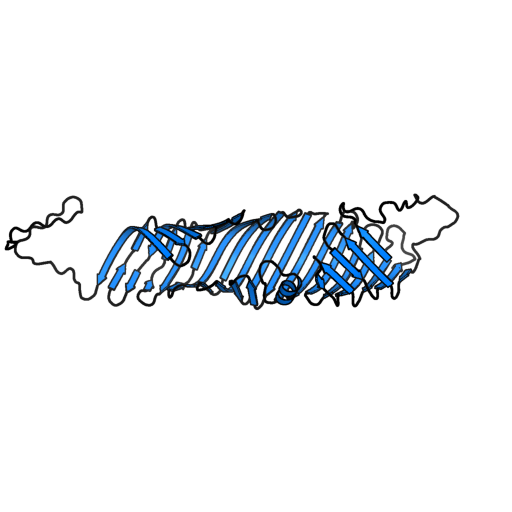.157 0.532 29.784 1.00 92.62 339 ASN A N 1
ATOM 2552 C CA . ASN A 1 339 ? -30.455 1.474 28.713 1.00 92.62 339 ASN A CA 1
ATOM 2553 C C . ASN A 1 339 ? -29.620 2.745 28.898 1.00 92.62 339 ASN A C 1
ATOM 2555 O O . ASN A 1 339 ? -29.573 3.319 29.985 1.00 92.62 339 ASN A O 1
ATOM 2559 N N . GLY A 1 340 ? -28.992 3.194 27.814 1.00 89.94 340 GLY A N 1
ATOM 2560 C CA . GLY A 1 340 ? -28.210 4.420 27.739 1.00 89.94 340 GLY A CA 1
ATOM 2561 C C . GLY A 1 340 ? -26.983 4.385 28.640 1.00 89.94 340 GLY A C 1
ATOM 2562 O O . GLY A 1 340 ? -27.033 4.852 29.771 1.00 89.94 340 GLY A O 1
ATOM 2563 N N . VAL A 1 341 ? -25.860 3.880 28.135 1.00 92.75 341 VAL A N 1
ATOM 2564 C CA . VAL A 1 341 ? -24.575 3.964 28.846 1.00 92.75 341 VAL A CA 1
ATOM 2565 C C . VAL A 1 341 ? -23.712 5.019 28.184 1.00 92.75 341 VAL A C 1
ATOM 2567 O O . VAL A 1 341 ? -23.532 4.985 26.969 1.00 92.75 341 VAL A O 1
ATOM 2570 N N . THR A 1 342 ? -23.173 5.945 28.975 1.00 94.50 342 THR A N 1
ATOM 2571 C CA . THR A 1 342 ? -22.179 6.925 28.525 1.00 94.50 342 THR A CA 1
ATOM 2572 C C . THR A 1 342 ? -20.921 6.793 29.369 1.00 94.50 342 THR A C 1
ATOM 2574 O O . THR A 1 342 ? -20.960 6.988 30.577 1.00 94.50 342 THR A O 1
ATOM 2577 N N . ALA A 1 343 ? -19.796 6.500 28.730 1.00 93.56 343 ALA A N 1
ATOM 2578 C CA . ALA A 1 343 ? -18.472 6.550 29.332 1.00 93.56 343 ALA A CA 1
ATOM 2579 C C . ALA A 1 343 ? -17.729 7.798 28.836 1.00 93.56 343 ALA A C 1
ATOM 2581 O O . ALA A 1 343 ? -17.842 8.162 27.661 1.00 93.56 343 ALA A O 1
ATOM 2582 N N . ARG A 1 344 ? -16.975 8.463 29.715 1.00 96.12 344 ARG A N 1
ATOM 2583 C CA . ARG A 1 344 ? -16.156 9.638 29.376 1.00 96.12 344 ARG A CA 1
ATOM 2584 C C . ARG A 1 344 ? -14.709 9.453 29.807 1.00 96.12 344 ARG A C 1
ATOM 2586 O O . ARG A 1 344 ? -14.452 8.805 30.823 1.00 96.12 344 ARG A O 1
ATOM 2593 N N . ALA A 1 345 ? -13.812 10.073 29.038 1.00 94.69 345 ALA A N 1
ATOM 2594 C CA . ALA A 1 345 ? -12.366 10.050 29.236 1.00 94.69 345 ALA A CA 1
ATOM 2595 C C . ALA A 1 345 ? -11.857 8.618 29.459 1.00 94.69 345 ALA A C 1
ATOM 2597 O O . ALA A 1 345 ? -11.480 8.224 30.564 1.00 94.69 345 ALA A O 1
ATOM 2598 N N . ILE A 1 346 ? -11.952 7.825 28.391 1.00 95.75 346 ILE A N 1
ATOM 2599 C CA . ILE A 1 346 ? -11.448 6.457 28.356 1.00 95.75 346 ILE A CA 1
ATOM 2600 C C . ILE A 1 346 ? -9.993 6.524 27.913 1.00 95.75 346 ILE A C 1
ATOM 2602 O O . ILE A 1 346 ? -9.707 7.011 26.818 1.00 95.75 346 ILE A O 1
ATOM 2606 N N . ASP A 1 347 ? -9.104 6.001 28.743 1.00 95.12 347 ASP A N 1
ATOM 2607 C CA . ASP A 1 347 ? -7.683 5.864 28.457 1.00 95.12 347 ASP A CA 1
ATOM 2608 C C . ASP A 1 347 ? -7.340 4.379 28.341 1.00 95.12 347 ASP A C 1
ATOM 2610 O O . ASP A 1 347 ? -7.627 3.588 29.240 1.00 95.12 347 ASP A O 1
ATOM 2614 N N . ILE A 1 348 ? -6.708 3.998 27.237 1.00 94.69 348 ILE A N 1
ATOM 2615 C CA . ILE A 1 348 ? -6.264 2.637 26.950 1.00 94.69 348 ILE A CA 1
ATOM 2616 C C . ILE A 1 348 ? -4.750 2.676 26.785 1.00 94.69 348 ILE A C 1
ATOM 2618 O O . ILE A 1 348 ? -4.222 3.415 25.954 1.00 94.69 348 ILE A O 1
ATOM 2622 N N . LYS A 1 349 ? -4.040 1.869 27.567 1.00 94.31 349 LYS A N 1
ATOM 2623 C CA . LYS A 1 349 ? -2.586 1.715 27.468 1.00 94.31 349 LYS A CA 1
ATOM 2624 C C . LYS A 1 349 ? -2.256 0.245 27.313 1.00 94.31 349 LYS A C 1
ATOM 2626 O O . LYS A 1 349 ? -2.578 -0.540 28.199 1.00 94.31 349 LYS A O 1
ATOM 2631 N N . SER A 1 350 ? -1.609 -0.109 26.214 1.00 91.75 350 SER A N 1
ATOM 2632 C CA . SER A 1 350 ? -1.151 -1.464 25.934 1.00 91.75 350 SER A CA 1
ATOM 2633 C C . SER A 1 350 ? 0.368 -1.494 25.833 1.00 91.75 350 SER A C 1
ATOM 2635 O O . SER A 1 350 ? 0.950 -0.735 25.055 1.00 91.75 350 SER A O 1
ATOM 2637 N N . ASP A 1 351 ? 0.996 -2.369 26.613 1.00 92.19 351 ASP A N 1
ATOM 2638 C CA . ASP A 1 351 ? 2.441 -2.608 26.622 1.00 92.19 351 ASP A CA 1
ATOM 2639 C C . ASP A 1 351 ? 2.685 -4.124 26.627 1.00 92.19 351 ASP A C 1
ATOM 2641 O O . ASP A 1 351 ? 2.456 -4.807 27.631 1.00 92.19 351 ASP A O 1
ATOM 2645 N N . GLY A 1 352 ? 3.047 -4.672 25.463 1.00 83.88 352 GLY A N 1
ATOM 2646 C CA . GLY A 1 352 ? 3.133 -6.117 25.252 1.00 83.88 352 GLY A CA 1
ATOM 2647 C C . GLY A 1 352 ? 1.801 -6.819 25.538 1.00 83.88 352 GLY A C 1
ATOM 2648 O O . GLY A 1 352 ? 0.796 -6.546 24.887 1.00 83.88 352 GLY A O 1
ATOM 2649 N N . ASN A 1 353 ? 1.796 -7.704 26.538 1.00 83.00 353 ASN A N 1
ATOM 2650 C CA . ASN A 1 353 ? 0.642 -8.541 26.889 1.00 83.00 353 ASN A CA 1
ATOM 2651 C C . ASN A 1 353 ? -0.302 -7.906 27.925 1.00 83.00 353 ASN A C 1
ATOM 2653 O O . ASN A 1 353 ? -1.246 -8.559 28.368 1.00 83.00 353 ASN A O 1
ATOM 2657 N N . VAL A 1 354 ? -0.039 -6.670 28.361 1.00 88.12 354 VAL A N 1
ATOM 2658 C CA . VAL A 1 354 ? -0.864 -5.986 29.363 1.00 88.12 354 VAL A CA 1
ATOM 2659 C C . VAL A 1 354 ? -1.589 -4.819 28.714 1.00 88.12 354 VAL A C 1
ATOM 2661 O O . VAL A 1 354 ? -0.956 -3.889 28.216 1.00 88.12 354 VAL A O 1
ATOM 2664 N N . THR A 1 355 ? -2.919 -4.840 28.782 1.00 89.75 355 THR A N 1
ATOM 2665 C CA . THR A 1 355 ? -3.779 -3.724 28.385 1.00 89.75 355 THR A CA 1
ATOM 2666 C C . THR A 1 355 ? -4.508 -3.190 29.611 1.00 89.75 355 THR A C 1
ATOM 2668 O O . THR A 1 355 ? -5.306 -3.890 30.229 1.00 89.75 355 THR A O 1
ATOM 2671 N N . ASN A 1 356 ? -4.243 -1.934 29.957 1.00 90.81 356 ASN A N 1
ATOM 2672 C CA . ASN A 1 356 ? -4.937 -1.210 31.012 1.00 90.81 356 ASN A CA 1
ATOM 2673 C C . ASN A 1 356 ? -5.986 -0.294 30.389 1.00 90.81 356 ASN A C 1
ATOM 2675 O O . ASN A 1 356 ? -5.662 0.501 29.505 1.00 90.81 356 ASN A O 1
ATOM 2679 N N . VAL A 1 357 ? -7.221 -0.386 30.877 1.00 92.12 357 VAL A N 1
ATOM 2680 C CA . VAL A 1 357 ? -8.324 0.492 30.478 1.00 92.12 357 VAL A CA 1
ATOM 2681 C C . VAL A 1 357 ? -8.806 1.246 31.708 1.00 92.12 357 VAL A C 1
ATOM 2683 O O . VAL A 1 357 ? -9.260 0.637 32.675 1.00 92.12 357 VAL A O 1
ATOM 2686 N N . THR A 1 358 ? -8.723 2.570 31.660 1.00 93.06 358 THR A N 1
ATOM 2687 C CA . THR A 1 358 ? -9.228 3.464 32.703 1.00 93.06 358 THR A CA 1
ATOM 2688 C C . THR A 1 358 ? -10.398 4.253 32.145 1.00 93.06 358 THR A C 1
ATOM 2690 O O . THR A 1 358 ? -10.323 4.784 31.041 1.00 93.06 358 THR A O 1
ATOM 2693 N N . VAL A 1 359 ? -11.480 4.353 32.915 1.00 93.56 359 VAL A N 1
ATOM 2694 C CA . VAL A 1 359 ? -12.646 5.174 32.575 1.00 93.56 359 VAL A CA 1
ATOM 2695 C C . VAL A 1 359 ? -12.901 6.119 33.736 1.00 93.56 359 VAL A C 1
ATOM 2697 O O . VAL A 1 359 ? -13.112 5.664 34.858 1.00 93.56 359 VAL A O 1
ATOM 2700 N N . GLN A 1 360 ? -12.864 7.428 33.485 1.00 90.75 360 GLN A N 1
ATOM 2701 C CA . GLN A 1 360 ? -13.019 8.413 34.562 1.00 90.75 360 GLN A CA 1
ATOM 2702 C C . GLN A 1 360 ? -14.470 8.546 35.020 1.00 90.75 360 GLN A C 1
ATOM 2704 O O . GLN A 1 360 ? -14.734 8.733 36.206 1.00 90.75 360 GLN A O 1
ATOM 2709 N N . GLN A 1 361 ? -15.415 8.459 34.084 1.00 91.12 361 GLN A N 1
ATOM 2710 C CA . GLN A 1 361 ? -16.831 8.613 34.385 1.00 91.12 361 GLN A CA 1
ATOM 2711 C C . GLN A 1 361 ? -17.673 7.633 33.575 1.00 91.12 361 GLN A C 1
ATOM 2713 O O . GLN A 1 361 ? -17.507 7.521 32.360 1.00 91.12 361 GLN A O 1
ATOM 2718 N N . VAL A 1 362 ? -18.619 6.979 34.250 1.00 92.62 362 VAL A N 1
ATOM 2719 C CA . VAL A 1 362 ? -19.665 6.162 33.632 1.00 92.62 362 VAL A CA 1
ATOM 2720 C C . VAL A 1 362 ? -21.021 6.641 34.140 1.00 92.62 362 VAL A C 1
ATOM 2722 O O . VAL A 1 362 ? -21.245 6.731 35.344 1.00 92.62 362 VAL A O 1
ATOM 2725 N N . GLU A 1 363 ? -21.919 6.949 33.212 1.00 88.00 363 GLU A N 1
ATOM 2726 C CA . GLU A 1 363 ? -23.313 7.306 33.459 1.00 88.00 363 GLU A CA 1
ATOM 2727 C C . GLU A 1 363 ? -24.216 6.225 32.862 1.00 88.00 363 GLU A C 1
ATOM 2729 O O . GLU A 1 363 ? -23.996 5.773 31.734 1.00 88.00 363 GLU A O 1
ATOM 2734 N N . LEU A 1 364 ? -25.235 5.824 33.621 1.00 89.06 364 LEU A N 1
ATOM 2735 C CA . LEU A 1 364 ? -26.238 4.839 33.221 1.00 89.06 364 LEU A CA 1
ATOM 2736 C C . LEU A 1 364 ? -27.604 5.527 33.227 1.00 89.06 364 LEU A C 1
ATOM 2738 O O . LEU A 1 364 ? -27.932 6.214 34.193 1.00 89.06 364 LEU A O 1
ATOM 2742 N N . GLY A 1 365 ? -28.384 5.360 32.162 1.00 84.12 365 GLY A N 1
ATOM 2743 C CA . GLY A 1 365 ? -29.726 5.926 32.057 1.00 84.12 365 GLY A CA 1
ATOM 2744 C C . GLY A 1 365 ? -30.733 5.147 32.896 1.00 84.12 365 GLY A C 1
ATOM 2745 O O . GLY A 1 365 ? -31.327 5.684 33.825 1.00 84.12 365 GLY A O 1
ATOM 2746 N N . GLU A 1 366 ? -30.906 3.866 32.585 1.00 82.94 366 GLU A N 1
ATOM 2747 C CA . GLU A 1 366 ? -31.816 2.961 33.291 1.00 82.94 366 GLU A CA 1
ATOM 2748 C C . GLU A 1 366 ? -31.177 1.575 33.402 1.00 82.94 366 GLU A C 1
ATOM 2750 O O . GLU A 1 366 ? -30.530 1.118 32.462 1.00 82.94 366 GLU A O 1
ATOM 2755 N N . ALA A 1 367 ? -31.373 0.885 34.524 1.00 83.19 367 ALA A N 1
ATOM 2756 C CA . ALA A 1 367 ? -30.958 -0.502 34.700 1.00 83.19 367 ALA A CA 1
ATOM 2757 C C . ALA A 1 367 ? -32.150 -1.341 35.172 1.00 83.19 367 ALA A C 1
ATOM 2759 O O . ALA A 1 367 ? -32.823 -0.988 36.138 1.00 83.19 367 ALA A O 1
ATOM 2760 N N . ASN A 1 368 ? -32.396 -2.456 34.491 1.00 77.81 368 ASN A N 1
ATOM 2761 C CA . ASN A 1 368 ? -33.438 -3.422 34.803 1.00 77.81 368 ASN A CA 1
ATOM 2762 C C . ASN A 1 368 ? -32.798 -4.808 34.941 1.00 77.81 368 ASN A C 1
ATOM 2764 O O . ASN A 1 368 ? -32.138 -5.284 34.019 1.00 77.81 368 ASN A O 1
ATOM 2768 N N . ALA A 1 369 ? -32.976 -5.450 36.090 1.00 76.31 369 ALA A N 1
ATOM 2769 C CA . ALA A 1 369 ? -32.551 -6.822 36.329 1.00 76.31 369 ALA A CA 1
ATOM 2770 C C . ALA A 1 369 ? -33.771 -7.626 36.790 1.00 76.31 369 ALA A C 1
ATOM 2772 O O . ALA A 1 369 ? -34.314 -7.367 37.868 1.00 76.31 369 ALA A O 1
ATOM 2773 N N . PHE A 1 370 ? -34.219 -8.594 35.984 1.00 63.94 370 PHE A N 1
ATOM 2774 C CA . PHE A 1 370 ? -35.350 -9.447 36.355 1.00 63.94 370 PHE A CA 1
ATOM 2775 C C . PHE A 1 370 ? -34.988 -10.283 37.592 1.00 63.94 370 PHE A C 1
ATOM 2777 O O . PHE A 1 370 ? -34.177 -11.199 37.525 1.00 63.94 370 PHE A O 1
ATOM 2784 N N . GLY A 1 371 ? -35.573 -9.923 38.738 1.00 55.19 371 GLY A N 1
ATOM 2785 C CA . GLY A 1 371 ? -35.317 -10.541 40.047 1.00 55.19 371 GLY A CA 1
ATOM 2786 C C . GLY A 1 371 ? -34.733 -9.582 41.089 1.00 55.19 371 GLY A C 1
ATOM 2787 O O . GLY A 1 371 ? -34.930 -9.794 42.281 1.00 55.19 371 GLY A O 1
ATOM 2788 N N . ALA A 1 372 ? -34.120 -8.475 40.659 1.00 49.31 372 ALA A N 1
ATOM 2789 C CA . ALA A 1 372 ? -33.838 -7.326 41.511 1.00 49.31 372 ALA A CA 1
ATOM 2790 C C . ALA A 1 372 ? -34.789 -6.195 41.117 1.00 49.31 372 ALA A C 1
ATOM 2792 O O . ALA A 1 372 ? -34.426 -5.217 40.468 1.00 49.31 372 ALA A O 1
ATOM 2793 N N . GLN A 1 373 ? -36.041 -6.332 41.547 1.00 38.44 373 GLN A N 1
ATOM 2794 C CA . GLN A 1 373 ? -36.831 -5.147 41.830 1.00 38.44 373 GLN A CA 1
ATOM 2795 C C . GLN A 1 373 ? -36.014 -4.384 42.887 1.00 38.44 373 GLN A C 1
ATOM 2797 O O . GLN A 1 373 ? -35.734 -4.942 43.950 1.00 38.44 373 GLN A O 1
ATOM 2802 N N . THR A 1 374 ? -35.683 -3.109 42.683 1.00 45.03 374 THR A N 1
ATOM 2803 C CA . THR A 1 374 ? -35.640 -2.194 43.834 1.00 45.03 374 THR A CA 1
ATOM 2804 C C . THR A 1 374 ? -37.082 -2.048 44.326 1.00 45.03 374 THR A C 1
ATOM 2806 O O . THR A 1 374 ? -37.703 -0.993 44.253 1.00 45.03 374 THR A O 1
ATOM 2809 N N . GLY A 1 375 ? -37.664 -3.164 44.777 1.00 29.39 375 GLY A N 1
ATOM 2810 C CA . GLY A 1 375 ? -38.829 -3.155 45.627 1.00 29.39 375 GLY A CA 1
ATOM 2811 C C . GLY A 1 375 ? -38.420 -2.333 46.829 1.00 29.39 375 GLY A C 1
ATOM 2812 O O . GLY A 1 375 ? -37.296 -2.477 47.316 1.00 29.39 375 GLY A O 1
ATOM 2813 N N . SER A 1 376 ? -39.293 -1.412 47.225 1.00 33.28 376 SER A N 1
ATOM 2814 C CA . SER A 1 376 ? -39.179 -0.646 48.459 1.00 33.28 376 SER A CA 1
ATOM 2815 C C . SER A 1 376 ? -38.405 -1.447 49.501 1.00 33.28 376 SER A C 1
ATOM 2817 O O . SER A 1 376 ? -38.885 -2.485 49.964 1.00 33.28 376 SER A O 1
ATOM 2819 N N . ILE A 1 377 ? -37.193 -0.996 49.823 1.00 38.09 377 ILE A N 1
ATOM 2820 C CA . ILE A 1 377 ? -36.456 -1.506 50.967 1.00 38.09 377 ILE A CA 1
ATOM 2821 C C . ILE A 1 377 ? -37.312 -1.123 52.174 1.00 38.09 377 ILE A C 1
ATOM 2823 O O . ILE A 1 377 ? -37.270 0.010 52.647 1.00 38.09 377 ILE A O 1
ATOM 2827 N N . ASN A 1 378 ? -38.170 -2.039 52.616 1.00 40.78 378 ASN A N 1
ATOM 2828 C CA . ASN A 1 378 ? -38.957 -1.867 53.823 1.00 40.78 378 ASN A CA 1
ATOM 2829 C C . ASN A 1 378 ? -38.071 -2.292 54.995 1.00 40.78 378 ASN A C 1
ATOM 2831 O O . ASN A 1 378 ? -38.188 -3.392 55.527 1.00 40.78 378 ASN A O 1
ATOM 2835 N N . ILE A 1 379 ? -37.104 -1.435 55.325 1.00 43.19 379 ILE A N 1
ATOM 2836 C CA . ILE A 1 379 ? -36.401 -1.508 56.601 1.00 43.19 379 ILE A CA 1
ATOM 2837 C C . ILE A 1 379 ? -37.270 -0.739 57.587 1.00 43.19 379 ILE A C 1
ATOM 2839 O O . ILE A 1 379 ? -37.372 0.488 57.514 1.00 43.19 379 ILE A O 1
ATOM 2843 N N . ALA A 1 380 ? -37.908 -1.459 58.504 1.00 39.72 380 ALA A N 1
ATOM 2844 C CA . ALA A 1 380 ? -38.506 -0.835 59.671 1.00 39.72 380 ALA A CA 1
ATOM 2845 C C . ALA A 1 380 ? -37.407 -0.049 60.409 1.00 39.72 380 ALA A C 1
ATOM 2847 O O . ALA A 1 380 ? -36.426 -0.634 60.851 1.00 39.72 380 ALA A O 1
ATOM 2848 N N . GLY A 1 381 ? -37.550 1.277 60.490 1.00 44.09 381 GLY A N 1
ATOM 2849 C CA . GLY A 1 381 ? -36.717 2.119 61.356 1.00 44.09 381 GLY A CA 1
ATOM 2850 C C . GLY A 1 381 ? -35.639 2.990 60.699 1.00 44.09 381 GLY A C 1
ATOM 2851 O O . GLY A 1 381 ? -34.994 3.745 61.420 1.00 44.09 381 GLY A O 1
ATOM 2852 N N . VAL A 1 382 ? -35.455 2.990 59.370 1.00 50.81 382 VAL A N 1
ATOM 2853 C CA . VAL A 1 382 ? -34.483 3.904 58.723 1.00 50.81 382 VAL A CA 1
ATOM 2854 C C . VAL A 1 382 ? -35.176 5.096 58.061 1.00 50.81 382 VAL A C 1
ATOM 2856 O O . VAL A 1 382 ? -36.072 4.946 57.231 1.00 50.81 382 VAL A O 1
ATOM 2859 N N . ARG A 1 383 ? -34.719 6.309 58.396 1.00 43.12 383 ARG A N 1
ATOM 2860 C CA . ARG A 1 383 ? -35.096 7.559 57.722 1.00 43.12 383 ARG A CA 1
ATOM 2861 C C . ARG A 1 383 ? -34.111 7.814 56.580 1.00 43.12 383 ARG A C 1
ATOM 2863 O O . ARG A 1 383 ? -32.961 8.162 56.820 1.00 43.12 383 ARG A O 1
ATOM 2870 N N . LEU A 1 384 ? -34.564 7.655 55.341 1.00 40.41 384 LEU A N 1
ATOM 2871 C CA . LEU A 1 384 ? -33.810 8.073 54.158 1.00 40.41 384 LEU A CA 1
ATOM 2872 C C . LEU A 1 384 ? -34.153 9.531 53.839 1.00 40.41 384 LEU A C 1
ATOM 2874 O O . LEU A 1 384 ? -35.312 9.855 53.586 1.00 40.41 384 LEU A O 1
ATOM 2878 N N . ALA A 1 385 ? -33.148 10.406 53.847 1.00 44.88 385 ALA A N 1
ATOM 2879 C CA . ALA A 1 385 ? -33.271 11.780 53.372 1.00 44.88 385 ALA A CA 1
ATOM 2880 C C . ALA A 1 385 ? -32.330 11.987 52.182 1.00 44.88 385 ALA A C 1
ATOM 2882 O O . ALA A 1 385 ? -31.144 11.668 52.248 1.00 44.88 385 ALA A O 1
ATOM 2883 N N . VAL A 1 386 ? -32.867 12.519 51.083 1.00 40.00 386 VAL A N 1
ATOM 2884 C CA . VAL A 1 386 ? -32.078 12.893 49.907 1.00 40.00 386 VAL A CA 1
ATOM 2885 C C . VAL A 1 386 ? -31.606 14.327 50.101 1.00 40.00 386 VAL A C 1
ATOM 2887 O O . VAL A 1 386 ? -32.420 15.249 50.142 1.00 40.00 386 VAL A O 1
ATOM 2890 N N . HIS A 1 387 ? -30.294 14.523 50.208 1.00 34.56 387 HIS A N 1
ATOM 2891 C CA . HIS A 1 387 ? -29.699 15.855 50.236 1.00 34.56 387 HIS A CA 1
ATOM 2892 C C . HIS A 1 387 ? -28.650 15.956 49.128 1.00 34.56 387 HIS A C 1
ATOM 2894 O O . HIS A 1 387 ? -27.686 15.192 49.098 1.00 34.56 387 HIS A O 1
ATOM 2900 N N . ASN A 1 388 ? -28.876 16.864 48.175 1.00 39.53 388 ASN A N 1
ATOM 2901 C CA . ASN A 1 388 ? -27.984 17.133 47.040 1.00 39.53 388 ASN A CA 1
ATOM 2902 C C . ASN A 1 388 ? -27.587 15.887 46.220 1.00 39.53 388 ASN A C 1
ATOM 2904 O O . ASN A 1 388 ? -26.431 15.729 45.838 1.00 39.53 388 ASN A O 1
ATOM 2908 N N . GLY A 1 389 ? -28.534 14.976 45.967 1.00 50.75 389 GLY A N 1
ATOM 2909 C CA . GLY A 1 389 ? -28.312 13.806 45.104 1.00 50.75 389 GLY A CA 1
ATOM 2910 C C . GLY A 1 389 ? -27.453 12.689 45.712 1.00 50.75 389 GLY A C 1
ATOM 2911 O O . GLY A 1 389 ? -27.175 11.705 45.032 1.00 50.75 389 GLY A O 1
ATOM 2912 N N . ARG A 1 390 ? -27.058 12.794 46.988 1.00 41.41 390 ARG A N 1
ATOM 2913 C CA . ARG A 1 390 ? -26.372 11.726 47.723 1.00 41.41 390 ARG A CA 1
ATOM 2914 C C . ARG A 1 390 ? -27.360 11.019 48.648 1.00 41.41 390 ARG A C 1
ATOM 2916 O O . ARG A 1 390 ? -28.054 11.667 49.429 1.00 41.41 390 ARG A O 1
ATOM 2923 N N . VAL A 1 391 ? -27.402 9.690 48.579 1.00 56.53 391 VAL A N 1
ATOM 2924 C CA . VAL A 1 391 ? -28.151 8.866 49.536 1.00 56.53 391 VAL A CA 1
ATOM 2925 C C . VAL A 1 391 ? -27.231 8.562 50.717 1.00 56.53 391 VAL A C 1
ATOM 2927 O O . VAL A 1 391 ? -26.191 7.928 50.551 1.00 56.53 391 VAL A O 1
ATOM 2930 N N . GLN A 1 392 ? -27.590 9.047 51.903 1.00 43.41 392 GLN A N 1
ATOM 2931 C CA . GLN A 1 392 ? -26.956 8.678 53.169 1.00 43.41 392 GLN A CA 1
ATOM 2932 C C . GLN A 1 392 ? -28.007 8.005 54.051 1.00 43.41 392 GLN A C 1
ATOM 2934 O O . GLN A 1 392 ? -29.113 8.519 54.204 1.00 43.41 392 GLN A O 1
ATOM 2939 N N . GLY A 1 393 ? -27.665 6.842 54.602 1.00 47.31 393 GLY A N 1
ATOM 2940 C CA . GLY A 1 393 ? -28.485 6.133 55.577 1.00 47.31 393 GLY A CA 1
ATOM 2941 C C . GLY A 1 393 ? -27.831 6.202 56.949 1.00 47.31 393 GLY A C 1
ATOM 2942 O O . GLY A 1 393 ? -26.633 5.957 57.074 1.00 47.31 393 GLY A O 1
ATOM 2943 N N . THR A 1 394 ? -28.614 6.522 57.972 1.00 48.09 394 THR A N 1
ATOM 2944 C CA . THR A 1 394 ? -28.231 6.355 59.375 1.00 48.09 394 THR A CA 1
ATOM 2945 C C . THR A 1 394 ? -29.213 5.386 60.024 1.00 48.09 394 THR A C 1
ATOM 2947 O O . THR A 1 394 ? -30.412 5.426 59.750 1.00 48.09 394 THR A O 1
ATOM 2950 N N . THR A 1 395 ? -28.702 4.474 60.849 1.00 49.75 395 THR A N 1
ATOM 2951 C CA . THR A 1 395 ? -29.516 3.547 61.640 1.00 49.75 395 THR A CA 1
ATOM 2952 C C . THR A 1 395 ? -29.057 3.601 63.089 1.00 49.75 395 THR A C 1
ATOM 2954 O O . THR A 1 395 ? -27.859 3.702 63.349 1.00 49.75 395 THR A O 1
ATOM 2957 N N . ASN A 1 396 ? -30.010 3.549 64.017 1.00 49.38 396 ASN A N 1
ATOM 2958 C CA . ASN A 1 396 ? -29.733 3.471 65.451 1.00 49.38 396 ASN A CA 1
ATOM 2959 C C . ASN A 1 396 ? -29.709 2.016 65.960 1.00 49.38 396 ASN A C 1
ATOM 2961 O O . ASN A 1 396 ? -29.447 1.800 67.138 1.00 49.38 396 ASN A O 1
ATOM 2965 N N . ASP A 1 397 ? -29.941 1.028 65.087 1.00 45.53 397 ASP A N 1
ATOM 2966 C CA . ASP A 1 397 ? -30.185 -0.372 65.476 1.00 45.53 397 ASP A CA 1
ATOM 2967 C C . ASP A 1 397 ? -28.965 -1.299 65.335 1.00 45.53 397 ASP A C 1
ATOM 2969 O O . ASP A 1 397 ? -29.097 -2.520 65.400 1.00 45.53 397 ASP A O 1
ATOM 2973 N N . ILE A 1 398 ? -27.753 -0.758 65.166 1.00 45.03 398 ILE A N 1
ATOM 2974 C CA . ILE A 1 398 ? -26.532 -1.577 65.181 1.00 45.03 398 ILE A CA 1
ATOM 2975 C C . ILE A 1 398 ? -25.864 -1.460 66.552 1.00 45.03 398 ILE A C 1
ATOM 2977 O O . ILE A 1 398 ? -25.049 -0.572 66.792 1.00 45.03 398 ILE A O 1
ATOM 2981 N N . ALA A 1 399 ? -26.167 -2.410 67.436 1.00 39.06 399 ALA A N 1
ATOM 2982 C CA . ALA A 1 399 ? -25.247 -2.791 68.498 1.00 39.06 399 ALA A CA 1
ATOM 2983 C C . ALA A 1 399 ? -24.201 -3.735 67.888 1.00 39.06 399 ALA A C 1
ATOM 2985 O O . ALA A 1 399 ? -24.449 -4.929 67.720 1.00 39.06 399 ALA A O 1
ATOM 2986 N N . ALA A 1 400 ? -23.035 -3.202 67.519 1.00 43.22 400 ALA A N 1
ATOM 2987 C CA . ALA A 1 400 ? -21.873 -4.045 67.270 1.00 43.22 400 ALA A CA 1
ATOM 2988 C C . ALA A 1 400 ? -21.422 -4.598 68.630 1.00 43.22 400 ALA A C 1
ATOM 2990 O O . ALA A 1 400 ? -20.819 -3.881 69.426 1.00 43.22 400 ALA A O 1
ATOM 2991 N N . GLY A 1 401 ? -21.814 -5.837 68.932 1.00 39.44 401 GLY A N 1
ATOM 2992 C CA . GLY A 1 401 ? -21.305 -6.561 70.094 1.00 39.44 401 GLY A CA 1
ATOM 2993 C C . GLY A 1 401 ? -19.779 -6.665 70.027 1.00 39.44 401 GLY A C 1
ATOM 2994 O O . GLY A 1 401 ? -19.228 -6.845 68.941 1.00 39.44 401 GLY A O 1
ATOM 2995 N N . THR A 1 402 ? -19.131 -6.491 71.180 1.00 39.38 402 THR A N 1
ATOM 2996 C CA . THR A 1 402 ? -17.675 -6.605 71.383 1.00 39.38 402 THR A CA 1
ATOM 2997 C C . THR A 1 402 ? -17.127 -7.975 71.035 1.00 39.38 402 THR A C 1
ATOM 2999 O O . THR A 1 402 ? -17.803 -8.962 71.414 1.00 39.38 402 THR A O 1
#

Sequence (402 aa):
MWVSFDAQGRSNFRNIHIPPPEPNQRILFAYSTAHVELKNSQVHYGDVLHSLSGEGRNLRATIQPDDPNAPSSSWMNTVVFSSTNSTFVYDGRPINDIDIEARGRVNQIRAEIQDLTLRSPIAETHLQGVMGDWRNLRYTLNVTSTVDLTQASDILQTGTTLRGAGNFVGTVTGDGDHYQVDGTIKSDALAADGVRLQALNVSAKGSGEGKSYDFNGRAVAQLLTAGDFQLNAVQITGGVMGTGSDFRWVGELRAAAEKSYGTTITGLILRDARAEYRDGVLTASAPQFSGNSLASSTAKVQNGIQANDLRVKIENGKTNATIATAKAGKIQSGDMAVNGVTARAIDIKSDGNVTNVTVQQVELGEANAFGAQTGSINIAGVRLAVHNGRVQGTTNDIAAGT

pLDDT: mean 86.89, std 16.95, range [29.39, 98.69]

Secondary structure (DSSP, 8-state):
-EEEE-TTS-BTTTT---------TT----GGG--EEEEEEEEEEEETTTTEEEEEEEEEEEEEES-TTS-GGG--EEEEEEEEEEEEEETTEEEEEEEEEEEEEE-SS-EEEEEEEEEETTEEEEEEEEEEETTTTEEEEEEEEEEEHHHHHHHH--SSPEEEEEEEEEEEEEETTEEEEEEEEEEEEEEETTEEEEEEEEEEEEEEETTEEEEEEEEEEEEEEETTEEEEEEEEEEEEEEETTEEEEEEEEEEEEEEETTEEEEEEEEEEEEEEEETTEEEEEEEEEEESEEE-SS-EEEEEEEEEEEEEEEETTEEEEEEEEEEEEEEEETTEEEEEEEEEEEEEEEETTEEEEEEEEEEEEEEEETTB-------TT-EEEEETTEEEEE-S------

Foldseek 3Di:
DEWEADLVRDTPCNPPDPDDPDPPVPDPPVCLADWDWDFQDKYWYYYPNQQKIKIFGGKIKIWGWPDSPDDPVPIKIKMWIKTFQMWIAGPNFIFTGWIWTWIWIDDPFKIFTCWIWIDTPFKIKIKGWMQRGVVQRWTKIWMWMKGQQQVVCVRVVDVKHKGFMKIKTWMWGDGRQKIKIWIKIWTQWIDIDQKIFGGKIKTWIWIAGHQWIKIWIKIWTQWIDHPQKIFGGKIWGFMWTDGHPWIKTWAKIWGQWIGGDQKIFGGWIFGRKMWTDDPQKIKIWGQKIKTQWMDGPFKIFHDIKIWGTWIWIAHPNKIKIWTQKIWTAWMDGPQKIFGIKMFGTWIWIDDPPDIDIDTPDIDTDDIDHVVDDVPPPPDPAWDWDDDPNDTDIDGPPDPPDD

Radius of gyration: 33.54 Å; chains: 1; bounding box: 74×35×121 Å